Protein 7OVP (pdb70)

Radius of gyration: 47.02 Å; Cα contacts (8 Å, |Δi|>4): 1160; chains: 2; bounding box: 69×104×124 Å

InterPro domains:
  IPR007381 Taxis protein CheF1/F2 [PF04283] (48-227)
  IPR007381 Taxis protein CheF1/F2 [PTHR42201] (9-336)
  IPR036388 Winged helix-like DNA-binding domain superfamily [G3DSA:1.10.10.10] (246-338)
  IPR036390 Winged helix DNA-binding domain superfamily [SSF46785] (252-335)

Structure (mmCIF, N/CA/C/O backbone):
data_7OVP
#
_entry.id   7OVP
#
_cell.length_a   50.620
_cell.length_b   188.600
_cell.length_c   58.290
_cell.angle_alpha   90.000
_cell.angle_beta   112.904
_cell.angle_gamma   90.000
#
_symmetry.space_group_name_H-M   'P 1 21 1'
#
loop_
_atom_site.group_PDB
_atom_site.id
_atom_site.type_symbol
_atom_site.label_atom_id
_atom_site.label_alt_id
_atom_site.label_comp_id
_atom_site.label_asym_id
_atom_site.label_entity_id
_atom_site.label_seq_id
_atom_site.pdbx_PDB_ins_code
_atom_site.Cartn_x
_atom_site.Cartn_y
_atom_site.Cartn_z
_atom_site.occupancy
_atom_site.B_iso_or_equiv
_atom_site.auth_seq_id
_atom_site.auth_comp_id
_atom_site.auth_asym_id
_atom_site.auth_atom_id
_atom_site.pdbx_PDB_model_num
ATOM 1 N N . PRO A 1 1 ? 30.84338 144.49322 36.14686 1.000 133.80980 2 PRO A N 1
ATOM 2 C CA . PRO A 1 1 ? 29.47115 144.38342 36.65442 1.000 116.52977 2 PRO A CA 1
ATOM 3 C C . PRO A 1 1 ? 28.86508 145.72951 37.03853 1.000 110.92934 2 PRO A C 1
ATOM 4 O O . PRO A 1 1 ? 29.58761 146.70819 37.22211 1.000 118.52505 2 PRO A O 1
ATOM 8 N N . ILE A 1 2 ? 27.53639 145.76613 37.14887 1.000 104.74098 3 ILE A N 1
ATOM 9 C CA . ILE A 1 2 ? 26.85050 147.00248 37.50779 1.000 93.63295 3 ILE A CA 1
ATOM 10 C C . ILE A 1 2 ? 27.19597 147.42178 38.93318 1.000 92.72999 3 ILE A C 1
ATOM 11 O O . ILE A 1 2 ? 27.43491 148.60692 39.20186 1.000 90.07831 3 ILE A O 1
ATOM 16 N N . PHE A 1 3 ? 27.23391 146.47097 39.86787 1.000 97.38325 4 PHE A N 1
ATOM 17 C CA . PHE A 1 3 ? 27.43110 146.86194 41.25597 1.000 94.23492 4 PHE A CA 1
ATOM 18 C C . PHE A 1 3 ? 27.83938 145.63710 42.06517 1.000 91.83870 4 PHE A C 1
ATOM 19 O O . PHE A 1 3 ? 27.39843 144.52539 41.77166 1.000 101.39480 4 PHE A O 1
ATOM 27 N N . GLU A 1 4 ? 28.67589 145.84859 43.08052 1.000 97.01550 5 GLU A N 1
ATOM 28 C CA . GLU A 1 4 ? 29.12631 144.78386 43.96457 1.000 94.70406 5 GLU A CA 1
ATOM 29 C C . GLU A 1 4 ? 28.86866 145.16494 45.41678 1.000 95.19047 5 GLU A C 1
ATOM 30 O O . GLU A 1 4 ? 28.65908 146.33723 45.74642 1.000 106.19016 5 GLU A O 1
ATOM 36 N N . ALA A 1 5 ? 28.89571 144.15520 46.28824 1.000 102.23827 6 ALA A N 1
ATOM 37 C CA . ALA A 1 5 ? 28.76236 144.38612 47.72202 1.000 101.20817 6 ALA A CA 1
ATOM 38 C C . ALA A 1 5 ? 29.27623 143.17844 48.49624 1.000 109.13875 6 ALA A C 1
ATOM 39 O O . ALA A 1 5 ? 28.87861 142.04269 48.21937 1.000 104.13045 6 ALA A O 1
ATOM 41 N N . ARG A 1 6 ? 30.15935 143.42970 49.45949 1.000 123.95953 7 ARG A N 1
ATOM 42 C CA . ARG A 1 6 ? 30.57657 142.40635 50.40971 1.000 127.01506 7 ARG A CA 1
ATOM 43 C C . ARG A 1 6 ? 29.50176 142.26619 51.47882 1.000 128.14285 7 ARG A C 1
ATOM 44 O O . ARG A 1 6 ? 29.06132 143.25746 52.06401 1.000 126.93085 7 ARG A O 1
ATOM 52 N N . VAL A 1 7 ? 29.06750 141.02348 51.73363 1.000 115.68777 8 VAL A N 1
ATOM 53 C CA . VAL A 1 7 ? 27.79758 140.79043 52.40779 1.000 112.84286 8 VAL A CA 1
ATOM 54 C C . VAL A 1 7 ? 27.76822 139.35870 52.92336 1.000 122.16993 8 VAL A C 1
ATOM 55 O O . VAL A 1 7 ? 28.56856 138.51865 52.49625 1.000 122.55654 8 VAL A O 1
ATOM 59 N N . LYS A 1 8 ? 26.86986 139.09043 53.87537 1.000 124.84727 9 LYS A N 1
ATOM 60 C CA . LYS A 1 8 ? 26.48361 137.72993 54.23055 1.000 120.25926 9 LYS A CA 1
ATOM 61 C C . LYS A 1 8 ? 25.31497 137.29661 53.35239 1.000 106.78886 9 LYS A C 1
ATOM 62 O O . LYS A 1 8 ? 24.37582 138.06467 53.12552 1.000 104.63524 9 LYS A O 1
ATOM 68 N N . VAL A 1 9 ? 25.36959 136.06065 52.86543 1.000 101.77209 10 VAL A N 1
ATOM 69 C CA . VAL A 1 9 ? 24.30134 135.48511 52.05547 1.000 101.15142 10 VAL A CA 1
ATOM 70 C C . VAL A 1 9 ? 23.80835 134.20273 52.71813 1.000 98.62302 10 VAL A C 1
ATOM 71 O O . VAL A 1 9 ? 24.61007 133.35805 53.13595 1.000 101.90302 10 VAL A O 1
ATOM 75 N N . GLY A 1 10 ? 22.49766 134.07796 52.83801 1.000 102.80722 11 GLY A N 1
ATOM 76 C CA . GLY A 1 10 ? 21.88638 132.84799 53.31746 1.000 107.35257 11 GLY A CA 1
ATOM 77 C C . GLY A 1 10 ? 20.78908 132.40142 52.37870 1.000 89.02909 11 GLY A C 1
ATOM 78 O O . GLY A 1 10 ? 19.96852 133.20659 51.93756 1.000 86.36439 11 GLY A O 1
ATOM 79 N N . ILE A 1 11 ? 20.78477 131.10577 52.07359 1.000 99.67135 12 ILE A N 1
ATOM 80 C CA . ILE A 1 11 ? 19.83858 130.51632 51.13621 1.000 100.06079 12 ILE A CA 1
ATOM 81 C C . ILE A 1 11 ? 19.00281 129.49517 51.89341 1.000 100.35177 12 ILE A C 1
ATOM 82 O O . ILE A 1 11 ? 19.54711 128.62868 52.58700 1.000 114.01451 12 ILE A O 1
ATOM 87 N N . SER A 1 12 ? 17.68429 129.59464 51.75425 1.000 103.90003 13 SER A N 1
ATOM 88 C CA . SER A 1 12 ? 16.75601 128.89264 52.63261 1.000 120.26121 13 SER A CA 1
ATOM 89 C C . SER A 1 12 ? 16.38653 127.50119 52.13140 1.000 126.93994 13 SER A C 1
ATOM 90 O O . SER A 1 12 ? 16.35558 126.55309 52.92076 1.000 144.56028 13 SER A O 1
ATOM 93 N N . SER A 1 13 ? 16.08372 127.37559 50.83723 1.000 124.42250 14 SER A N 1
ATOM 94 C CA . SER A 1 13 ? 15.26387 126.31802 50.25057 1.000 133.74020 14 SER A CA 1
ATOM 95 C C . SER A 1 13 ? 13.81624 126.42877 50.70765 1.000 144.82807 14 SER A C 1
ATOM 96 O O . SER A 1 13 ? 12.99328 125.59350 50.31052 1.000 140.87504 14 SER A O 1
ATOM 99 N N . SER A 1 14 ? 13.49879 127.39666 51.57803 1.000 145.66395 15 SER A N 1
ATOM 100 C CA . SER A 1 14 ? 12.15503 127.88285 51.87616 1.000 145.28735 15 SER A CA 1
ATOM 101 C C . SER A 1 14 ? 11.11230 126.77746 51.90951 1.000 158.21473 15 SER A C 1
ATOM 102 O O . SER A 1 14 ? 10.12436 126.82399 51.16614 1.000 150.31690 15 SER A O 1
ATOM 105 N N . TRP A 1 15 ? 11.31050 125.77794 52.75245 1.000 151.29796 16 TRP A N 1
ATOM 106 C CA . TRP A 1 15 ? 10.33721 124.70988 52.83137 1.000 132.29596 16 TRP A CA 1
ATOM 107 C C . TRP A 1 15 ? 9.95679 124.47436 54.28722 1.000 160.71271 16 TRP A C 1
ATOM 108 O O . TRP A 1 15 ? 10.58449 125.00144 55.20722 1.000 173.20675 16 TRP A O 1
ATOM 119 N N . VAL A 1 16 ? 8.88389 123.70043 54.48257 1.000 172.11123 17 VAL A N 1
ATOM 120 C CA . VAL A 1 16 ? 8.41593 123.38522 55.82364 1.000 179.63161 17 VAL A CA 1
ATOM 121 C C . VAL A 1 16 ? 9.54085 122.70820 56.59961 1.000 187.30833 17 VAL A C 1
ATOM 122 O O . VAL A 1 16 ? 10.44079 122.08129 56.02256 1.000 192.22219 17 VAL A O 1
ATOM 126 N N . THR A 1 17 ? 9.48136 122.82667 57.92385 1.000 188.85963 18 THR A N 1
ATOM 127 C CA . THR A 1 17 ? 10.62651 122.54600 58.78241 1.000 187.91053 18 THR A CA 1
ATOM 128 C C . THR A 1 17 ? 11.85190 123.27972 58.25050 1.000 188.47134 18 THR A C 1
ATOM 129 O O . THR A 1 17 ? 12.92667 122.70058 58.06891 1.000 182.74314 18 THR A O 1
ATOM 133 N N . SER A 1 18 ? 11.66279 124.56868 57.95160 1.000 193.77776 19 SER A N 1
ATOM 134 C CA . SER A 1 18 ? 12.76735 125.37208 57.45192 1.000 181.35097 19 SER A CA 1
ATOM 135 C C . SER A 1 18 ? 13.89846 125.28075 58.45868 1.000 188.34073 19 SER A C 1
ATOM 136 O O . SER A 1 18 ? 13.81742 125.84357 59.55612 1.000 186.88127 19 SER A O 1
ATOM 139 N N . ARG A 1 19 ? 14.95484 124.56971 58.08942 1.000 192.36331 20 ARG A N 1
ATOM 140 C CA . ARG A 1 19 ? 16.10767 124.46855 58.96102 1.000 190.00575 20 ARG A CA 1
ATOM 141 C C . ARG A 1 19 ? 16.83926 125.80114 58.96643 1.000 185.72300 20 ARG A C 1
ATOM 142 O O . ARG A 1 19 ? 16.73578 126.59055 58.02232 1.000 180.78163 20 ARG A O 1
ATOM 150 N N . LYS A 1 20 ? 17.53365 126.07080 60.06971 1.000 183.91986 21 LYS A N 1
ATOM 151 C CA . LYS A 1 20 ? 18.30327 127.29992 60.19330 1.000 176.15019 21 LYS A CA 1
ATOM 152 C C . LYS A 1 20 ? 19.12684 127.53587 58.93385 1.000 168.50733 21 LYS A C 1
ATOM 153 O O . LYS A 1 20 ? 19.81939 126.63896 58.44819 1.000 173.72765 21 LYS A O 1
ATOM 159 N N . VAL A 1 21 ? 18.98590 128.72844 58.35998 1.000 161.86530 22 VAL A N 1
ATOM 160 C CA . VAL A 1 21 ? 19.74058 129.05070 57.15945 1.000 159.23269 22 VAL A CA 1
ATOM 161 C C . VAL A 1 21 ? 21.21981 129.14002 57.50786 1.000 156.51853 22 VAL A C 1
ATOM 162 O O . VAL A 1 21 ? 21.60308 129.55843 58.60888 1.000 148.82869 22 VAL A O 1
ATOM 166 N N . SER A 1 22 ? 22.06063 128.71168 56.57460 1.000 164.70862 23 SER A N 1
ATOM 167 C CA . SER A 1 22 ? 23.50455 128.75112 56.75219 1.000 161.78109 23 SER A CA 1
ATOM 168 C C . SER A 1 22 ? 24.04599 129.97253 56.02322 1.000 152.23941 23 SER A C 1
ATOM 169 O O . SER A 1 22 ? 23.81838 130.13305 54.81855 1.000 151.83605 23 SER A O 1
ATOM 172 N N . TRP A 1 23 ? 24.75430 130.82769 56.75415 1.000 144.37298 24 TRP A N 1
ATOM 173 C CA . TRP A 1 23 ? 25.27297 132.07009 56.20685 1.000 139.41864 24 TRP A CA 1
ATOM 174 C C . TRP A 1 23 ? 26.70295 131.84731 55.73780 1.000 142.06996 24 TRP A C 1
ATOM 175 O O . TRP A 1 23 ? 27.50902 131.25036 56.45768 1.000 147.86487 24 TRP A O 1
ATOM 186 N N . ARG A 1 24 ? 27.01458 132.31089 54.53108 1.000 129.62064 25 ARG A N 1
ATOM 187 C CA . ARG A 1 24 ? 28.37804 132.25007 54.03013 1.000 133.85342 25 ARG A CA 1
ATOM 188 C C . ARG A 1 24 ? 28.89214 133.64739 53.71555 1.000 130.84451 25 ARG A C 1
ATOM 189 O O . ARG A 1 24 ? 28.12269 134.59743 53.55017 1.000 119.40692 25 ARG A O 1
ATOM 197 N N . ASP A 1 25 ? 30.21642 133.76010 53.65922 1.000 139.54443 26 ASP A N 1
ATOM 198 C CA . ASP A 1 25 ? 30.87284 134.98980 53.24418 1.000 135.42220 26 ASP A CA 1
ATOM 199 C C . ASP A 1 25 ? 30.97326 135.01803 51.72835 1.000 118.82656 26 ASP A C 1
ATOM 200 O O . ASP A 1 25 ? 31.46533 134.06855 51.11037 1.000 108.37187 26 ASP A O 1
ATOM 205 N N . ALA A 1 26 ? 30.50439 136.10833 51.13533 1.000 132.13630 27 ALA A N 1
ATOM 206 C CA . ALA A 1 26 ? 30.53245 136.24498 49.69056 1.000 117.76301 27 ALA A CA 1
ATOM 207 C C . ALA A 1 26 ? 30.51078 137.72081 49.33646 1.000 120.76275 27 ALA A C 1
ATOM 208 O O . ALA A 1 26 ? 30.22898 138.57989 50.17683 1.000 118.04160 27 ALA A O 1
ATOM 210 N N . ILE A 1 27 ? 30.83295 138.00126 48.07924 1.000 130.03426 28 ILE A N 1
ATOM 211 C CA . ILE A 1 27 ? 30.58306 139.29928 47.47098 1.000 123.19871 28 ILE A CA 1
ATOM 212 C C . ILE A 1 27 ? 29.54226 139.08957 46.37968 1.000 112.80784 28 ILE A C 1
ATOM 213 O O . ILE A 1 27 ? 29.63028 138.13072 45.60130 1.000 100.13116 28 ILE A O 1
ATOM 218 N N . ALA A 1 28 ? 28.52820 139.94959 46.36314 1.000 117.33840 29 ALA A N 1
ATOM 219 C CA . ALA A 1 28 ? 27.38353 139.81195 45.47379 1.000 93.77015 29 ALA A CA 1
ATOM 220 C C . ALA A 1 28 ? 27.48589 140.83406 44.35251 1.000 85.23285 29 ALA A C 1
ATOM 221 O O . ALA A 1 28 ? 27.73811 142.01469 44.60767 1.000 85.21103 29 ALA A O 1
ATOM 223 N N . GLN A 1 29 ? 27.27712 140.38242 43.11836 1.000 90.26024 30 GLN A N 1
ATOM 224 C CA . GLN A 1 29 ? 27.42157 141.22081 41.93628 1.000 90.69406 30 GLN A CA 1
ATOM 225 C C . GLN A 1 29 ? 26.11032 141.26112 41.16539 1.000 84.94189 30 GLN A C 1
ATOM 226 O O . GLN A 1 29 ? 25.50297 140.21571 40.91061 1.000 93.25709 30 GLN A O 1
ATOM 232 N N . ILE A 1 30 ? 25.68272 142.46387 40.79340 1.000 91.94916 31 ILE A N 1
ATOM 233 C CA . ILE A 1 30 ? 24.54502 142.64866 39.90033 1.000 77.64736 31 ILE A CA 1
ATOM 234 C C . ILE A 1 30 ? 25.05282 142.68077 38.46730 1.000 82.52070 31 ILE A C 1
ATOM 235 O O . ILE A 1 30 ? 25.93954 143.47331 38.12914 1.000 96.33786 31 ILE A O 1
ATOM 240 N N . GLU A 1 31 ? 24.49509 141.82409 37.62650 1.000 80.47597 32 GLU A N 1
ATOM 241 C CA . GLU A 1 31 ? 24.71072 141.87157 36.19014 1.000 89.60782 32 GLU A CA 1
ATOM 242 C C . GLU A 1 31 ? 23.44242 142.36703 35.50689 1.000 94.17654 32 GLU A C 1
ATOM 243 O O . GLU A 1 31 ? 22.45996 142.73834 36.15442 1.000 80.52598 32 GLU A O 1
ATOM 249 N N . SER A 1 32 ? 23.47586 142.37513 34.17461 1.000 90.28376 33 SER A N 1
ATOM 250 C CA . SER A 1 32 ? 22.28950 142.74977 33.41425 1.000 76.87032 33 SER A CA 1
ATOM 251 C C . SER A 1 32 ? 21.15394 141.75889 33.63594 1.000 84.93494 33 SER A C 1
ATOM 252 O O . SER A 1 32 ? 19.99088 142.15605 33.77242 1.000 88.90130 33 SER A O 1
ATOM 255 N N . ASP A 1 33 ? 21.47104 140.46486 33.67960 1.000 81.33855 34 ASP A N 1
ATOM 256 C CA . ASP A 1 33 ? 20.45848 139.41982 33.64951 1.000 78.54143 34 ASP A CA 1
ATOM 257 C C . ASP A 1 33 ? 20.45690 138.49969 34.86143 1.000 76.30588 34 ASP A C 1
ATOM 258 O O . ASP A 1 33 ? 19.68834 137.53084 34.87365 1.000 87.54368 34 ASP A O 1
ATOM 263 N N . ARG A 1 34 ? 21.27051 138.76646 35.87824 1.000 78.10871 35 ARG A N 1
ATOM 264 C CA . ARG A 1 34 ? 21.40578 137.82234 36.98002 1.000 74.07502 35 ARG A CA 1
ATOM 265 C C . ARG A 1 34 ? 22.10619 138.50070 38.14662 1.000 78.28885 35 ARG A C 1
ATOM 266 O O . ARG A 1 34 ? 22.69864 139.57381 38.00833 1.000 81.98240 35 ARG A O 1
ATOM 274 N N . ILE A 1 35 ? 22.02381 137.85173 39.30304 1.000 68.97528 36 ILE A N 1
ATOM 275 C CA . ILE A 1 35 ? 22.86384 138.15225 40.45413 1.000 77.60784 36 ILE A CA 1
ATOM 276 C C . ILE A 1 35 ? 23.80709 136.97508 40.63826 1.000 87.23501 36 ILE A C 1
ATOM 277 O O . ILE A 1 35 ? 23.35678 135.84437 40.86467 1.000 89.10357 36 ILE A O 1
ATOM 282 N N . VAL A 1 36 ? 25.10926 137.22803 40.53676 1.000 79.01485 37 VAL A N 1
ATOM 283 C CA . VAL A 1 36 ? 26.11375 136.20081 40.78032 1.000 97.30057 37 VAL A CA 1
ATOM 284 C C . VAL A 1 36 ? 26.67768 136.41259 42.17733 1.000 95.84254 37 VAL A C 1
ATOM 285 O O . VAL A 1 36 ? 26.94169 137.55054 42.58723 1.000 94.18136 37 VAL A O 1
ATOM 289 N N . VAL A 1 37 ? 26.80929 135.32433 42.92836 1.000 89.26538 38 VAL A N 1
ATOM 290 C CA . VAL A 1 37 ? 27.29477 135.36109 44.30239 1.000 96.17110 38 VAL A CA 1
ATOM 291 C C . VAL A 1 37 ? 28.61346 134.60503 44.35574 1.000 100.50221 38 VAL A C 1
ATOM 292 O O . VAL A 1 37 ? 28.65484 133.39839 44.09309 1.000 104.93298 38 VAL A O 1
ATOM 296 N N . LYS A 1 38 ? 29.68617 135.31009 44.70384 1.000 96.01072 39 LYS A N 1
ATOM 297 C CA . LYS A 1 38 ? 31.03599 134.75619 44.71703 1.000 101.67026 39 LYS A CA 1
ATOM 298 C C . LYS A 1 38 ? 31.45905 134.55188 46.16753 1.000 119.08742 39 LYS A C 1
ATOM 299 O O . LYS A 1 38 ? 31.74843 135.52054 46.87735 1.000 120.76728 39 LYS A O 1
ATOM 305 N N . TYR A 1 39 ? 31.51199 133.29435 46.59568 1.000 115.89543 40 TYR A N 1
ATOM 306 C CA . TYR A 1 39 ? 31.75296 132.96795 47.99243 1.000 118.20164 40 TYR A CA 1
ATOM 307 C C . TYR A 1 39 ? 33.23309 133.08882 48.33111 1.000 131.13773 40 TYR A C 1
ATOM 308 O O . TYR A 1 39 ? 34.10288 132.91260 47.47552 1.000 135.84208 40 TYR A O 1
ATOM 317 N N . LEU A 1 40 ? 33.51502 133.38597 49.59844 1.000 136.16465 41 LEU A N 1
ATOM 318 C CA . LEU A 1 40 ? 34.86498 133.70467 50.04146 1.000 139.63744 41 LEU A CA 1
ATOM 319 C C . LEU A 1 40 ? 35.31288 132.78161 51.16570 1.000 141.30460 41 LEU A C 1
ATOM 320 O O . LEU A 1 40 ? 34.63585 132.66885 52.19237 1.000 121.58359 41 LEU A O 1
ATOM 325 N N . LYS A 1 41 ? 36.45752 132.13347 50.97033 1.000 170.83323 42 LYS A N 1
ATOM 326 C CA . LYS A 1 41 ? 37.26563 131.63205 52.07243 1.000 191.41641 42 LYS A CA 1
ATOM 327 C C . LYS A 1 41 ? 38.46390 132.56435 52.20837 1.000 198.03710 42 LYS A C 1
ATOM 328 O O . LYS A 1 41 ? 39.15343 132.84311 51.22074 1.000 195.69213 42 LYS A O 1
ATOM 342 N N . GLY A 1 43 ? 40.36430 135.54706 51.82041 1.000 171.29796 44 GLY A N 1
ATOM 343 C CA . GLY A 1 43 ? 40.16861 136.48033 50.73312 1.000 159.07153 44 GLY A CA 1
ATOM 344 C C . GLY A 1 43 ? 39.94558 135.83631 49.38599 1.000 168.31599 44 GLY A C 1
ATOM 345 O O . GLY A 1 43 ? 39.75052 136.55223 48.39917 1.000 160.94614 44 GLY A O 1
ATOM 346 N N . GLU A 1 44 ? 39.94288 134.50669 49.31919 1.000 177.84898 45 GLU A N 1
ATOM 347 C CA . GLU A 1 44 ? 39.88008 133.75132 48.07748 1.000 173.39111 45 GLU A CA 1
ATOM 348 C C . GLU A 1 44 ? 38.42505 133.40179 47.75285 1.000 157.07145 45 GLU A C 1
ATOM 349 O O . GLU A 1 44 ? 37.53302 133.53005 48.58931 1.000 149.49492 45 GLU A O 1
ATOM 355 N N . VAL A 1 45 ? 38.18603 132.94452 46.52565 1.000 150.79695 46 VAL A N 1
ATOM 356 C CA . VAL A 1 45 ? 36.85377 132.54360 46.07963 1.000 144.83699 46 VAL A CA 1
ATOM 357 C C . VAL A 1 45 ? 36.81496 131.02459 45.94361 1.000 144.28594 46 VAL A C 1
ATOM 358 O O . VAL A 1 45 ? 37.64500 130.43052 45.24435 1.000 156.10740 46 VAL A O 1
ATOM 362 N N . VAL A 1 46 ? 35.85714 130.39424 46.61976 1.000 149.22433 47 VAL A N 1
ATOM 363 C CA . VAL A 1 46 ? 35.71293 128.94206 46.54543 1.000 158.94716 47 VAL A CA 1
ATOM 364 C C . VAL A 1 46 ? 34.76174 128.53559 45.42507 1.000 141.01290 47 VAL A C 1
ATOM 365 O O . VAL A 1 46 ? 34.98067 127.52385 44.75475 1.000 141.31419 47 VAL A O 1
ATOM 369 N N . GLY A 1 47 ? 33.71086 129.31387 45.19397 1.000 136.22840 48 GLY A N 1
ATOM 370 C CA . GLY A 1 47 ? 32.73731 128.97118 44.17469 1.000 129.24518 48 GLY A CA 1
ATOM 371 C C . GLY A 1 47 ? 31.77813 130.12029 43.96876 1.000 126.01456 48 GLY A C 1
ATOM 372 O O . GLY A 1 47 ? 31.91698 131.19141 44.56595 1.000 111.72247 48 GLY A O 1
ATOM 373 N N . GLU A 1 48 ? 30.78934 129.88329 43.10998 1.000 122.96476 49 GLU A N 1
ATOM 374 C CA . GLU A 1 48 ? 29.81529 130.91914 42.81232 1.000 106.86476 49 GLU A CA 1
ATOM 375 C C . GLU A 1 48 ? 28.47216 130.29692 42.46687 1.000 107.15630 49 GLU A C 1
ATOM 376 O O . GLU A 1 48 ? 28.38612 129.14957 42.02385 1.000 120.76585 49 GLU A O 1
ATOM 382 N N . ASP A 1 49 ? 27.42090 131.08379 42.67383 1.000 115.18285 50 ASP A N 1
ATOM 383 C CA . ASP A 1 49 ? 26.07654 130.75525 42.22776 1.000 113.97092 50 ASP A CA 1
ATOM 384 C C . ASP A 1 49 ? 25.57540 131.86741 41.32042 1.000 116.54699 50 ASP A C 1
ATOM 385 O O . ASP A 1 49 ? 25.80582 133.05130 41.58793 1.000 102.58472 50 ASP A O 1
ATOM 390 N N . SER A 1 50 ? 24.89610 131.48491 40.24668 1.000 118.84606 51 SER A N 1
ATOM 391 C CA . SER A 1 50 ? 24.21417 132.42730 39.37282 1.000 113.44253 51 SER A CA 1
ATOM 392 C C . SER A 1 50 ? 22.71483 132.29079 39.58003 1.000 103.57046 51 SER A C 1
ATOM 393 O O . SER A 1 50 ? 22.18396 131.17564 39.58585 1.000 113.88670 51 SER A O 1
ATOM 396 N N . PHE A 1 51 ? 22.04278 133.41719 39.76562 1.000 91.94629 52 PHE A N 1
ATOM 397 C CA . PHE A 1 51 ? 20.59732 133.43297 39.97542 1.000 84.24088 52 PHE A CA 1
ATOM 398 C C . PHE A 1 51 ? 19.94328 134.27640 38.88868 1.000 72.13679 52 PHE A C 1
ATOM 399 O O . PHE A 1 51 ? 20.03862 135.51768 38.93290 1.000 74.13425 52 PHE A O 1
ATOM 407 N N . PRO A 1 52 ? 19.28859 133.67032 37.89833 1.000 79.43678 53 PRO A N 1
ATOM 408 C CA . PRO A 1 52 ? 18.75999 134.45350 36.77247 1.000 69.43223 53 PRO A CA 1
ATOM 409 C C . PRO A 1 52 ? 17.56353 135.31140 37.16004 1.000 70.20493 53 PRO A C 1
ATOM 410 O O . PRO A 1 52 ? 16.70557 134.90006 37.94506 1.000 73.16327 53 PRO A O 1
ATOM 414 N N . PHE A 1 53 ? 17.51089 136.51689 36.58220 1.000 69.22318 54 PHE A N 1
ATOM 415 C CA . PHE A 1 53 ? 16.29657 137.32366 36.63362 1.000 69.75862 54 PHE A CA 1
ATOM 416 C C . PHE A 1 53 ? 15.13991 136.63778 35.92818 1.000 76.81707 54 PHE A C 1
ATOM 417 O O . PHE A 1 53 ? 13.97637 136.96011 36.20287 1.000 67.49873 54 PHE A O 1
ATOM 425 N N . SER A 1 54 ? 15.44211 135.70929 35.01587 1.000 77.34588 55 SER A N 1
ATOM 426 C CA . SER A 1 54 ? 14.40407 134.89729 34.39660 1.000 74.27401 55 SER A CA 1
ATOM 427 C C . SER A 1 54 ? 13.60639 134.13477 35.44050 1.000 67.90105 55 SER A C 1
ATOM 428 O O . SER A 1 54 ? 12.42383 133.84614 35.23130 1.000 79.47407 55 SER A O 1
ATOM 431 N N . ALA A 1 55 ? 14.23356 133.80872 36.56937 1.000 68.56466 56 ALA A N 1
ATOM 432 C CA . ALA A 1 55 ? 13.62284 132.99765 37.61147 1.000 74.48562 56 ALA A CA 1
ATOM 433 C C . ALA A 1 55 ? 13.25136 133.79522 38.85458 1.000 83.90858 56 ALA A C 1
ATOM 434 O O . ALA A 1 55 ? 12.91213 133.19348 39.87776 1.000 84.57347 56 ALA A O 1
ATOM 436 N N . LEU A 1 56 ? 13.29353 135.12448 38.79634 1.000 77.86202 57 LEU A N 1
ATOM 437 C CA . LEU A 1 56 ? 13.02538 135.93435 39.97844 1.000 72.84390 57 LEU A CA 1
ATOM 438 C C . LEU A 1 56 ? 11.52289 135.95573 40.22380 1.000 69.80408 57 LEU A C 1
ATOM 439 O O . LEU A 1 56 ? 10.75997 136.48751 39.41029 1.000 88.24844 57 LEU A O 1
ATOM 444 N N . ILE A 1 57 ? 11.09924 135.37312 41.34473 1.000 73.64449 58 ILE A N 1
ATOM 445 C CA . ILE A 1 57 ? 9.67948 135.32408 41.67492 1.000 78.65822 58 ILE A CA 1
ATOM 446 C C . ILE A 1 57 ? 9.24698 136.59203 42.39855 1.000 67.80499 58 ILE A C 1
ATOM 447 O O . ILE A 1 57 ? 8.24683 137.22217 42.03773 1.000 72.30246 58 ILE A O 1
ATOM 452 N N . ASP A 1 58 ? 9.99150 136.98463 43.42734 1.000 74.73170 59 ASP A N 1
ATOM 453 C CA . ASP A 1 58 ? 9.60734 138.11164 44.26296 1.000 73.18890 59 ASP A CA 1
ATOM 454 C C . ASP A 1 58 ? 10.85980 138.62693 44.96007 1.000 65.65533 59 ASP A C 1
ATOM 455 O O . ASP A 1 58 ? 11.84226 137.89870 45.11727 1.000 72.38497 59 ASP A O 1
ATOM 460 N N . LEU A 1 59 ? 10.82203 139.89514 45.36667 1.000 71.96594 60 LEU A N 1
ATOM 461 C CA . LEU A 1 59 ? 11.92421 140.49518 46.10690 1.000 64.32163 60 LEU A CA 1
ATOM 462 C C . LEU A 1 59 ? 11.37361 141.45374 47.15049 1.000 64.25896 60 LEU A C 1
ATOM 463 O O . LEU A 1 59 ? 10.27055 141.98364 47.01536 1.000 70.33445 60 LEU A O 1
ATOM 468 N N . GLY A 1 60 ? 12.18193 141.71411 48.17273 1.000 66.36645 61 GLY A N 1
ATOM 469 C CA . GLY A 1 60 ? 11.73422 142.55556 49.25674 1.000 65.80969 61 GLY A CA 1
ATOM 470 C C . GLY A 1 60 ? 10.83666 141.84874 50.22262 1.000 75.04936 61 GLY A C 1
ATOM 471 O O . GLY A 1 60 ? 10.05273 142.49969 50.90784 1.000 78.12340 61 GLY A O 1
ATOM 472 N N . VAL A 1 61 ? 10.90576 140.52497 50.28251 1.000 82.57815 62 VAL A N 1
ATOM 473 C CA . VAL A 1 61 ? 9.93856 139.73304 51.03342 1.000 75.68189 62 VAL A CA 1
ATOM 474 C C . VAL A 1 61 ? 10.18238 139.90868 52.51771 1.000 89.42610 62 VAL A C 1
ATOM 475 O O . VAL A 1 61 ? 11.16783 140.50307 52.96604 1.000 93.51712 62 VAL A O 1
ATOM 479 N N . ARG A 1 62 ? 9.29599 139.33569 53.28404 1.000 98.75842 63 ARG A N 1
ATOM 480 C CA . ARG A 1 62 ? 9.28313 139.53120 54.71896 1.000 96.12988 63 ARG A CA 1
ATOM 481 C C . ARG A 1 62 ? 10.12631 138.41626 55.34352 1.000 98.66092 63 ARG A C 1
ATOM 482 O O . ARG A 1 62 ? 9.88827 137.23312 55.05894 1.000 108.22741 63 ARG A O 1
ATOM 490 N N . ILE A 1 63 ? 11.13865 138.77058 56.13364 1.000 110.64308 64 ILE A N 1
ATOM 491 C CA . ILE A 1 63 ? 12.12546 137.82593 56.66131 1.000 113.72984 64 ILE A CA 1
ATOM 492 C C . ILE A 1 63 ? 11.71502 137.43210 58.07857 1.000 123.34206 64 ILE A C 1
ATOM 493 O O . ILE A 1 63 ? 11.59059 138.31614 58.94219 1.000 130.46304 64 ILE A O 1
ATOM 498 N N . PRO A 1 64 ? 11.49266 136.15882 58.34869 1.000 115.59611 65 PRO A N 1
ATOM 499 C CA . PRO A 1 64 ? 11.18958 135.74123 59.71356 1.000 119.04854 65 PRO A CA 1
ATOM 500 C C . PRO A 1 64 ? 12.36108 136.01190 60.64538 1.000 132.62496 65 PRO A C 1
ATOM 501 O O . PRO A 1 64 ? 13.53088 135.92084 60.26228 1.000 135.85523 65 PRO A O 1
ATOM 505 N N . ASP A 1 65 ? 12.03023 136.33869 61.89467 1.000 134.82933 66 ASP A N 1
ATOM 506 C CA . ASP A 1 65 ? 13.07819 136.53469 62.88710 1.000 140.74780 66 ASP A CA 1
ATOM 507 C C . ASP A 1 65 ? 13.86513 135.25341 63.11797 1.000 139.08327 66 ASP A C 1
ATOM 508 O O . ASP A 1 65 ? 15.05176 135.30837 63.46052 1.000 143.33758 66 ASP A O 1
ATOM 513 N N . GLU A 1 66 ? 13.22685 134.09370 62.93466 1.000 147.30330 67 GLU A N 1
ATOM 514 C CA . GLU A 1 66 ? 13.94134 132.82664 63.03349 1.000 145.38850 67 GLU A CA 1
ATOM 515 C C . GLU A 1 66 ? 15.03419 132.69199 61.97947 1.000 141.25282 67 GLU A C 1
ATOM 516 O O . GLU A 1 66 ? 15.98663 131.93266 62.18713 1.000 134.56769 67 GLU A O 1
ATOM 522 N N . LEU A 1 67 ? 14.91492 133.39266 60.85174 1.000 139.53651 68 LEU A N 1
ATOM 523 C CA . LEU A 1 67 ? 15.91289 133.34353 59.79023 1.000 139.31640 68 LEU A CA 1
ATOM 524 C C . LEU A 1 67 ? 16.86245 134.53262 59.78582 1.000 141.26634 68 LEU A C 1
ATOM 525 O O . LEU A 1 67 ? 17.73195 134.60141 58.91292 1.000 133.08203 68 LEU A O 1
ATOM 530 N N . LYS A 1 68 ? 16.72110 135.47029 60.71747 1.000 143.26035 69 LYS A N 1
ATOM 531 C CA . LYS A 1 68 ? 17.63066 136.60549 60.76842 1.000 133.98786 69 LYS A CA 1
ATOM 532 C C . LYS A 1 68 ? 18.96061 136.21277 61.39548 1.000 144.61047 69 LYS A C 1
ATOM 533 O O . LYS A 1 68 ? 19.00578 135.52800 62.42117 1.000 149.71432 69 LYS A O 1
ATOM 539 N N . LEU A 1 69 ? 20.04529 136.64028 60.75821 1.000 142.74246 70 LEU A N 1
ATOM 540 C CA . LEU A 1 69 ? 21.35189 136.72287 61.39403 1.000 153.85895 70 LEU A CA 1
ATOM 541 C C . LEU A 1 69 ? 21.61379 138.16746 61.78243 1.000 155.88216 70 LEU A C 1
ATOM 542 O O . LEU A 1 69 ? 21.42009 139.07662 60.96765 1.000 163.42804 70 LEU A O 1
ATOM 547 N N . ASN A 1 70 ? 22.06153 138.36889 63.02105 1.000 148.32139 71 ASN A N 1
ATOM 548 C CA . ASN A 1 70 ? 22.39046 139.69419 63.52483 1.000 168.98953 71 ASN A CA 1
ATOM 549 C C . ASN A 1 70 ? 21.16474 140.59123 63.40162 1.000 161.26523 71 ASN A C 1
ATOM 550 O O . ASN A 1 70 ? 21.11821 141.45907 62.51985 1.000 147.59897 71 ASN A O 1
ATOM 555 N N . PRO A 1 71 ? 20.14624 140.39585 64.24544 1.000 162.21125 72 PRO A N 1
ATOM 556 C CA . PRO A 1 71 ? 18.87665 141.12134 64.06040 1.000 154.43613 72 PRO A CA 1
ATOM 557 C C . PRO A 1 71 ? 19.00328 142.63949 64.05344 1.000 146.43503 72 PRO A C 1
ATOM 558 O O . PRO A 1 71 ? 18.02062 143.31140 63.71449 1.000 137.39098 72 PRO A O 1
ATOM 562 N N . GLU A 1 72 ? 20.16066 143.20381 64.41134 1.000 151.03435 73 GLU A N 1
ATOM 563 C CA . GLU A 1 72 ? 20.30987 144.65440 64.33993 1.000 150.75591 73 GLU A CA 1
ATOM 564 C C . GLU A 1 72 ? 20.36780 145.13425 62.89239 1.000 149.16221 73 GLU A C 1
ATOM 565 O O . GLU A 1 72 ? 19.74411 146.14304 62.54302 1.000 150.80600 73 GLU A O 1
ATOM 571 N N . LYS A 1 73 ? 21.09184 144.41883 62.03442 1.000 144.35300 74 LYS A N 1
ATOM 572 C CA . LYS A 1 73 ? 21.30803 144.85605 60.66588 1.000 129.45952 74 LYS A CA 1
ATOM 573 C C . LYS A 1 73 ? 20.07039 144.57267 59.81527 1.000 131.29846 74 LYS A C 1
ATOM 574 O O . LYS A 1 73 ? 19.13251 143.89249 60.23852 1.000 137.01570 74 LYS A O 1
ATOM 580 N N . ASP A 1 74 ? 20.07235 145.10470 58.59663 1.000 131.16684 75 ASP A N 1
ATOM 581 C CA . ASP A 1 74 ? 18.94629 144.95085 57.68618 1.000 125.55007 75 ASP A CA 1
ATOM 582 C C . ASP A 1 74 ? 19.14194 143.75821 56.76298 1.000 115.61962 75 ASP A C 1
ATOM 583 O O . ASP A 1 74 ? 20.26111 143.45365 56.33897 1.000 102.46762 75 ASP A O 1
ATOM 588 N N . HIS A 1 75 ? 18.03161 143.09692 56.45382 1.000 119.96668 76 HIS A N 1
ATOM 589 C CA . HIS A 1 75 ? 17.99966 141.89319 55.64161 1.000 106.07579 76 HIS A CA 1
ATOM 590 C C . HIS A 1 75 ? 17.19598 142.17731 54.38317 1.000 101.68109 76 HIS A C 1
ATOM 591 O O . HIS A 1 75 ? 16.21494 142.92715 54.42054 1.000 101.24411 76 HIS A O 1
ATOM 598 N N . PHE A 1 76 ? 17.61503 141.58626 53.26840 1.000 103.49794 77 PHE A N 1
ATOM 599 C CA . PHE A 1 76 ? 16.89851 141.71946 52.00749 1.000 83.26562 77 PHE A CA 1
ATOM 600 C C . PHE A 1 76 ? 16.81222 140.34859 51.35990 1.000 77.88520 77 PHE A C 1
ATOM 601 O O . PHE A 1 76 ? 17.84168 139.73442 51.06220 1.000 84.79867 77 PHE A O 1
ATOM 609 N N . GLY A 1 77 ? 15.58983 139.87156 51.14668 1.000 83.08622 78 GLY A N 1
ATOM 610 C CA . GLY A 1 77 ? 15.35037 138.54186 50.61713 1.000 83.48096 78 GLY A CA 1
ATOM 611 C C . GLY A 1 77 ? 14.79256 138.60754 49.20497 1.000 76.69692 78 GLY A C 1
ATOM 612 O O . GLY A 1 77 ? 13.84634 139.34921 48.93421 1.000 71.17376 78 GLY A O 1
ATOM 613 N N . ILE A 1 78 ? 15.39480 137.82181 48.31660 1.000 80.80302 79 ILE A N 1
ATOM 614 C CA . ILE A 1 78 ? 14.94720 137.69918 46.93607 1.000 76.99131 79 ILE A CA 1
ATOM 615 C C . ILE A 1 78 ? 14.64703 136.23116 46.67907 1.000 73.52338 79 ILE A C 1
ATOM 616 O O . ILE A 1 78 ? 15.46333 135.35940 46.99867 1.000 89.43007 79 ILE A O 1
ATOM 621 N N . LYS A 1 79 ? 13.47979 135.96332 46.10844 1.000 73.15850 80 LYS A N 1
ATOM 622 C CA . LYS A 1 79 ? 12.95360 134.61540 45.94581 1.000 72.81701 80 L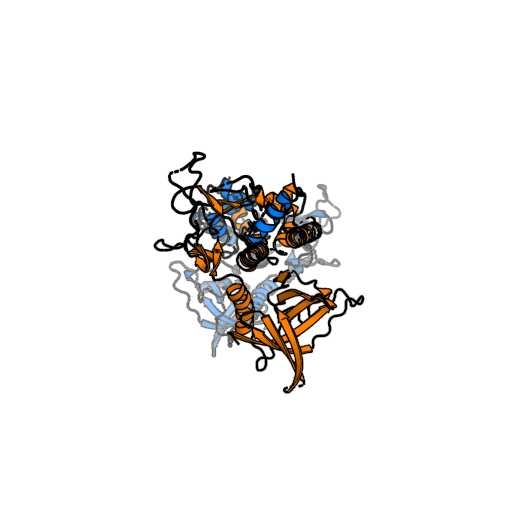YS A CA 1
ATOM 623 C C . LYS A 1 79 ? 13.03780 134.22219 44.47743 1.000 69.25964 80 LYS A C 1
ATOM 624 O O . LYS A 1 79 ? 12.48071 134.91579 43.61963 1.000 73.39680 80 LYS A O 1
ATOM 630 N N . PHE A 1 80 ? 13.73025 133.12109 44.17863 1.000 63.91599 81 PHE A N 1
ATOM 631 C CA . PHE A 1 80 ? 13.75815 132.63968 42.80738 1.000 70.32577 81 PHE A CA 1
ATOM 632 C C . PHE A 1 80 ? 13.17357 131.23692 42.75567 1.000 84.10475 81 PHE A C 1
ATOM 633 O O . PHE A 1 80 ? 13.20207 130.49697 43.74335 1.000 83.93619 81 PHE A O 1
ATOM 641 N N . TYR A 1 81 ? 12.64388 130.87800 41.58985 1.000 72.61499 82 TYR A N 1
ATOM 642 C CA . TYR A 1 81 ? 12.34166 129.48930 41.25845 1.000 85.09383 82 TYR A CA 1
ATOM 643 C C . TYR A 1 81 ? 13.27012 129.05483 40.13112 1.000 90.41607 82 TYR A C 1
ATOM 644 O O . TYR A 1 81 ? 12.99104 129.30994 38.95602 1.000 83.31208 82 TYR A O 1
ATOM 653 N N . ILE A 1 82 ? 14.36577 128.38931 40.47915 1.000 93.26713 83 ILE A N 1
ATOM 654 C CA . ILE A 1 82 ? 15.20314 127.81606 39.43267 1.000 97.45656 83 ILE A CA 1
ATOM 655 C C . ILE A 1 82 ? 14.69112 126.39801 39.20343 1.000 101.65464 83 ILE A C 1
ATOM 656 O O . ILE A 1 82 ? 14.47318 125.64771 40.16747 1.000 98.35604 83 ILE A O 1
ATOM 661 N N . PRO A 1 83 ? 14.43546 126.01544 37.94907 1.000 106.52638 84 PRO A N 1
ATOM 662 C CA . PRO A 1 83 ? 13.64429 124.79726 37.69426 1.000 101.13088 84 PRO A CA 1
ATOM 663 C C . PRO A 1 83 ? 14.24706 123.52480 38.26249 1.000 119.28045 84 PRO A C 1
ATOM 664 O O . PRO A 1 83 ? 13.50323 122.63617 38.69726 1.000 121.11726 84 PRO A O 1
ATOM 668 N N . GLY A 1 84 ? 15.57469 123.40258 38.25688 1.000 122.28062 85 GLY A N 1
ATOM 669 C CA . GLY A 1 84 ? 16.19335 122.17573 38.72977 1.000 125.67973 85 GLY A CA 1
ATOM 670 C C . GLY A 1 84 ? 16.00232 121.94320 40.21678 1.000 134.06107 85 GLY A C 1
ATOM 671 O O . GLY A 1 84 ? 15.68244 120.82855 40.64131 1.000 132.59792 85 GLY A O 1
ATOM 672 N N . ARG A 1 85 ? 16.18654 122.98766 41.02770 1.000 158.74966 86 ARG A N 1
ATOM 673 C CA . ARG A 1 85 ? 16.14930 122.84560 42.48121 1.000 153.08773 86 ARG A CA 1
ATOM 674 C C . ARG A 1 85 ? 14.74091 123.06173 43.02293 1.000 148.77188 86 ARG A C 1
ATOM 675 O O . ARG A 1 85 ? 14.15790 122.16892 43.64732 1.000 144.90552 86 ARG A O 1
ATOM 683 N N . GLY A 1 86 ? 14.18809 124.24594 42.78267 1.000 107.00111 87 GLY A N 1
ATOM 684 C CA . GLY A 1 86 ? 12.91857 124.62140 43.35905 1.000 94.91364 87 GLY A CA 1
ATOM 685 C C . GLY A 1 86 ? 12.87978 126.09136 43.70259 1.000 90.47835 87 GLY A C 1
ATOM 686 O O . GLY A 1 86 ? 13.61672 126.89222 43.11587 1.000 103.91445 87 GLY A O 1
ATOM 687 N N . GLU A 1 87 ? 12.04735 126.45627 44.66833 1.000 85.87629 88 GLU A N 1
ATOM 688 C CA . GLU A 1 87 ? 11.85595 127.84864 45.04983 1.000 88.48304 88 GLU A CA 1
ATOM 689 C C . GLU A 1 87 ? 12.79773 128.19869 46.19624 1.000 88.52646 88 GLU A C 1
ATOM 690 O O . GLU A 1 87 ? 12.70634 127.61976 47.28370 1.000 105.03208 88 GLU A O 1
ATOM 696 N N . LEU A 1 88 ? 13.69865 129.14716 45.94737 1.000 84.38344 89 LEU A N 1
ATOM 697 C CA . LEU A 1 88 ? 14.76749 129.49958 46.86962 1.000 92.55726 89 LEU A CA 1
ATOM 698 C C . LEU A 1 88 ? 14.55961 130.91074 47.39451 1.000 85.64473 89 LEU A C 1
ATOM 699 O O . LEU A 1 88 ? 14.14565 131.80274 46.64935 1.000 80.31391 89 LEU A O 1
ATOM 704 N N . LEU A 1 89 ? 14.85680 131.10966 48.67534 1.000 82.11793 90 LEU A N 1
ATOM 705 C CA . LEU A 1 89 ? 14.90325 132.43605 49.27938 1.000 76.61268 90 LEU A CA 1
ATOM 706 C C . LEU A 1 89 ? 16.36426 132.80009 49.50139 1.000 87.90268 90 LEU A C 1
ATOM 707 O O . LEU A 1 89 ? 17.01877 132.25079 50.39375 1.000 95.93450 90 LEU A O 1
ATOM 712 N N . VAL A 1 90 ? 16.87125 133.72363 48.69570 1.000 64.80701 91 VAL A N 1
ATOM 713 C CA . VAL A 1 90 ? 18.22031 134.24351 48.87087 1.000 73.60529 91 VAL A CA 1
ATOM 714 C C . VAL A 1 90 ? 18.11692 135.51607 49.70158 1.000 74.69663 91 VAL A C 1
ATOM 715 O O . VAL A 1 90 ? 17.43227 136.46616 49.30847 1.000 81.91898 91 VAL A O 1
ATOM 719 N N . ILE A 1 91 ? 18.78526 135.53731 50.85284 1.000 84.05856 92 ILE A N 1
ATOM 720 C CA . ILE A 1 91 ? 18.76512 136.68496 51.75377 1.000 88.58481 92 ILE A CA 1
ATOM 721 C C . ILE A 1 91 ? 20.16775 137.26849 51.83750 1.000 78.85932 92 ILE A C 1
ATOM 722 O O . ILE A 1 91 ? 21.14429 136.53291 52.02181 1.000 84.01119 92 ILE A O 1
ATOM 727 N N . PHE A 1 92 ? 20.26020 138.58771 51.70157 1.000 90.01356 93 PHE A N 1
ATOM 728 C CA . PHE A 1 92 ? 21.50922 139.32379 51.81216 1.000 92.47281 93 PHE A CA 1
ATOM 729 C C . PHE A 1 92 ? 21.46185 140.17818 53.07140 1.000 86.74267 93 PHE A C 1
ATOM 730 O O . PHE A 1 92 ? 20.45300 140.83720 53.34101 1.000 82.55959 93 PHE A O 1
ATOM 738 N N . THR A 1 93 ? 22.54350 140.16293 53.84729 1.000 90.39625 94 THR A N 1
ATOM 739 C CA . THR A 1 93 ? 22.61746 141.03564 55.01101 1.000 104.34919 94 THR A CA 1
ATOM 740 C C . THR A 1 93 ? 24.07834 141.29615 55.34898 1.000 104.59203 94 THR A C 1
ATOM 741 O O . THR A 1 93 ? 24.93974 140.43806 55.14866 1.000 116.59535 94 THR A O 1
ATOM 745 N N . ILE A 1 94 ? 24.34919 142.50125 55.83090 1.000 106.57171 95 ILE A N 1
ATOM 746 C CA . ILE A 1 94 ? 25.69889 142.88800 56.21193 1.000 125.34808 95 ILE A CA 1
ATOM 747 C C . ILE A 1 94 ? 25.93221 142.60913 57.69280 1.000 129.69491 95 ILE A C 1
ATOM 748 O O . ILE A 1 94 ? 25.00120 142.39859 58.47280 1.000 128.65160 95 ILE A O 1
ATOM 753 N N . GLU A 1 95 ? 27.20756 142.57981 58.07372 1.000 143.37204 96 GLU A N 1
ATOM 754 C CA . GLU A 1 95 ? 27.65347 142.28282 59.42856 1.000 146.15336 96 GLU A CA 1
ATOM 755 C C . GLU A 1 95 ? 28.23540 143.55245 60.04345 1.000 153.27615 96 GLU A C 1
ATOM 756 O O . GLU A 1 95 ? 28.36690 144.58102 59.37662 1.000 145.46153 96 GLU A O 1
ATOM 762 N N . GLU A 1 96 ? 28.58928 143.48062 61.33064 1.000 159.95939 97 GLU A N 1
ATOM 763 C CA . GLU A 1 96 ? 28.95333 144.69521 62.05861 1.000 166.08657 97 GLU A CA 1
ATOM 764 C C . GLU A 1 96 ? 30.31817 145.24465 61.65305 1.000 163.87818 97 GLU A C 1
ATOM 765 O O . GLU A 1 96 ? 30.45533 146.45707 61.44723 1.000 165.45165 97 GLU A O 1
ATOM 771 N N . ASN A 1 97 ? 31.33167 144.38228 61.52902 1.000 166.18183 98 ASN A N 1
ATOM 772 C CA . ASN A 1 97 ? 32.71295 144.85566 61.47367 1.000 170.92137 98 ASN A CA 1
ATOM 773 C C . ASN A 1 97 ? 32.90339 145.86849 60.35002 1.000 176.42650 98 ASN A C 1
ATOM 774 O O . ASN A 1 97 ? 32.62648 145.58527 59.18142 1.000 171.68795 98 ASN A O 1
ATOM 779 N N . LEU A 1 98 ? 33.38627 147.05649 60.72092 1.000 165.32676 99 LEU A N 1
ATOM 780 C CA . LEU A 1 98 ? 33.43803 148.20706 59.82666 1.000 164.90184 99 LEU A CA 1
ATOM 781 C C . LEU A 1 98 ? 34.55681 148.12855 58.79764 1.000 153.25487 99 LEU A C 1
ATOM 782 O O . LEU A 1 98 ? 34.60275 148.97066 57.89430 1.000 138.62358 99 LEU A O 1
ATOM 787 N N . LEU A 1 99 ? 35.45977 147.16004 58.90804 1.000 159.51288 100 LEU A N 1
ATOM 788 C CA . LEU A 1 99 ? 36.53996 147.04402 57.94109 1.000 164.30286 100 LEU A CA 1
ATOM 789 C C . LEU A 1 99 ? 36.15976 146.14424 56.77058 1.000 153.53280 100 LEU A C 1
ATOM 790 O O . LEU A 1 99 ? 36.87999 146.10943 55.76676 1.000 148.64509 100 LEU A O 1
ATOM 795 N N . ILE A 1 100 ? 35.02598 145.45200 56.85899 1.000 145.09699 101 ILE A N 1
ATOM 796 C CA . ILE A 1 100 ? 34.54354 144.59494 55.78906 1.000 131.10559 101 ILE A CA 1
ATOM 797 C C . ILE A 1 100 ? 33.23512 145.11428 55.20282 1.000 143.02215 101 ILE A C 1
ATOM 798 O O . ILE A 1 100 ? 33.04125 145.08214 53.98534 1.000 138.01225 101 ILE A O 1
ATOM 803 N N . TYR A 1 101 ? 32.33355 145.61285 56.04898 1.000 145.80666 102 TYR A N 1
ATOM 804 C CA . TYR A 1 101 ? 30.95098 145.86104 55.66605 1.000 130.82120 102 TYR A CA 1
ATOM 805 C C . TYR A 1 101 ? 30.62209 147.34695 55.73886 1.000 117.81208 102 TYR A C 1
ATOM 806 O O . TYR A 1 101 ? 31.11489 148.07108 56.60971 1.000 143.17126 102 TYR A O 1
ATOM 815 N N . ASP A 1 102 ? 29.77301 147.78572 54.81006 1.000 128.28850 103 ASP A N 1
ATOM 816 C CA . ASP A 1 102 ? 29.33009 149.17315 54.70971 1.000 132.95932 103 ASP A CA 1
ATOM 817 C C . ASP A 1 102 ? 27.82548 149.16624 54.48608 1.000 122.76295 103 ASP A C 1
ATOM 818 O O . ASP A 1 102 ? 27.34906 148.55222 53.52717 1.000 110.53702 103 ASP A O 1
ATOM 823 N N . GLU A 1 103 ? 27.07668 149.84724 55.35946 1.000 116.26602 104 GLU A N 1
ATOM 824 C CA . GLU A 1 103 ? 25.62010 149.77261 55.27615 1.000 118.26030 104 GLU A CA 1
ATOM 825 C C . GLU A 1 103 ? 25.07398 150.56640 54.09590 1.000 122.36436 104 GLU A C 1
ATOM 826 O O . GLU A 1 103 ? 24.16810 150.09727 53.39850 1.000 114.26185 104 GLU A O 1
ATOM 832 N N . LYS A 1 104 ? 25.60041 151.76952 53.86413 1.000 123.11488 105 LYS A N 1
ATOM 833 C CA . LYS A 1 104 ? 25.13339 152.57799 52.74158 1.000 113.80770 105 LYS A CA 1
ATOM 834 C C . LYS A 1 104 ? 25.43391 151.90905 51.40366 1.000 96.41904 105 LYS A C 1
ATOM 835 O O . LYS A 1 104 ? 24.60306 151.93862 50.48837 1.000 102.17842 105 LYS A O 1
ATOM 841 N N . LYS A 1 105 ? 26.61402 151.29954 51.26850 1.000 96.30693 106 LYS A N 1
ATOM 842 C CA . LYS A 1 105 ? 26.94947 150.60796 50.02665 1.000 104.92140 106 LYS A CA 1
ATOM 843 C C . LYS A 1 105 ? 26.02024 149.41912 49.80049 1.000 100.31059 106 LYS A C 1
ATOM 844 O O . LYS A 1 105 ? 25.56224 149.18149 48.67595 1.000 87.85882 106 LYS A O 1
ATOM 850 N N . PHE A 1 106 ? 25.73297 148.66442 50.86513 1.000 98.66039 107 PHE A N 1
ATOM 851 C CA . PHE A 1 106 ? 24.73431 147.60103 50.79463 1.000 99.90459 107 PHE A CA 1
ATOM 852 C C . PHE A 1 106 ? 23.35438 148.15743 50.46568 1.000 94.69764 107 PHE A C 1
ATOM 853 O O . PHE A 1 106 ? 22.60375 147.55883 49.68598 1.000 92.45239 107 PHE A O 1
ATOM 861 N N . SER A 1 107 ? 23.00131 149.30167 51.05445 1.000 103.40214 108 SER A N 1
ATOM 862 C CA . SER A 1 107 ? 21.70132 149.90937 50.78463 1.000 87.25359 108 SER A CA 1
ATOM 863 C C . SER A 1 107 ? 21.55886 150.31132 49.31809 1.000 91.53143 108 SER A C 1
ATOM 864 O O . SER A 1 107 ? 20.46305 150.22710 48.75074 1.000 90.53168 108 SER A O 1
ATOM 867 N N . GLU A 1 108 ? 22.64953 150.75913 48.68662 1.000 89.25018 109 GLU A N 1
ATOM 868 C CA . GLU A 1 108 ? 22.58687 151.05661 47.25923 1.000 98.56324 109 GLU A CA 1
ATOM 869 C C . GLU A 1 108 ? 22.45319 149.77879 46.44273 1.000 81.94312 109 GLU A C 1
ATOM 870 O O . GLU A 1 108 ? 21.71808 149.74398 45.44852 1.000 81.74461 109 GLU A O 1
ATOM 876 N N . PHE A 1 109 ? 23.17753 148.72921 46.83872 1.000 79.54089 110 PHE A N 1
ATOM 877 C CA . PHE A 1 109 ? 23.12460 147.45133 46.13428 1.000 83.88453 110 PHE A CA 1
ATOM 878 C C . PHE A 1 109 ? 21.69530 146.94962 45.96701 1.000 83.09494 110 PHE A C 1
ATOM 879 O O . PHE A 1 109 ? 21.29534 146.53508 44.87000 1.000 82.09217 110 PHE A O 1
ATOM 887 N N . VAL A 1 110 ? 20.90990 146.97433 47.04777 1.000 63.47381 111 VAL A N 1
ATOM 888 C CA . VAL A 1 110 ? 19.53763 146.48514 46.95721 1.000 70.37928 111 VAL A CA 1
ATOM 889 C C . VAL A 1 110 ? 18.70676 147.39618 46.06216 1.000 69.89647 111 VAL A C 1
ATOM 890 O O . VAL A 1 110 ? 17.84573 146.93082 45.30482 1.000 78.97274 111 VAL A O 1
ATOM 894 N N . HIS A 1 111 ? 18.96429 148.70404 46.11673 1.000 67.55413 112 HIS A N 1
ATOM 895 C CA . HIS A 1 111 ? 18.23042 149.63225 45.26604 1.000 67.07961 112 HIS A CA 1
ATOM 896 C C . HIS A 1 111 ? 18.53135 149.39688 43.78897 1.000 69.32650 112 HIS A C 1
ATOM 897 O O . HIS A 1 111 ? 17.62317 149.44552 42.95167 1.000 56.71500 112 HIS A O 1
ATOM 904 N N . LYS A 1 112 ? 19.79910 149.14663 43.44873 1.000 72.21514 113 LYS A N 1
ATOM 905 C CA . LYS A 1 112 ? 20.15322 148.86995 42.05960 1.000 65.57211 113 LYS A CA 1
ATOM 906 C C . LYS A 1 112 ? 19.43324 147.63587 41.53026 1.000 68.66858 113 LYS A C 1
ATOM 907 O O . LYS A 1 112 ? 19.17772 147.54022 40.32336 1.000 57.33978 113 LYS A O 1
ATOM 913 N N . VAL A 1 113 ? 19.10103 146.68257 42.40628 1.000 65.64902 114 VAL A N 1
ATOM 914 C CA . VAL A 1 113 ? 18.37412 145.49411 41.96113 1.000 64.70495 114 VAL A CA 1
ATOM 915 C C . VAL A 1 113 ? 17.01313 145.88464 41.39728 1.000 63.71488 114 VAL A C 1
ATOM 916 O O . VAL A 1 113 ? 16.62011 145.44389 40.30852 1.000 65.92449 114 VAL A O 1
ATOM 920 N N . PHE A 1 114 ? 16.28052 146.73357 42.12437 1.000 58.11399 115 PHE A N 1
ATOM 921 C CA . PHE A 1 114 ? 15.02268 147.25954 41.60262 1.000 50.55970 115 PHE A CA 1
ATOM 922 C C . PHE A 1 114 ? 15.24394 148.02004 40.30196 1.000 56.17252 115 PHE A C 1
ATOM 923 O O . PHE A 1 114 ? 14.49931 147.84267 39.32992 1.000 59.76558 115 PHE A O 1
ATOM 931 N N . GLU A 1 115 ? 16.27345 148.86939 40.26496 1.000 58.04687 116 GLU A N 1
ATOM 932 C CA . GLU A 1 115 ? 16.50406 149.70641 39.09133 1.000 59.69496 116 GLU A CA 1
ATOM 933 C C . GLU A 1 115 ? 16.68459 148.85132 37.84531 1.000 60.45087 116 GLU A C 1
ATOM 934 O O . GLU A 1 115 ? 16.10566 149.13238 36.79033 1.000 61.69834 116 GLU A O 1
ATOM 940 N N . VAL A 1 116 ? 17.47923 147.78741 37.95841 1.000 66.25284 117 VAL A N 1
ATOM 941 C CA . VAL A 1 116 ? 17.71194 146.90177 36.82303 1.000 62.50240 117 VAL A CA 1
ATOM 942 C C . VAL A 1 116 ? 16.43083 146.16863 36.44507 1.000 63.06477 117 VAL A C 1
ATOM 943 O O . VAL A 1 116 ? 16.13631 145.97355 35.26287 1.000 62.92491 117 VAL A O 1
ATOM 947 N N . LEU A 1 117 ? 15.64701 145.75277 37.43828 1.000 59.39774 118 LEU A N 1
ATOM 948 C CA . LEU A 1 117 ? 14.41896 145.01673 37.14969 1.000 55.58548 118 LEU A CA 1
ATOM 949 C C . LEU A 1 117 ? 13.36930 145.88799 36.47335 1.000 60.82059 118 LEU A C 1
ATOM 950 O O . LEU A 1 117 ? 12.61709 145.39153 35.62960 1.000 77.35874 118 LEU A O 1
ATOM 955 N N . ILE A 1 118 ? 13.29831 147.17105 36.81782 1.000 63.56406 119 ILE A N 1
ATOM 956 C CA . ILE A 1 118 ? 12.17050 148.01151 36.43185 1.000 56.79726 119 ILE A CA 1
ATOM 957 C C . ILE A 1 118 ? 12.49190 148.91607 35.24571 1.000 65.49225 119 ILE A C 1
ATOM 958 O O . ILE A 1 118 ? 11.65151 149.08132 34.35920 1.000 62.01777 119 ILE A O 1
ATOM 963 N N . ASN A 1 119 ? 13.68415 149.51745 35.20620 1.000 63.99958 120 ASN A N 1
ATOM 964 C CA . ASN A 1 119 ? 13.96464 150.52665 34.18738 1.000 46.45695 120 ASN A CA 1
ATOM 965 C C . ASN A 1 119 ? 13.76907 149.96816 32.78805 1.000 50.68188 120 ASN A C 1
ATOM 966 O O . ASN A 1 119 ? 14.31475 148.91610 32.44334 1.000 66.74921 120 ASN A O 1
ATOM 971 N N . GLY A 1 120 ? 12.99523 150.68856 31.97885 1.000 53.26299 121 GLY A N 1
ATOM 972 C CA . GLY A 1 120 ? 12.79275 150.33493 30.59322 1.000 46.05383 121 GLY A CA 1
ATOM 973 C C . GLY A 1 120 ? 11.69158 149.33919 30.33265 1.000 55.41194 121 GLY A C 1
ATOM 974 O O . GLY A 1 120 ? 11.43322 149.02427 29.16594 1.000 64.90986 121 GLY A O 1
ATOM 975 N N . LYS A 1 121 ? 11.03632 148.82971 31.36944 1.000 62.92752 122 LYS A N 1
ATOM 976 C CA . LYS A 1 121 ? 9.91625 147.92329 31.16360 1.000 62.19970 122 LYS A CA 1
ATOM 977 C C . LYS A 1 121 ? 8.73051 148.67132 30.56545 1.000 69.53615 122 LYS A C 1
ATOM 978 O O . LYS A 1 121 ? 8.44920 149.81658 30.93122 1.000 64.40568 122 LYS A O 1
ATOM 984 N N . THR A 1 122 ? 8.03751 148.00923 29.63955 1.000 73.86615 123 THR A N 1
ATOM 985 C CA . THR A 1 122 ? 7.02055 148.64749 28.81648 1.000 66.08267 123 THR A CA 1
ATOM 986 C C . THR A 1 122 ? 5.73097 148.87631 29.60043 1.000 75.23970 123 THR A C 1
ATOM 987 O O . THR A 1 122 ? 5.37271 148.10217 30.49296 1.000 70.01784 123 THR A O 1
ATOM 991 N N . VAL A 1 123 ? 5.03489 149.95812 29.25483 1.000 74.73910 124 VAL A N 1
ATOM 992 C CA . VAL A 1 123 ? 3.80434 150.34893 29.93390 1.000 72.51142 124 VAL A CA 1
ATOM 993 C C . VAL A 1 123 ? 2.98264 151.21006 28.98099 1.000 82.97958 124 VAL A C 1
ATOM 994 O O . VAL A 1 123 ? 3.53222 152.00751 28.21637 1.000 80.15416 124 VAL A O 1
ATOM 1006 N N . LEU A 1 125 ? -0.09132 154.08777 28.82448 1.000 74.33100 126 LEU A N 1
ATOM 1007 C CA . LEU A 1 125 ? -0.54963 155.13108 29.73441 1.000 87.61396 126 LEU A CA 1
ATOM 1008 C C . LEU A 1 125 ? -1.54287 156.04824 29.03562 1.000 86.22675 126 LEU A C 1
ATOM 1009 O O . LEU A 1 125 ? -1.29490 156.49594 27.91331 1.000 93.48615 126 LEU A O 1
ATOM 1014 N N . GLN A 1 126 ? -2.66206 156.32765 29.70397 1.000 86.05644 127 GLN A N 1
ATOM 1015 C CA . GLN A 1 126 ? -3.65121 157.29847 29.24147 1.000 107.56216 127 GLN A CA 1
ATOM 1016 C C . GLN A 1 126 ? -3.74852 158.38342 30.30569 1.000 101.47394 127 GLN A C 1
ATOM 1017 O O . GLN A 1 126 ? -4.31587 158.15627 31.37921 1.000 103.64547 127 GLN A O 1
ATOM 1023 N N . LEU A 1 127 ? -3.20087 159.55804 30.00944 1.000 93.64477 128 LEU A N 1
ATOM 1024 C CA . LEU A 1 127 ? -3.00500 160.59417 31.01420 1.000 92.25136 128 LEU A CA 1
ATOM 1025 C C . LEU A 1 127 ? -4.20988 161.52146 31.09689 1.000 97.89914 128 LEU A C 1
ATOM 1026 O O . LEU A 1 127 ? -4.66065 162.05958 30.07988 1.000 111.58512 128 LEU A O 1
ATOM 1031 N N . ALA A 1 128 ? -4.71315 161.71315 32.31835 1.000 101.15486 129 ALA A N 1
ATOM 1032 C CA . ALA A 1 128 ? -5.75755 162.69069 32.62637 1.000 110.92198 129 ALA A CA 1
ATOM 1033 C C . ALA A 1 128 ? -7.03520 162.41219 31.82631 1.000 116.88364 129 ALA A C 1
ATOM 1034 O O . ALA A 1 128 ? -7.45715 163.19023 30.97146 1.000 119.58993 129 ALA A O 1
ATOM 1036 N N . ARG A 1 129 ? -7.64498 161.26517 32.13243 1.000 113.08011 130 ARG A N 1
ATOM 1037 C CA . ARG A 1 129 ? -8.84086 160.84418 31.41448 1.000 122.30864 130 ARG A CA 1
ATOM 1038 C C . ARG A 1 129 ? -10.13353 161.40022 32.00835 1.000 130.73933 130 ARG A C 1
ATOM 1039 O O . ARG A 1 129 ? -11.15162 161.41594 31.31224 1.000 123.51221 130 ARG A O 1
ATOM 1047 N N . ILE A 1 130 ? -10.13436 161.86539 33.25888 1.000 124.38819 131 ILE A N 1
ATOM 1048 C CA . ILE A 1 130 ? -11.22278 162.71556 33.72784 1.000 127.85165 131 ILE A CA 1
ATOM 1049 C C . ILE A 1 130 ? -10.59097 164.00065 34.23202 1.000 129.65636 131 ILE A C 1
ATOM 1050 O O . ILE A 1 130 ? -9.45403 164.00518 34.70960 1.000 120.31718 131 ILE A O 1
ATOM 1055 N N . ILE A 1 131 ? -11.32373 165.10104 34.10096 1.000 140.41738 132 ILE A N 1
ATOM 1056 C CA . ILE A 1 131 ? -10.94735 166.36605 34.72007 1.000 142.48143 132 ILE A CA 1
ATOM 1057 C C . ILE A 1 131 ? -12.21157 166.98653 35.29362 1.000 154.99668 132 ILE A C 1
ATOM 1058 O O . ILE A 1 131 ? -13.12755 167.33815 34.54347 1.000 151.65128 132 ILE A O 1
ATOM 1063 N N . GLY A 1 132 ? -12.26648 167.12086 36.61410 1.000 159.60738 133 GLY A N 1
ATOM 1064 C CA . GLY A 1 132 ? -13.46650 167.62748 37.25531 1.000 146.68345 133 GLY A CA 1
ATOM 1065 C C . GLY A 1 132 ? -14.68658 166.76380 37.03293 1.000 150.23850 133 GLY A C 1
ATOM 1066 O O . GLY A 1 132 ? -15.81325 167.27407 37.04877 1.000 137.69872 133 GLY A O 1
ATOM 1067 N N . GLY A 1 133 ? -14.49359 165.46092 36.83092 1.000 172.91346 134 GLY A N 1
ATOM 1068 C CA . GLY A 1 133 ? -15.60807 164.55959 36.61368 1.000 166.97782 134 GLY A CA 1
ATOM 1069 C C . GLY A 1 133 ? -16.14679 164.51638 35.20271 1.000 171.95568 134 GLY A C 1
ATOM 1070 O O . GLY A 1 133 ? -17.28886 164.09060 35.00321 1.000 162.55638 134 GLY A O 1
ATOM 1071 N N . ALA A 1 134 ? -15.36660 164.95170 34.21503 1.000 159.13511 135 ALA A N 1
ATOM 1072 C CA . ALA A 1 134 ? -15.75641 164.88773 32.81230 1.000 156.16127 135 ALA A CA 1
ATOM 1073 C C . ALA A 1 134 ? -14.59962 164.30649 32.01438 1.000 143.43854 135 ALA A C 1
ATOM 1074 O O . ALA A 1 134 ? -13.45171 164.72888 32.18586 1.000 141.36432 135 ALA A O 1
ATOM 1076 N N . VAL A 1 135 ? -14.90506 163.35758 31.13283 1.000 130.14569 136 VAL A N 1
ATOM 1077 C CA . VAL A 1 135 ? -13.87602 162.53464 30.50450 1.000 128.97026 136 VAL A CA 1
ATOM 1078 C C . VAL A 1 135 ? -13.20232 163.31530 29.38190 1.000 129.91172 136 VAL A C 1
ATOM 1079 O O . VAL A 1 135 ? -13.87145 163.85803 28.49445 1.000 126.10332 136 VAL A O 1
ATOM 1083 N N . ASN A 1 136 ? -11.86903 163.35417 29.41118 1.000 144.39356 137 ASN A N 1
ATOM 1084 C CA . ASN A 1 136 ? -11.08311 164.12978 28.45659 1.000 130.89343 137 ASN A CA 1
ATOM 1085 C C . ASN A 1 136 ? -11.03973 163.41985 27.10738 1.000 141.10349 137 ASN A C 1
ATOM 1086 O O . ASN A 1 136 ? -10.60453 162.26650 27.01856 1.000 138.98263 137 ASN A O 1
ATOM 1099 N N . GLU A 1 138 ? -9.26707 164.54355 24.61435 1.000 129.96705 139 GLU A N 1
ATOM 1100 C CA . GLU A 1 138 ? -7.90365 164.72665 24.13380 1.000 115.24735 139 GLU A CA 1
ATOM 1101 C C . GLU A 1 138 ? -6.93132 163.73141 24.75056 1.000 119.61376 139 GLU A C 1
ATOM 1102 O O . GLU A 1 138 ? -5.73140 163.79699 24.46454 1.000 125.33829 139 GLU A O 1
ATOM 1108 N N . SER A 1 139 ? -7.42253 162.81863 25.58429 1.000 117.62593 140 SER A N 1
ATOM 1109 C CA . SER A 1 139 ? -6.58333 161.86968 26.30442 1.000 97.39403 140 SER A CA 1
ATOM 1110 C C . SER A 1 139 ? -6.47570 160.58211 25.49255 1.000 97.91957 140 SER A C 1
ATOM 1111 O O . SER A 1 139 ? -7.43923 159.81522 25.39879 1.000 128.19638 140 SER A O 1
ATOM 1114 N N . LYS A 1 140 ? -5.30464 160.34340 24.91026 1.000 101.54745 141 LYS A N 1
ATOM 1115 C CA . LYS A 1 140 ? -5.02937 159.14479 24.13199 1.000 105.75301 141 LYS A CA 1
ATOM 1116 C C . LYS A 1 140 ? -4.10960 158.20754 24.90410 1.000 102.17503 141 LYS A C 1
ATOM 1117 O O . LYS A 1 140 ? -3.36255 158.62358 25.79657 1.000 108.23321 141 LYS A O 1
ATOM 1123 N N . TRP A 1 141 ? -4.16938 156.92678 24.54464 1.000 106.57121 142 TRP A N 1
ATOM 1124 C CA . TRP A 1 141 ? -3.22342 155.96542 25.09192 1.000 104.98281 142 TRP A CA 1
ATOM 1125 C C . TRP A 1 141 ? -1.84024 156.19597 24.50708 1.000 103.35061 142 TRP A C 1
ATOM 1126 O O . TRP A 1 141 ? -1.68185 156.37695 23.29592 1.000 100.99020 142 TRP A O 1
ATOM 1137 N N 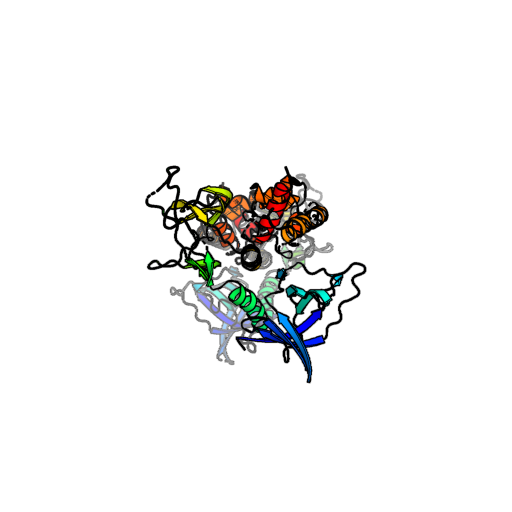. GLU A 1 142 ? -0.84089 156.18023 25.37717 1.000 97.37216 143 GLU A N 1
ATOM 1138 C CA . GLU A 1 142 ? 0.54055 156.43539 25.01448 1.000 80.81532 143 GLU A CA 1
ATOM 1139 C C . GLU A 1 142 ? 1.36117 155.22780 25.43639 1.000 83.16781 143 GLU A C 1
ATOM 1140 O O . GLU A 1 142 ? 1.15675 154.68767 26.52802 1.000 80.22875 143 GLU A O 1
ATOM 1146 N N . GLU A 1 143 ? 2.28431 154.79314 24.58959 1.000 81.76907 144 GLU A N 1
ATOM 1147 C CA . GLU A 1 143 ? 3.20313 153.75889 25.03205 1.000 81.29356 144 GLU A CA 1
ATOM 1148 C C . GLU A 1 143 ? 4.45486 154.40847 25.61120 1.000 73.09183 144 GLU A C 1
ATOM 1149 O O . GLU A 1 143 ? 4.87118 155.49236 25.19613 1.000 67.92413 144 GLU A O 1
ATOM 1155 N N . GLY A 1 144 ? 5.03880 153.74282 26.59444 1.000 80.48463 145 GLY A N 1
ATOM 1156 C CA . GLY A 1 144 ? 6.22225 154.26822 27.23624 1.000 71.36316 145 GLY A CA 1
ATOM 1157 C C . GLY A 1 144 ? 6.87858 153.20289 28.08154 1.000 70.85866 145 GLY A C 1
ATOM 1158 O O . GLY A 1 144 ? 6.51446 152.02649 28.02727 1.000 75.62480 145 GLY A O 1
ATOM 1159 N N . TRP A 1 145 ? 7.86420 153.62679 28.86559 1.000 62.16372 146 TRP A N 1
ATOM 1160 C CA . TRP A 1 145 ? 8.58279 152.69590 29.71762 1.000 68.45730 146 TRP A CA 1
ATOM 1161 C C . TRP A 1 145 ? 8.77389 153.29735 31.09938 1.000 64.45748 146 TRP A C 1
ATOM 1162 O O . TRP A 1 145 ? 8.77923 154.51621 31.28079 1.000 64.45039 146 TRP A O 1
ATOM 1173 N N . LEU A 1 146 ? 8.91838 152.40938 32.07540 1.000 62.63604 147 LEU A N 1
ATOM 1174 C CA . LEU A 1 146 ? 9.10897 152.80292 33.45965 1.000 62.90159 147 LEU A CA 1
ATOM 1175 C C . LEU A 1 146 ? 10.53308 153.29106 33.69044 1.000 64.71087 147 LEU A C 1
ATOM 1176 O O . LEU A 1 146 ? 11.48255 152.85718 33.03269 1.000 56.32654 147 LEU A O 1
ATOM 1181 N N . ARG A 1 147 ? 10.67178 154.20676 34.64006 1.000 54.95385 148 ARG A N 1
ATOM 1182 C CA . ARG A 1 147 ? 11.97781 154.70637 35.04425 1.000 59.44317 148 ARG A CA 1
ATOM 1183 C C . ARG A 1 147 ? 11.90834 154.96364 36.53675 1.000 56.72031 148 ARG A C 1
ATOM 1184 O O . ARG A 1 147 ? 11.05460 155.73362 36.98630 1.000 65.95949 148 ARG A O 1
ATOM 1192 N N . VAL A 1 148 ? 12.77318 154.31054 37.30314 1.000 45.55816 149 VAL A N 1
ATOM 1193 C CA . VAL A 1 148 ? 12.88088 154.61910 38.72326 1.000 54.18224 149 VAL A CA 1
ATOM 1194 C C . VAL A 1 148 ? 13.75877 155.84816 38.91269 1.000 50.18519 149 VAL A C 1
ATOM 1195 O O . VAL A 1 148 ? 14.91601 155.88177 38.48104 1.000 56.47344 149 VAL A O 1
ATOM 1199 N N . ILE A 1 149 ? 13.20431 156.86128 39.56769 1.000 58.93846 150 ILE A N 1
ATOM 1200 C CA . ILE A 1 149 ? 13.83749 158.16194 39.71626 1.000 54.57565 150 ILE A CA 1
ATOM 1201 C C . ILE A 1 149 ? 13.34880 158.74842 41.03416 1.000 66.00927 150 ILE A C 1
ATOM 1202 O O . ILE A 1 149 ? 12.41069 158.23308 41.65148 1.000 59.87492 150 ILE A O 1
ATOM 1207 N N . LYS A 1 150 ? 14.00258 159.81650 41.48999 1.000 72.63385 151 LYS A N 1
ATOM 1208 C CA . LYS A 1 150 ? 13.46871 160.60751 42.58725 1.000 70.19595 151 LYS A CA 1
ATOM 1209 C C . LYS A 1 150 ? 12.55188 161.67321 42.01332 1.000 73.22001 151 LYS A C 1
ATOM 1210 O O . LYS A 1 150 ? 12.99679 162.52227 41.23454 1.000 80.26424 151 LYS A O 1
ATOM 1216 N N . VAL A 1 151 ? 11.27905 161.62480 42.38624 1.000 84.67317 152 VAL A N 1
ATOM 1217 C CA . VAL A 1 151 ? 10.33886 162.65590 41.98200 1.000 93.49467 152 VAL A CA 1
ATOM 1218 C C . VAL A 1 151 ? 10.30029 163.68765 43.10095 1.000 90.80278 152 VAL A C 1
ATOM 1219 O O . VAL A 1 151 ? 10.01063 163.37103 44.25924 1.000 81.87727 152 VAL A O 1
ATOM 1223 N N . LYS A 1 152 ? 10.67111 164.91384 42.76824 1.000 130.79528 153 LYS A N 1
ATOM 1224 C CA . LYS A 1 152 ? 11.01009 165.88590 43.79462 1.000 158.02284 153 LYS A CA 1
ATOM 1225 C C . LYS A 1 152 ? 9.81502 166.70483 44.23176 1.000 155.49664 153 LYS A C 1
ATOM 1226 O O . LYS A 1 152 ? 9.77699 167.16978 45.37625 1.000 168.15459 153 LYS A O 1
ATOM 1232 N N . SER A 1 153 ? 8.83912 166.88390 43.35709 1.000 120.28996 154 SER A N 1
ATOM 1233 C CA . SER A 1 153 ? 7.59486 167.47652 43.78864 1.000 135.41160 154 SER A CA 1
ATOM 1234 C C . SER A 1 153 ? 6.64774 166.40951 44.30782 1.000 118.25456 154 SER A C 1
ATOM 1235 O O . SER A 1 153 ? 6.65114 165.25785 43.86496 1.000 124.85995 154 SER A O 1
ATOM 1238 N N . ALA A 1 154 ? 5.87552 166.80328 45.29358 1.000 120.06394 155 ALA A N 1
ATOM 1239 C CA . ALA A 1 154 ? 4.52202 166.33941 45.50703 1.000 117.34890 155 ALA A CA 1
ATOM 1240 C C . ALA A 1 154 ? 3.66955 167.59296 45.40138 1.000 129.27643 155 ALA A C 1
ATOM 1241 O O . ALA A 1 154 ? 4.14979 168.65123 44.99162 1.000 124.73742 155 ALA A O 1
ATOM 1243 N N . ARG A 1 155 ? 2.39762 167.47919 45.75217 1.000 133.02112 156 ARG A N 1
ATOM 1244 C CA . ARG A 1 155 ? 1.70213 168.69345 46.14470 1.000 119.03917 156 ARG A CA 1
ATOM 1245 C C . ARG A 1 155 ? 2.28252 169.26970 47.43254 1.000 124.93502 156 ARG A C 1
ATOM 1246 O O . ARG A 1 155 ? 2.11158 170.46457 47.69865 1.000 134.29277 156 ARG A O 1
ATOM 1254 N N . THR A 1 156 ? 2.99560 168.45035 48.21151 1.000 137.51207 157 THR A N 1
ATOM 1255 C CA . THR A 1 156 ? 3.69099 168.90740 49.40909 1.000 133.43376 157 THR A CA 1
ATOM 1256 C C . THR A 1 156 ? 5.05160 169.52815 49.11166 1.000 130.67489 157 THR A C 1
ATOM 1257 O O . THR A 1 156 ? 5.61342 170.19148 49.99028 1.000 142.11788 157 THR A O 1
ATOM 1261 N N . GLN A 1 157 ? 5.59145 169.32336 47.90534 1.000 123.80374 158 GLN A N 1
ATOM 1262 C CA . GLN A 1 157 ? 6.97010 169.70007 47.57171 1.000 129.49571 158 GLN A CA 1
ATOM 1263 C C . GLN A 1 157 ? 7.98950 168.97527 48.44700 1.000 124.81541 158 GLN A C 1
ATOM 1264 O O . GLN A 1 157 ? 9.01766 169.53625 48.82773 1.000 130.48796 158 GLN A O 1
ATOM 1270 N N . LYS A 1 158 ? 7.72029 167.71031 48.75003 1.000 127.58296 159 LYS A N 1
ATOM 1271 C CA . LYS A 1 158 ? 8.66400 166.86915 49.47134 1.000 132.78252 159 LYS A CA 1
ATOM 1272 C C . LYS A 1 158 ? 9.19025 165.80053 48.52084 1.000 120.90349 159 LYS A C 1
ATOM 1273 O O . LYS A 1 158 ? 8.40714 165.06651 47.90901 1.000 109.69434 159 LYS A O 1
ATOM 1279 N N . THR A 1 159 ? 10.51272 165.72103 48.39518 1.000 125.10731 160 THR A N 1
ATOM 1280 C CA . THR A 1 159 ? 11.13918 164.80900 47.44588 1.000 113.62951 160 THR A CA 1
ATOM 1281 C C . THR A 1 159 ? 11.03423 163.37366 47.94410 1.000 107.06627 160 THR A C 1
ATOM 1282 O O . THR A 1 159 ? 11.35436 163.08327 49.10072 1.000 99.66207 160 THR A O 1
ATOM 1286 N N . GLU A 1 160 ? 10.59740 162.47681 47.06179 1.000 101.35615 161 GLU A N 1
ATOM 1287 C CA . GLU A 1 160 ? 10.29362 161.10165 47.42345 1.000 92.26700 161 GLU A CA 1
ATOM 1288 C C . GLU A 1 160 ? 10.69739 160.18023 46.28187 1.000 82.70777 161 GLU A C 1
ATOM 1289 O O . GLU A 1 160 ? 10.50539 160.51410 45.11025 1.000 90.45957 161 GLU A O 1
ATOM 1295 N N . ARG A 1 161 ? 11.28501 159.03667 46.62344 1.000 85.62567 162 ARG A N 1
ATOM 1296 C CA . ARG A 1 161 ? 11.62539 158.04650 45.60984 1.000 82.12960 162 ARG A CA 1
ATOM 1297 C C . ARG A 1 161 ? 10.35016 157.44245 45.03610 1.000 77.45329 162 ARG A C 1
ATOM 1298 O O . ARG A 1 161 ? 9.46237 157.02019 45.78364 1.000 94.72396 162 ARG A O 1
ATOM 1306 N N . SER A 1 162 ? 10.25755 157.39701 43.71067 1.000 57.25019 163 SER A N 1
ATOM 1307 C CA . SER A 1 162 ? 9.05091 156.91790 43.05339 1.000 60.79154 163 SER A CA 1
ATOM 1308 C C . SER A 1 162 ? 9.43107 156.36116 41.68856 1.000 65.77291 163 SER A C 1
ATOM 1309 O O . SER A 1 162 ? 10.61273 156.22896 41.35719 1.000 61.85576 163 SER A O 1
ATOM 1312 N 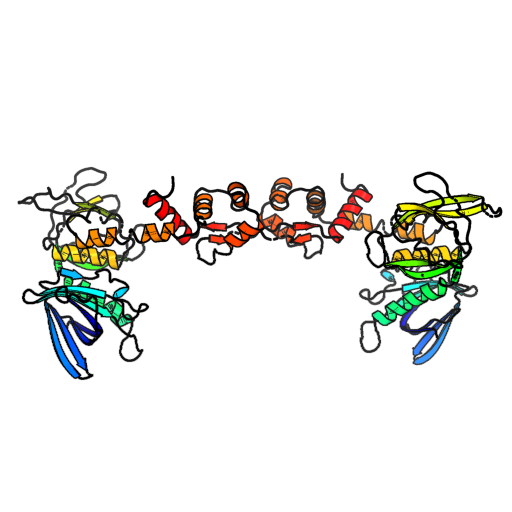N . ILE A 1 163 ? 8.41751 156.02416 40.89793 1.000 62.45839 164 ILE A N 1
ATOM 1313 C CA . ILE A 1 163 ? 8.59361 155.51022 39.54669 1.000 51.54461 164 ILE A CA 1
ATOM 1314 C C . ILE A 1 163 ? 7.78520 156.39202 38.60845 1.000 60.96470 164 ILE A C 1
ATOM 1315 O O . ILE A 1 163 ? 6.61627 156.68784 38.88242 1.000 76.25245 164 ILE A O 1
ATOM 1320 N N . VAL A 1 164 ? 8.40674 156.82300 37.51401 1.000 57.48253 165 VAL A N 1
ATOM 1321 C CA . VAL A 1 164 ? 7.75811 157.71869 36.56895 1.000 59.16260 165 VAL A CA 1
ATOM 1322 C C . VAL A 1 164 ? 7.57663 156.99632 35.24217 1.000 52.25607 165 VAL A C 1
ATOM 1323 O O . VAL A 1 164 ? 8.20948 155.97380 34.96837 1.000 51.90370 165 VAL A O 1
ATOM 1327 N N . VAL A 1 165 ? 6.69320 157.54557 34.41317 1.000 52.68622 166 VAL A N 1
ATOM 1328 C CA . VAL A 1 165 ? 6.40295 157.00159 33.09270 1.000 53.97840 166 VAL A CA 1
ATOM 1329 C C . VAL A 1 165 ? 7.06694 157.89655 32.05851 1.000 59.48339 166 VAL A C 1
ATOM 1330 O O . VAL A 1 165 ? 6.69166 159.06691 31.90735 1.000 58.79389 166 VAL A O 1
ATOM 1334 N N . ILE A 1 166 ? 8.05037 157.34854 31.35084 1.000 63.25020 167 ILE A N 1
ATOM 1335 C CA . ILE A 1 166 ? 8.69132 158.06456 30.25603 1.000 59.54576 167 ILE A CA 1
ATOM 1336 C C . ILE A 1 166 ? 7.82939 157.92122 29.01208 1.000 79.28362 167 ILE A C 1
ATOM 1337 O O . ILE A 1 166 ? 7.41817 156.81266 28.65318 1.000 84.10052 167 ILE A O 1
ATOM 1342 N N . ILE A 1 167 ? 7.55525 159.03899 28.34927 1.000 85.06992 168 ILE A N 1
ATOM 1343 C CA . ILE A 1 167 ? 6.70801 159.05577 27.16555 1.000 75.61773 168 ILE A CA 1
ATOM 1344 C C . ILE A 1 167 ? 7.38839 159.85497 26.06395 1.000 86.62597 168 ILE A C 1
ATOM 1345 O O . ILE A 1 167 ? 8.14228 160.79802 26.32543 1.000 88.01837 168 ILE A O 1
ATOM 1350 N N . LYS A 1 168 ? 7.12227 159.45837 24.82077 1.000 91.36107 169 LYS A N 1
ATOM 1351 C CA . LYS A 1 168 ? 7.76881 160.08142 23.67556 1.000 84.98943 169 LYS A CA 1
ATOM 1352 C C . LYS A 1 168 ? 7.41953 161.56136 23.61120 1.000 95.89057 169 LYS A C 1
ATOM 1353 O O . LYS A 1 168 ? 6.24770 161.93927 23.68861 1.000 99.07106 169 LYS A O 1
ATOM 1359 N N . ASP A 1 169 ? 8.44820 162.39831 23.49088 1.000 106.66689 170 ASP A N 1
ATOM 1360 C CA . ASP A 1 169 ? 8.35766 163.83410 23.24378 1.000 104.60261 170 ASP A CA 1
ATOM 1361 C C . ASP A 1 169 ? 7.80081 164.62555 24.42375 1.000 107.14035 170 ASP A C 1
ATOM 1362 O O . ASP A 1 169 ? 7.61360 165.83891 24.29166 1.000 117.61244 170 ASP A O 1
ATOM 1367 N N . LYS A 1 170 ? 7.53444 163.99654 25.56845 1.000 96.99738 171 LYS A N 1
ATOM 1368 C CA . LYS A 1 170 ? 7.07799 164.72166 26.74705 1.000 100.97167 171 LYS A CA 1
ATOM 1369 C C . LYS A 1 170 ? 7.82534 164.23202 27.97961 1.000 95.73780 171 LYS A C 1
ATOM 1370 O O . LYS A 1 170 ? 8.19190 163.05828 28.08026 1.000 98.56836 171 LYS A O 1
ATOM 1376 N N . ARG A 1 171 ? 8.04505 165.15203 28.91765 1.000 86.58235 172 ARG A N 1
ATOM 1377 C CA . ARG A 1 171 ? 8.79959 164.85373 30.12442 1.000 86.34359 172 ARG A CA 1
ATOM 1378 C C . ARG A 1 171 ? 7.98699 163.95035 31.05876 1.000 75.28501 172 ARG A C 1
ATOM 1379 O O . ARG A 1 171 ? 6.75592 163.93602 31.00370 1.000 84.40907 172 ARG A O 1
ATOM 1387 N N . PRO A 1 172 ? 8.65914 163.17693 31.92059 1.000 72.03793 173 PRO A N 1
ATOM 1388 C CA . PRO A 1 172 ? 7.99812 162.02474 32.54960 1.000 76.40531 173 PRO A CA 1
ATOM 1389 C C . PRO A 1 172 ? 6.81211 162.40648 33.42372 1.000 65.43569 173 PRO A C 1
ATOM 1390 O O . PRO A 1 172 ? 6.77982 163.46997 34.04737 1.000 81.27751 173 PRO A O 1
ATOM 1394 N N . VAL A 1 173 ? 5.83595 161.50077 33.46923 1.000 60.73828 174 VAL A N 1
ATOM 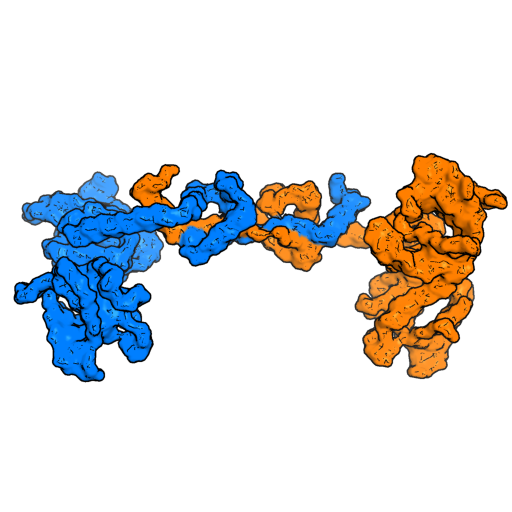1395 C CA . VAL A 1 173 ? 4.63984 161.66341 34.28547 1.000 74.46774 174 VAL A CA 1
ATOM 1396 C C . VAL A 1 173 ? 4.86499 160.98059 35.62719 1.000 59.28251 174 VAL A C 1
ATOM 1397 O O . VAL A 1 173 ? 5.26307 159.81078 35.68339 1.000 70.96140 174 VAL A O 1
ATOM 1401 N N . SER A 1 174 ? 4.60129 161.71253 36.70822 1.000 77.41672 175 SER A N 1
ATOM 1402 C CA . SER A 1 174 ? 4.88234 161.25646 38.07141 1.000 79.33138 175 SER A CA 1
ATOM 1403 C C . SER A 1 174 ? 3.68688 160.48527 38.63549 1.000 81.79365 175 SER A C 1
ATOM 1404 O O . SER A 1 174 ? 3.06796 160.86285 39.63028 1.000 95.00160 175 SER A O 1
ATOM 1407 N N . ILE A 1 175 ? 3.39129 159.35983 37.98467 1.000 80.89683 176 ILE A N 1
ATOM 1408 C CA . ILE A 1 175 ? 2.10695 158.69087 38.12776 1.000 77.45064 176 ILE A CA 1
ATOM 1409 C C . ILE A 1 175 ? 1.85681 158.12868 39.52595 1.000 68.41503 176 ILE A C 1
ATOM 1410 O O . ILE A 1 175 ? 0.73090 157.72246 39.82107 1.000 89.61986 176 ILE A O 1
ATOM 1415 N N . PHE A 1 176 ? 2.86135 158.10380 40.40678 1.000 77.26805 177 PHE A N 1
ATOM 1416 C CA . PHE A 1 176 ? 2.68025 157.52936 41.73775 1.000 80.83010 177 PHE A CA 1
ATOM 1417 C C . PHE A 1 176 ? 2.93257 158.52729 42.86430 1.000 90.86954 177 PHE A C 1
ATOM 1418 O O . PHE A 1 176 ? 3.30838 158.11761 43.96686 1.000 91.77921 177 PHE A O 1
ATOM 1426 N N . SER A 1 177 ? 2.74477 159.82383 42.63194 1.000 99.75449 178 SER A N 1
ATOM 1427 C CA . SER A 1 177 ? 3.13352 160.78592 43.65926 1.000 118.28537 178 SER A CA 1
ATOM 1428 C C . SER A 1 177 ? 2.02245 161.01371 44.68436 1.000 121.45401 178 SER A C 1
ATOM 1429 O O . SER A 1 177 ? 2.21084 160.77398 45.88166 1.000 123.72418 178 SER A O 1
ATOM 1432 N N . ASP A 1 178 ? 0.84713 161.45344 44.23258 1.000 91.46971 179 ASP A N 1
ATOM 1433 C CA . ASP A 1 178 ? -0.16961 162.03891 45.11155 1.000 94.80486 179 ASP A CA 1
ATOM 1434 C C . ASP A 1 178 ? -1.51872 161.39013 44.80012 1.000 114.19650 179 ASP A C 1
ATOM 1435 O O . ASP A 1 178 ? -2.26983 161.90994 43.97511 1.000 115.35572 179 ASP A O 1
ATOM 1440 N N . LEU A 1 179 ? -1.86092 160.31164 45.51166 1.000 110.13007 180 LEU A N 1
ATOM 1441 C CA . LEU A 1 179 ? -2.68331 159.24236 44.95432 1.000 118.16016 180 LEU A CA 1
ATOM 1442 C C . LEU A 1 179 ? -4.08379 159.11911 45.54707 1.000 128.86964 180 LEU A C 1
ATOM 1443 O O . LEU A 1 179 ? -4.39128 159.62537 46.63069 1.000 125.52568 180 LEU A O 1
ATOM 1448 N N . GLU A 1 180 ? -4.92934 158.45416 44.75278 1.000 129.19655 181 GLU A N 1
ATOM 1449 C CA . GLU A 1 180 ? -5.83674 157.39169 45.17363 1.000 125.88408 181 GLU A CA 1
ATOM 1450 C C . GLU A 1 180 ? -5.78833 156.32966 44.07901 1.000 127.08310 181 GLU A C 1
ATOM 1451 O O . GLU A 1 180 ? -5.48422 156.63980 42.92452 1.000 118.54100 181 GLU A O 1
ATOM 1457 N N . ASP A 1 181 ? -6.07674 155.07457 44.42710 1.000 124.85060 182 ASP A N 1
ATOM 1458 C CA . ASP A 1 181 ? -5.90246 153.99010 43.46403 1.000 127.10426 182 ASP A CA 1
ATOM 1459 C C . ASP A 1 181 ? -7.00257 152.94489 43.60340 1.000 148.08615 182 ASP A C 1
ATOM 1460 O O . ASP A 1 181 ? -7.18274 152.36681 44.67988 1.000 151.06175 182 ASP A O 1
ATOM 1465 N N . ILE A 1 182 ? -7.72498 152.70573 42.50549 1.000 161.24191 183 ILE A N 1
ATOM 1466 C CA . ILE A 1 182 ? -8.62400 151.56839 42.34131 1.000 161.57946 183 ILE A CA 1
ATOM 1467 C C . ILE A 1 182 ? -8.16366 150.80732 41.08699 1.000 143.99814 183 ILE A C 1
ATOM 1468 O O . ILE A 1 182 ? -7.34116 151.29280 40.31280 1.000 134.02418 183 ILE A O 1
ATOM 1473 N N . GLU A 1 183 ? -8.68126 149.59235 40.90421 1.000 135.46969 184 GLU A N 1
ATOM 1474 C CA . GLU A 1 183 ? -8.32617 148.75106 39.76774 1.000 129.95184 184 GLU A CA 1
ATOM 1475 C C . GLU A 1 183 ? -9.58363 148.39736 38.97731 1.000 137.72746 184 GLU A C 1
ATOM 1476 O O . GLU A 1 183 ? -10.61691 148.05544 39.56078 1.000 145.00380 184 GLU A O 1
ATOM 1482 N N . ILE A 1 184 ? -9.49701 148.48956 37.64478 1.000 124.68784 185 ILE A N 1
ATOM 1483 C CA . ILE A 1 184 ? -10.66084 148.39678 36.76912 1.000 121.38626 185 ILE A CA 1
ATOM 1484 C C . ILE A 1 184 ? -10.28445 147.60549 35.51946 1.000 120.67217 185 ILE A C 1
ATOM 1485 O O . ILE A 1 184 ? -9.10762 147.38597 35.22608 1.000 133.77494 185 ILE A O 1
ATOM 1490 N N . GLU A 1 185 ? -11.30229 147.16696 34.78056 1.000 150.78010 186 GLU A N 1
ATOM 1491 C CA . GLU A 1 185 ? -11.11224 146.70170 33.41305 1.000 144.98202 186 GLU A CA 1
ATOM 1492 C C . GLU A 1 185 ? -11.50143 147.79659 32.42755 1.000 143.81466 186 GLU A C 1
ATOM 1493 O O . GLU A 1 185 ? -12.28743 148.69568 32.73362 1.000 152.79494 186 GLU A O 1
ATOM 1499 N N . GLU A 1 186 ? -10.94042 147.69906 31.22519 1.000 131.67760 187 GLU A N 1
ATOM 1500 C CA . GLU A 1 186 ? -10.92241 148.81217 30.28894 1.000 142.03651 187 GLU A CA 1
ATOM 1501 C C . GLU A 1 186 ? -10.96515 148.28959 28.86223 1.000 137.79396 187 GLU A C 1
ATOM 1502 O O . GLU A 1 186 ? -10.29563 147.30522 28.53900 1.000 128.42646 187 GLU A O 1
ATOM 1508 N N . VAL A 1 187 ? -11.75148 148.95226 28.01710 1.000 158.84990 188 VAL A N 1
ATOM 1509 C CA . VAL A 1 187 ? -11.67415 148.75883 26.57352 1.000 174.42259 188 VAL A CA 1
ATOM 1510 C C . VAL A 1 187 ? -10.56153 149.66531 26.06268 1.000 172.87964 188 VAL A C 1
ATOM 1511 O O . VAL A 1 187 ? -10.69997 150.89134 26.05032 1.000 171.50912 188 VAL A O 1
ATOM 1515 N N . ASP A 1 188 ? -9.44684 149.05868 25.66779 1.000 166.54753 189 ASP A N 1
ATOM 1516 C CA . ASP A 1 188 ? -8.37672 149.79474 25.01203 1.000 158.76628 189 ASP A CA 1
ATOM 1517 C C . ASP A 1 188 ? -8.87246 150.49350 23.75237 1.000 191.14382 189 ASP A C 1
ATOM 1518 O O . ASP A 1 188 ? -9.66052 149.94157 22.98074 1.000 199.30805 189 ASP A O 1
ATOM 1531 N N . ASN A 1 190 ? -7.33800 151.12516 21.18849 1.000 218.76845 191 ASN A N 1
ATOM 1532 C CA . ASN A 1 190 ? -6.97812 150.27504 20.05913 1.000 217.93421 191 ASN A CA 1
ATOM 1533 C C . ASN A 1 190 ? -7.84883 149.01910 19.99896 1.000 211.15923 191 ASN A C 1
ATOM 1534 O O . ASN A 1 190 ? -8.15825 148.54298 18.90180 1.000 223.87822 191 ASN A O 1
ATOM 1539 N N . GLY A 1 191 ? -8.26778 148.47378 21.14506 1.000 194.91011 192 GLY A N 1
ATOM 1540 C CA . GLY A 1 191 ? -9.26800 147.41740 21.11698 1.000 178.52473 192 GLY A CA 1
ATOM 1541 C C . GLY A 1 191 ? -9.22202 146.30279 22.14931 1.000 161.69074 192 GLY A C 1
ATOM 1542 O O . GLY A 1 191 ? -10.22775 145.61320 22.34058 1.000 158.42072 192 GLY A O 1
ATOM 1543 N N . LYS A 1 192 ? -8.09350 146.09992 22.82220 1.000 161.21497 193 LYS A N 1
ATOM 1544 C CA . LYS A 1 192 ? -7.96885 144.98137 23.75155 1.000 156.17303 193 LYS A CA 1
ATOM 1545 C C . LYS A 1 192 ? -8.68385 145.27677 25.06752 1.000 143.95848 193 LYS A C 1
ATOM 1546 O O . LYS A 1 192 ? -8.68189 146.40951 25.54973 1.000 151.46596 193 LYS A O 1
ATOM 1552 N N . ARG A 1 193 ? -9.28981 144.25088 25.65898 1.000 126.43602 194 ARG A N 1
ATOM 1553 C CA . ARG A 1 193 ? -9.75062 144.35717 27.04024 1.000 133.50318 194 ARG A CA 1
ATOM 1554 C C . ARG A 1 193 ? -8.55839 144.13778 27.96230 1.000 120.97500 194 ARG A C 1
ATOM 1555 O O . ARG A 1 193 ? -7.93706 143.06977 27.93716 1.000 133.94919 194 ARG A O 1
ATOM 1563 N N . VAL A 1 194 ? -8.23798 145.14209 28.77242 1.000 125.37787 195 VAL A N 1
ATOM 1564 C CA . VAL A 1 194 ? -7.00698 145.14455 29.55042 1.000 122.63726 195 VAL A CA 1
ATOM 1565 C C . VAL A 1 194 ? -7.34337 145.155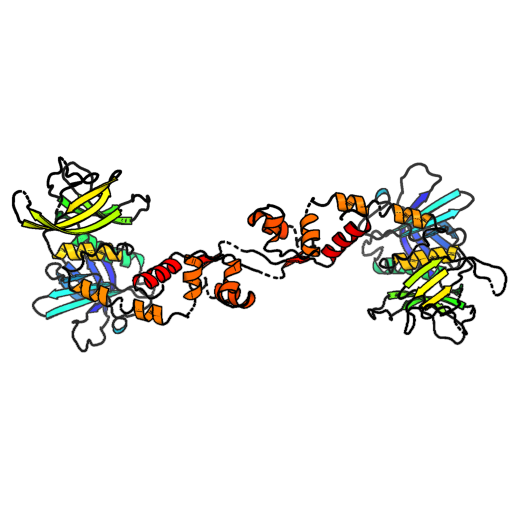82 31.03420 1.000 115.64460 195 VAL A C 1
ATOM 1566 O O . VAL A 1 194 ? -8.34257 145.73957 31.46499 1.000 115.23849 195 VAL A O 1
ATOM 1570 N N . ARG A 1 195 ? -6.49746 144.49190 31.81819 1.000 108.38011 196 ARG A N 1
ATOM 1571 C CA . ARG A 1 195 ? -6.61992 144.46567 33.27458 1.000 120.71270 196 ARG A CA 1
ATOM 1572 C C . ARG A 1 195 ? -5.70897 145.56591 33.81351 1.000 118.23841 196 ARG A C 1
ATOM 1573 O O . ARG A 1 195 ? -4.56146 145.32446 34.19005 1.000 103.66054 196 ARG A O 1
ATOM 1581 N N . ALA A 1 196 ? -6.23444 146.78567 33.85476 1.000 112.57556 197 ALA A N 1
ATOM 1582 C CA . ALA A 1 196 ? -5.43821 147.99006 34.03795 1.000 93.48308 197 ALA A CA 1
ATOM 1583 C C . ALA A 1 196 ? -5.67459 148.60082 35.41593 1.000 95.51576 197 ALA A C 1
ATOM 1584 O O . ALA A 1 196 ? -6.49655 148.13172 36.20643 1.000 94.49778 197 ALA A O 1
ATOM 1586 N N . TRP A 1 197 ? -4.92868 149.66674 35.69462 1.000 104.47626 198 TRP A N 1
ATOM 1587 C CA . TRP A 1 197 ? -5.00791 150.39605 36.95221 1.000 97.77592 198 TRP A CA 1
ATOM 1588 C C . TRP A 1 197 ? -5.61513 151.76961 36.70944 1.000 95.83360 198 TRP A C 1
ATOM 1589 O O . TRP A 1 197 ? -5.19813 152.48567 35.79213 1.000 90.93102 198 TRP A O 1
ATOM 1600 N N . LYS A 1 198 ? -6.59654 152.12977 37.52864 1.000 95.67152 199 LYS A N 1
ATOM 1601 C CA . LYS A 1 198 ? -7.16872 153.46944 37.53501 1.000 104.19466 199 LYS A CA 1
ATOM 1602 C C . LYS A 1 198 ? -6.57096 154.24287 38.70115 1.000 103.29812 199 LYS A C 1
ATOM 1603 O O . LYS A 1 198 ? -6.68849 153.82057 39.85640 1.000 120.12060 199 LYS A O 1
ATOM 1609 N N . ILE A 1 199 ? -5.92978 155.36690 38.40508 1.000 93.80664 200 ILE A N 1
ATOM 1610 C CA . ILE A 1 199 ? -5.21722 156.12867 39.41898 1.000 95.86801 200 ILE A CA 1
ATOM 1611 C C . ILE A 1 199 ? -5.82610 157.51623 39.49950 1.000 100.50990 200 ILE A C 1
ATOM 1612 O O . ILE A 1 199 ? -5.85875 158.24880 38.50261 1.000 104.18191 200 ILE A O 1
ATOM 1617 N N . ARG A 1 200 ? -6.31668 157.86806 40.68264 1.000 102.91603 201 ARG A N 1
ATOM 1618 C CA . ARG A 1 200 ? -6.72177 159.23487 40.99143 1.000 108.83084 201 ARG A CA 1
ATOM 1619 C C . ARG A 1 200 ? -5.51401 159.88746 41.65391 1.000 108.09285 201 ARG A C 1
ATOM 1620 O O . ARG A 1 200 ? -5.30274 159.74777 42.85797 1.000 106.33429 201 ARG A O 1
ATOM 1628 N N . HIS A 1 201 ? -4.70889 160.59550 40.87458 1.000 103.94214 202 HIS A N 1
ATOM 1629 C CA . HIS A 1 201 ? -3.48763 161.20376 41.37978 1.000 106.07422 202 HIS A CA 1
ATOM 1630 C C . HIS A 1 201 ? -3.53930 162.71285 41.19211 1.000 110.96084 202 HIS A C 1
ATOM 1631 O O . HIS A 1 201 ? -4.09599 163.20662 40.20828 1.000 112.33351 202 HIS A O 1
ATOM 1638 N N . PHE A 1 202 ? -2.94329 163.45297 42.13002 1.000 97.98728 203 PHE A N 1
ATOM 1639 C CA . PHE A 1 202 ? -2.92690 164.90633 42.00019 1.000 108.15996 203 PHE A CA 1
ATOM 1640 C C . PHE A 1 202 ? -1.88985 165.27815 40.95075 1.000 92.37260 203 PHE A C 1
ATOM 1641 O O . PHE A 1 202 ? -0.68102 165.19849 41.19535 1.000 106.19330 203 PHE A O 1
ATOM 1649 N N . HIS A 1 203 ? -2.37142 165.67978 39.78636 1.000 88.58461 204 HIS A N 1
ATOM 1650 C CA . HIS A 1 203 ? -1.54413 165.98354 38.63040 1.000 104.60561 204 HIS A CA 1
ATOM 1651 C C . HIS A 1 203 ? -1.19330 167.47500 38.64983 1.000 117.28516 204 HIS A C 1
ATOM 1652 O O . HIS A 1 203 ? -1.30675 168.13168 39.68884 1.000 121.86045 204 HIS A O 1
ATOM 1659 N N . ILE A 1 204 ? -0.74085 168.00391 37.51102 1.000 116.07932 205 ILE A N 1
ATOM 1660 C CA . ILE A 1 204 ? -0.01677 169.26561 37.37086 1.000 117.78615 205 ILE A CA 1
ATOM 1661 C C . ILE A 1 204 ? -0.55070 170.38035 38.27106 1.000 132.44918 205 ILE A C 1
ATOM 1662 O O . ILE A 1 204 ? 0.22545 171.01498 38.99411 1.000 123.29114 205 ILE A O 1
ATOM 1667 N N . ASP A 1 205 ? -1.86611 170.62223 38.25733 1.000 141.78115 206 ASP A N 1
ATOM 1668 C CA . ASP A 1 205 ? -2.47368 171.60828 39.14415 1.000 131.07954 206 ASP A CA 1
ATOM 1669 C C . ASP A 1 205 ? -3.75684 171.13567 39.81002 1.000 127.41385 206 ASP A C 1
ATOM 1670 O O . ASP A 1 205 ? -4.27022 171.84260 40.68361 1.000 128.76120 206 ASP A O 1
ATOM 1675 N N . GLN A 1 206 ? -4.28071 169.96987 39.44469 1.000 132.26819 207 GLN A N 1
ATOM 1676 C CA . GLN A 1 206 ? -5.58998 169.54029 39.90709 1.000 125.88071 207 GLN A CA 1
ATOM 1677 C C . GLN A 1 206 ? -5.62665 168.02624 40.03519 1.000 130.23950 207 GLN A C 1
ATOM 1678 O O . GLN A 1 206 ? -4.92334 167.30693 39.31993 1.000 137.70866 207 GLN A O 1
ATOM 1684 N N . SER A 1 207 ? -6.45786 167.55753 40.96177 1.000 116.18015 208 SER A N 1
ATOM 1685 C CA . SER A 1 207 ? -6.70725 166.13212 41.11033 1.000 120.33123 208 SER A CA 1
ATOM 1686 C C . SER A 1 207 ? -7.31523 165.57112 39.82903 1.000 125.33937 208 SER A C 1
ATOM 1687 O O . SER A 1 207 ? -8.26210 166.14131 39.27825 1.000 117.24961 208 SER A O 1
ATOM 1690 N N . VAL A 1 208 ? -6.77174 164.44669 39.35307 1.000 119.88859 209 VAL A N 1
ATOM 1691 C CA . VAL A 1 208 ? -7.09439 163.91953 38.03180 1.000 107.43787 209 VAL A CA 1
ATOM 1692 C C . VAL A 1 208 ? -7.19126 162.39945 38.12281 1.000 109.13968 209 VAL A C 1
ATOM 1693 O O . VAL A 1 208 ? -6.76891 161.78551 39.10321 1.000 106.05678 209 VAL A O 1
ATOM 1697 N N . THR A 1 209 ? -7.75628 161.79081 37.07963 1.000 112.66177 210 THR A N 1
ATOM 1698 C CA . THR A 1 209 ? -7.86718 160.33852 36.96976 1.000 113.29180 210 THR A CA 1
ATOM 1699 C C . THR A 1 209 ? -7.24712 159.87815 35.65745 1.000 111.62066 210 THR A C 1
ATOM 1700 O O . THR A 1 209 ? -7.72271 160.24778 34.57774 1.000 107.76740 210 THR A O 1
ATOM 1704 N N . SER A 1 210 ? -6.19810 159.06315 35.75411 1.000 112.68096 211 SER A N 1
ATOM 1705 C CA . SER A 1 210 ? -5.52141 158.49608 34.59776 1.000 99.72260 211 SER A CA 1
ATOM 1706 C C . SER A 1 210 ? -5.52844 156.97623 34.69009 1.000 89.19440 211 SER A C 1
ATOM 1707 O O . SER A 1 210 ? -5.60493 156.40352 35.78209 1.000 84.28389 211 SER A O 1
ATOM 1710 N N . TYR A 1 211 ? -5.44778 156.32918 33.53052 1.000 80.84415 212 TYR A N 1
ATOM 1711 C CA . TYR A 1 211 ? -5.43332 154.87574 33.42872 1.000 96.46070 212 TYR A CA 1
ATOM 1712 C C . TYR A 1 211 ? -4.05030 154.38822 33.01635 1.000 98.72980 212 TYR A C 1
ATOM 1713 O O . TYR A 1 211 ? -3.45254 154.91861 32.07369 1.000 85.25807 212 TYR A O 1
ATOM 1722 N N . LEU A 1 212 ? -3.55742 153.36967 33.72249 1.000 104.02854 213 LEU A N 1
ATOM 1723 C CA . LEU A 1 212 ? -2.20501 152.84863 33.56173 1.000 95.87333 213 LEU A CA 1
ATOM 1724 C C . LEU A 1 212 ? -2.25917 151.32850 33.50760 1.000 93.48558 213 LEU A C 1
ATOM 1725 O O . LEU A 1 212 ? -2.88227 150.70319 34.37050 1.000 85.33803 213 LEU A O 1
ATOM 1730 N N . TYR A 1 213 ? -1.60889 150.73530 32.50576 1.000 84.15163 214 TYR A N 1
ATOM 1731 C CA . TYR A 1 213 ? -1.54759 149.28357 32.36323 1.000 84.33624 214 TYR A CA 1
ATOM 1732 C C . TYR A 1 213 ? -0.10597 148.85303 32.15690 1.000 79.60652 214 TYR A C 1
ATOM 1733 O O . TYR A 1 213 ? 0.54297 149.28583 31.19840 1.000 71.94983 214 TYR A O 1
ATOM 1742 N N . ILE A 1 214 ? 0.38357 147.99529 33.04641 1.000 75.16255 215 ILE A N 1
ATOM 1743 C CA . ILE A 1 214 ? 1.71436 147.40166 32.92597 1.000 72.15550 215 ILE A CA 1
ATOM 1744 C C . ILE A 1 214 ? 1.53987 145.96885 32.44845 1.000 69.72075 215 ILE A C 1
ATOM 1745 O O . ILE A 1 214 ? 1.02024 145.13127 33.20687 1.000 79.11906 215 ILE A O 1
ATOM 1750 N N . PRO A 1 215 ? 1.93496 145.62941 31.21306 1.000 81.14505 216 PRO A N 1
ATOM 1751 C CA . PRO A 1 215 ? 1.65006 144.27834 30.69404 1.000 73.04570 216 PRO A CA 1
ATOM 1752 C C . PRO A 1 215 ? 2.28139 143.15326 31.49834 1.000 70.99359 216 PRO A C 1
ATOM 1753 O O . PRO A 1 215 ? 1.60256 142.16538 31.80110 1.000 84.44533 216 PRO A O 1
ATOM 1757 N N . ASP A 1 216 ? 3.55975 143.26564 31.84921 1.000 75.36624 217 ASP A N 1
ATOM 1758 C CA . ASP A 1 216 ? 4.25101 142.17710 32.52831 1.000 74.91991 217 ASP A CA 1
ATOM 1759 C C . ASP A 1 216 ? 3.74215 142.06908 33.96207 1.000 73.33822 217 ASP A C 1
ATOM 1760 O O . ASP A 1 216 ? 3.88391 143.01612 34.73977 1.000 74.95682 217 ASP A O 1
ATOM 1765 N N . LYS A 1 217 ? 3.12935 140.93128 34.31487 1.000 84.80044 218 LYS A N 1
ATOM 1766 C CA . LYS A 1 217 ? 2.59551 140.79009 35.67021 1.000 90.10095 218 LYS A CA 1
ATOM 1767 C C . LYS A 1 217 ? 3.71587 140.86596 36.71502 1.000 88.47553 218 LYS A C 1
ATOM 1768 O O . LYS A 1 217 ? 3.50439 141.34776 37.83523 1.000 82.54119 218 LYS A O 1
ATOM 1774 N N . GLN A 1 218 ? 4.90746 140.36172 36.37878 1.000 75.64323 219 GLN A N 1
ATOM 1775 C CA . GLN A 1 218 ? 6.01164 140.37327 37.33405 1.000 76.96666 219 GLN A CA 1
ATOM 1776 C C . GLN A 1 218 ? 6.44461 141.79027 37.66298 1.000 66.08637 219 GLN A C 1
ATOM 1777 O O . GLN A 1 218 ? 6.56416 142.15122 38.83747 1.000 69.76726 219 GLN A O 1
ATOM 1783 N N . THR A 1 219 ? 6.67941 142.61409 36.64039 1.000 57.27843 220 THR A N 1
ATOM 1784 C CA . THR A 1 219 ? 7.12316 143.97534 36.91102 1.000 71.79091 220 THR A CA 1
ATOM 1785 C C . THR A 1 219 ? 6.08442 144.74910 37.71691 1.000 76.99264 220 THR A C 1
ATOM 1786 O O . THR A 1 219 ? 6.44360 145.67382 38.45318 1.000 81.15988 220 THR A O 1
ATOM 1790 N N . GLN A 1 220 ? 4.80067 144.38317 37.61040 1.000 71.21549 221 GLN A N 1
ATOM 1791 C CA . GLN A 1 220 ? 3.79835 144.96928 38.49907 1.000 73.77182 221 GLN A CA 1
ATOM 1792 C C . GLN A 1 220 ? 4.12179 144.66880 39.95616 1.000 75.09586 221 GLN A C 1
ATOM 1793 O O . GLN A 1 220 ? 4.06502 145.55701 40.81325 1.000 83.83875 221 GLN A O 1
ATOM 1799 N N . LEU A 1 221 ? 4.46476 143.41500 40.25533 1.000 71.39404 222 LEU A N 1
ATOM 1800 C CA . LEU A 1 221 ? 4.88202 143.06947 41.60888 1.000 67.39261 222 LEU A CA 1
ATOM 1801 C C . LEU A 1 221 ? 6.15073 143.81568 41.99411 1.000 70.65321 222 LEU A C 1
ATOM 1802 O O . LEU A 1 221 ? 6.29000 144.27151 43.13469 1.000 72.26029 222 LEU A O 1
ATOM 1807 N N . TYR A 1 222 ? 7.08831 143.94885 41.05355 1.000 67.24675 223 TYR A N 1
ATOM 1808 C CA . TYR A 1 222 ? 8.32299 144.67471 41.33240 1.000 64.67779 223 TYR A CA 1
ATOM 1809 C C . TYR A 1 222 ? 8.02222 146.12502 41.68058 1.000 60.80069 223 TYR A C 1
ATOM 1810 O O . TYR A 1 222 ? 8.56233 146.67113 42.64939 1.000 67.18275 223 TYR A O 1
ATOM 1819 N N . VAL A 1 223 ? 7.14618 146.76032 40.89800 1.000 66.12877 224 VAL A N 1
ATOM 1820 C CA . VAL A 1 223 ? 6.79270 148.15615 41.14017 1.000 61.98424 224 VAL A CA 1
ATOM 1821 C C . VAL A 1 223 ? 6.15659 148.31311 42.51237 1.000 67.55424 224 VAL A C 1
ATOM 1822 O O . VAL A 1 223 ? 6.48754 149.23516 43.26720 1.000 67.86986 224 VAL A O 1
ATOM 1826 N N . LEU A 1 224 ? 5.22947 147.41814 42.85620 1.000 72.18072 225 LEU A N 1
ATOM 1827 C CA . LEU A 1 224 ? 4.57472 147.51865 44.15466 1.000 73.93721 225 LEU A CA 1
ATOM 1828 C C . LEU A 1 224 ? 5.57649 147.34219 45.28732 1.000 75.63752 225 LEU A C 1
ATOM 1829 O O . LEU A 1 224 ? 5.59611 148.13291 46.23560 1.000 74.32677 225 LEU A O 1
ATOM 1834 N N . ARG A 1 225 ? 6.44256 146.32983 45.18966 1.000 76.82208 226 ARG A N 1
ATOM 1835 C CA . ARG A 1 225 ? 7.43483 146.10752 46.23817 1.000 71.16953 226 ARG A CA 1
ATOM 1836 C C . ARG A 1 225 ? 8.26262 147.35896 46.49434 1.000 74.18871 226 ARG A C 1
ATOM 1837 O O . ARG A 1 225 ? 8.43662 147.77695 47.64440 1.000 75.54897 226 ARG A O 1
ATOM 1845 N N . TYR A 1 226 ? 8.76944 147.98326 45.43129 1.000 59.75319 227 TYR A N 1
ATOM 1846 C CA . TYR A 1 226 ? 9.60897 149.15725 45.63072 1.000 66.65401 227 TYR A CA 1
ATOM 1847 C C . TYR A 1 226 ? 8.81040 150.33375 46.17626 1.000 78.58033 227 TYR A C 1
ATOM 1848 O O . TYR A 1 226 ? 9.26548 151.00596 47.10923 1.000 91.38667 227 TYR A O 1
ATOM 1857 N N . LEU A 1 227 ? 7.60437 150.57068 45.67464 1.000 73.53797 228 LEU A N 1
ATOM 1858 C CA . LEU A 1 227 ? 6.83973 151.67776 46.23251 1.000 70.71207 228 LEU A CA 1
ATOM 1859 C C . LEU A 1 227 ? 6.58146 151.47207 47.72478 1.000 85.14344 228 LEU A C 1
ATOM 1860 O O . LEU A 1 227 ? 6.63269 152.43244 48.50199 1.000 98.97580 228 LEU A O 1
ATOM 1865 N N . LEU A 1 228 ? 6.33529 150.22625 48.15269 1.000 84.00859 229 LEU A N 1
ATOM 1866 C CA . LEU A 1 228 ? 6.20419 149.95298 49.58501 1.000 81.34131 229 LEU A CA 1
ATOM 1867 C C . LEU A 1 228 ? 7.49333 150.26574 50.33166 1.000 86.07135 229 LEU A C 1
ATOM 1868 O O . LEU A 1 228 ? 7.48805 151.00211 51.32517 1.000 98.91873 229 LEU A O 1
ATOM 1873 N N . LYS A 1 229 ? 8.60980 149.70281 49.86518 1.000 76.52072 230 LYS A N 1
ATOM 1874 C CA . LYS A 1 229 ? 9.85023 149.73641 50.63338 1.000 79.94283 230 LYS A CA 1
ATOM 1875 C C . LYS A 1 229 ? 10.33141 151.16521 50.84990 1.000 88.86987 230 LYS A C 1
ATOM 1876 O O . LYS A 1 229 ? 10.63726 151.56738 51.97851 1.000 95.99007 230 LYS A O 1
ATOM 1882 N N . TYR A 1 230 ? 10.38908 151.95452 49.78309 1.000 83.47069 231 TYR A N 1
ATOM 1883 C CA . TYR A 1 230 ? 10.97452 153.28257 49.84977 1.000 74.41820 231 TYR A CA 1
ATOM 1884 C C . TYR A 1 230 ? 9.92597 154.37910 49.98197 1.000 83.38582 231 TYR A C 1
ATOM 1885 O O . TYR A 1 230 ? 10.23963 155.55485 49.77033 1.000 102.79185 231 TYR A O 1
ATOM 1894 N N . ASN A 1 231 ? 8.69269 154.02129 50.31814 1.000 81.36995 232 ASN A N 1
ATOM 1895 C CA . ASN A 1 231 ? 7.65504 155.00795 50.57731 1.000 95.55276 232 ASN A CA 1
ATOM 1896 C C . ASN A 1 231 ? 6.52203 154.33571 51.34723 1.000 104.19626 232 ASN A C 1
ATOM 1897 O O . ASN A 1 231 ? 5.42567 154.14977 50.80471 1.000 93.45666 232 ASN A O 1
ATOM 1902 N N . PRO A 1 232 ? 6.74761 153.96211 52.61250 1.000 111.06690 233 PRO A N 1
ATOM 1903 C CA . PRO A 1 232 ? 5.74456 153.16712 53.34417 1.000 109.33518 233 PRO A CA 1
ATOM 1904 C C . PRO A 1 232 ? 4.42033 153.87999 53.56664 1.000 114.77808 233 PRO A C 1
ATOM 1905 O O . PRO A 1 232 ? 3.46242 153.23100 54.00574 1.000 124.20064 233 PRO A O 1
ATOM 1909 N N . ALA A 1 233 ? 4.33463 155.18256 53.28879 1.000 121.45457 234 ALA A N 1
ATOM 1910 C CA . ALA A 1 233 ? 3.06344 155.88540 53.42486 1.000 119.05198 234 ALA A CA 1
ATOM 1911 C C . ALA A 1 233 ? 2.00770 155.32410 52.47959 1.000 110.85664 234 ALA A C 1
ATOM 1912 O O . ALA A 1 233 ? 0.80939 155.36680 52.78853 1.000 122.21837 234 ALA A O 1
ATOM 1914 N N . ILE A 1 234 ? 2.43366 154.77647 51.33515 1.000 113.69665 235 ILE A N 1
ATOM 1915 C CA . ILE A 1 234 ? 1.50266 154.33875 50.29614 1.000 114.95965 235 ILE A CA 1
ATOM 1916 C C . ILE A 1 234 ? 0.79606 153.03992 50.64807 1.000 108.90773 235 ILE A C 1
ATOM 1917 O O . ILE A 1 234 ? -0.18416 152.67988 49.98576 1.000 103.77314 235 ILE A O 1
ATOM 1930 N N . GLU A 1 236 ? -1.46169 152.13142 52.23503 1.000 127.96252 237 GLU A N 1
ATOM 1931 C CA . GLU A 1 236 ? -2.91854 152.21314 52.17487 1.000 126.32760 237 GLU A CA 1
ATOM 1932 C C . GLU A 1 236 ? -3.44496 152.03030 50.75071 1.000 129.57807 237 GLU A C 1
ATOM 1933 O O . GLU A 1 236 ? -4.18404 151.07882 50.47154 1.000 146.96286 237 GLU A O 1
ATOM 1939 N N . PHE A 1 237 ? -3.06915 152.93018 49.83059 1.000 127.39865 238 PHE A N 1
ATOM 1940 C CA . PHE A 1 237 ? -3.72537 152.98795 48.52349 1.000 144.92413 238 PHE A CA 1
ATOM 1941 C C . PHE A 1 237 ? -3.55712 151.68089 47.76757 1.000 135.09497 238 PHE A C 1
ATOM 1942 O O . PHE A 1 237 ? -4.51320 151.13923 47.20168 1.000 125.24697 238 PHE A O 1
ATOM 1950 N N . ILE A 1 238 ? -2.33008 151.16464 47.74337 1.000 117.28984 239 ILE A N 1
ATOM 1951 C CA . ILE A 1 238 ? -2.02126 150.00035 46.93423 1.000 125.80435 239 ILE A CA 1
ATOM 1952 C C . ILE A 1 238 ? -2.57502 148.72263 47.54413 1.000 122.98235 239 ILE A C 1
ATOM 1953 O O . ILE A 1 238 ? -2.69553 147.71183 46.84355 1.000 120.65718 239 ILE A O 1
ATOM 1966 N N . LYS A 1 240 ? -5.44950 148.40414 48.38065 1.000 115.86814 241 LYS A N 1
ATOM 1967 C CA . LYS A 1 240 ? -6.71941 148.27184 47.68025 1.000 131.09033 241 LYS A CA 1
ATOM 1968 C C . LYS A 1 240 ? -6.53759 147.53889 46.35607 1.000 111.54041 241 LYS A C 1
ATOM 1969 O O . LYS A 1 240 ? -7.37757 146.71366 45.97755 1.000 115.42083 241 LYS A O 1
ATOM 1975 N N . VAL A 1 241 ? -5.44360 147.81358 45.64793 1.000 120.81615 242 VAL A N 1
ATOM 1976 C CA . VAL A 1 241 ? -5.15387 147.16284 44.37215 1.000 119.71792 242 VAL A CA 1
ATOM 1977 C C . VAL A 1 241 ? -4.19970 145.97906 44.55261 1.000 122.04354 242 VAL A C 1
ATOM 1978 O O . VAL A 1 241 ? -3.59244 145.51696 43.58566 1.000 91.21295 242 VAL A O 1
ATOM 1982 N N . SER A 1 242 ? -4.06419 145.47436 45.77863 1.000 148.13273 243 SER A N 1
ATOM 1983 C CA . SER A 1 242 ? -3.07742 144.45026 46.10093 1.000 131.60206 243 SER A CA 1
ATOM 1984 C C . SER A 1 242 ? -3.60470 143.03117 45.95539 1.000 128.97960 243 SER A C 1
ATOM 1985 O O . SER A 1 242 ? -2.84781 142.08495 46.19103 1.000 143.05197 243 SER A O 1
ATOM 1988 N N . ASP A 1 243 ? -4.87453 142.85249 45.58068 1.000 117.78169 244 ASP A N 1
ATOM 1989 C CA . ASP A 1 243 ? -5.45582 141.51330 45.60837 1.000 126.57665 244 ASP A CA 1
ATOM 1990 C C . ASP A 1 243 ? -4.86286 140.59860 44.53930 1.000 117.24215 244 ASP A C 1
ATOM 1991 O O . ASP A 1 243 ? -4.75199 139.38726 44.76130 1.000 129.21485 244 ASP A O 1
ATOM 1996 N N . ASP A 1 244 ? -4.47751 141.14361 43.38136 1.000 117.66737 245 ASP A N 1
ATOM 1997 C CA . ASP A 1 244 ? -3.92532 140.31381 42.31224 1.000 122.04699 245 ASP A CA 1
ATOM 1998 C C . ASP A 1 244 ? -2.64977 139.59067 42.71092 1.000 109.71722 245 ASP A C 1
ATOM 1999 O O . ASP A 1 244 ? -2.17207 138.74953 41.94263 1.000 104.80868 245 ASP A O 1
ATOM 2004 N N . PHE A 1 245 ? -2.08478 139.89188 43.87381 1.000 105.47291 246 PHE A N 1
ATOM 2005 C CA . PHE A 1 245 ? -0.75042 139.41929 44.23358 1.000 103.90894 246 PHE A CA 1
ATOM 2006 C C . PHE A 1 245 ? -0.82678 138.60001 45.51004 1.000 98.34584 246 PHE A C 1
ATOM 2007 O O . PHE A 1 245 ? -0.88508 139.16774 46.61544 1.000 105.49710 246 PHE A O 1
ATOM 2015 N N . PRO A 1 246 ? -0.85627 137.26919 45.40758 1.000 94.53905 247 PRO A N 1
ATOM 2016 C CA . PRO A 1 246 ? -0.99024 136.44299 46.61896 1.000 102.42741 247 PRO A CA 1
ATOM 2017 C C . PRO A 1 246 ? 0.09671 136.69601 47.64705 1.000 106.44030 247 PRO A C 1
ATOM 2018 O O . PRO A 1 246 ? -0.19524 136.74522 48.84775 1.000 121.79327 247 PRO A O 1
ATOM 2022 N N . THR A 1 247 ? 1.34311 136.88916 47.20712 1.000 95.71132 248 THR A N 1
ATOM 2023 C CA . THR A 1 247 ? 2.42956 137.12884 48.15169 1.000 90.63062 248 THR A CA 1
ATOM 2024 C C . THR A 1 247 ? 2.19510 138.38464 48.98342 1.000 92.72163 248 THR A C 1
ATOM 2025 O O . THR A 1 247 ? 2.70024 138.48306 50.10631 1.000 83.22892 248 THR A O 1
ATOM 2029 N N . LEU A 1 248 ? 1.41749 139.33927 48.46996 1.000 100.07287 249 LEU A N 1
ATOM 2030 C CA . LEU A 1 248 ? 1.14879 140.56425 49.21466 1.000 91.57635 249 LEU A CA 1
ATOM 2031 C C . LEU A 1 248 ? -0.07491 140.44056 50.11686 1.000 97.76735 249 LEU A C 1
ATOM 2032 O O . LEU A 1 248 ? -0.02441 140.86942 51.27511 1.000 104.29728 249 LEU A O 1
ATOM 2037 N N . LYS A 1 249 ? -1.17523 139.86581 49.61345 1.000 91.57247 250 LYS A N 1
ATOM 2038 C CA . LYS A 1 249 ? -2.32785 139.59625 50.47189 1.000 96.88383 250 LYS A CA 1
ATOM 2039 C C . LYS A 1 249 ? -1.90824 138.83046 51.71996 1.000 95.92175 250 LYS A C 1
ATOM 2040 O O . LYS A 1 249 ? -2.39839 139.10199 52.82205 1.000 99.97851 250 LYS A O 1
ATOM 2046 N N . SER A 1 250 ? -0.99500 137.87070 51.56503 1.000 100.66846 251 SER A N 1
ATOM 2047 C CA . SER A 1 250 ? -0.45933 137.15332 52.71666 1.000 98.50072 251 SER A CA 1
ATOM 2048 C C . SER A 1 250 ? 0.28604 138.09338 53.65695 1.000 100.67916 251 SER A C 1
ATOM 2049 O O . SER A 1 250 ? -0.05046 138.20073 54.84100 1.000 94.68037 251 SER A O 1
ATOM 2052 N N . GLU A 1 251 ? 1.30680 138.78944 53.14437 1.000 92.18553 252 GLU A N 1
ATOM 2053 C CA . GLU A 1 251 ? 2.13708 139.60996 54.02170 1.000 93.82713 252 GLU A CA 1
ATOM 2054 C C . GLU A 1 251 ? 1.32255 140.71134 54.68352 1.000 98.11234 252 GLU A C 1
ATOM 2055 O O . GLU A 1 251 ? 1.49077 140.97786 55.87884 1.000 102.25447 252 GLU A O 1
ATOM 2061 N N . PHE A 1 252 ? 0.43311 141.36271 53.92709 1.000 96.41491 253 PHE A N 1
ATOM 2062 C CA . PHE A 1 252 ? -0.42472 142.37961 54.52911 1.000 88.60323 253 PHE A CA 1
ATOM 2063 C C . PHE A 1 252 ? -1.29672 141.78590 55.62604 1.000 96.07820 253 PHE A C 1
ATOM 2064 O O . PHE A 1 252 ? -1.49899 142.41093 56.67341 1.000 106.12802 253 PHE A O 1
ATOM 2072 N N . GLN A 1 253 ? -1.83167 140.58497 55.40060 1.000 95.96276 254 GLN A N 1
ATOM 2073 C CA . GLN A 1 253 ? -2.61070 139.91789 56.43749 1.000 97.01171 254 GLN A CA 1
ATOM 2074 C C . GLN A 1 253 ? -1.74822 139.64278 57.66427 1.000 93.32098 254 GLN A C 1
ATOM 2075 O O . GLN A 1 253 ? -2.16759 139.88176 58.80244 1.000 90.36360 254 GLN A O 1
ATOM 2081 N N . GLU A 1 254 ? -0.52556 139.15196 57.44284 1.000 90.71504 255 GLU A N 1
ATOM 2082 C CA . GLU A 1 254 ? 0.37000 138.81737 58.54693 1.000 86.45107 255 GLU A CA 1
ATOM 2083 C C . GLU A 1 254 ? 0.75346 140.04604 59.36615 1.000 96.85407 255 GLU A C 1
ATOM 2084 O O . GLU A 1 254 ? 0.75982 139.99469 60.60221 1.000 90.19295 255 GLU A O 1
ATOM 2090 N N . ILE A 1 255 ? 1.08335 141.15875 58.70224 1.000 89.68145 256 ILE A N 1
ATOM 2091 C CA . ILE A 1 255 ? 1.48657 142.34721 59.44947 1.000 88.07169 256 ILE A CA 1
ATOM 2092 C C . ILE A 1 255 ? 0.30143 142.92686 60.20923 1.000 99.34573 256 ILE A C 1
ATOM 2093 O O . ILE A 1 255 ? 0.46826 143.47494 61.30606 1.000 109.91389 256 ILE A O 1
ATOM 2106 N N . GLU A 1 257 ? -2.12349 141.30304 61.61120 1.000 98.38853 258 GLU A N 1
ATOM 2107 C CA . GLU A 1 257 ? -2.31667 140.51388 62.82090 1.000 89.61781 258 GLU A CA 1
ATOM 2108 C C . GLU A 1 257 ? -1.25598 140.83493 63.86553 1.000 95.68518 258 GLU A C 1
ATOM 2109 O O . GLU A 1 257 ? -1.56737 140.93384 65.05819 1.000 104.86471 258 GLU A O 1
ATOM 2115 N N . LYS A 1 258 ? 0.00297 140.99830 63.44456 1.000 99.30197 259 LYS A N 1
ATOM 2116 C CA . LYS A 1 258 ? 1.03425 141.39240 64.40028 1.000 88.17062 259 LYS A CA 1
ATOM 2117 C C . LYS A 1 258 ? 0.75154 142.77697 64.96587 1.000 84.64735 259 LYS A C 1
ATOM 2118 O O . LYS A 1 258 ? 0.91330 143.00670 66.17041 1.000 92.87763 259 LYS A O 1
ATOM 2124 N N . GLU A 1 259 ? 0.32396 143.71418 64.11256 1.000 83.70885 260 GLU A N 1
ATOM 2125 C CA . GLU A 1 259 ? -0.00302 145.04877 64.60338 1.000 92.56890 260 GLU A CA 1
ATOM 2126 C C . GLU A 1 259 ? -1.13275 144.99923 65.62520 1.000 88.61772 260 GLU A C 1
ATOM 2127 O O . GLU A 1 259 ? -1.10423 145.72899 66.62291 1.000 89.03529 260 GLU A O 1
ATOM 2133 N N . ILE A 1 260 ? -2.13896 144.15127 65.39309 1.000 92.21191 261 ILE A N 1
ATOM 2134 C CA . ILE A 1 260 ? -3.21608 143.99243 66.36923 1.000 98.79153 261 ILE A CA 1
ATOM 2135 C C . ILE A 1 260 ? -2.65386 143.55093 67.71499 1.000 97.88697 261 ILE A C 1
ATOM 2136 O O . ILE A 1 260 ? -2.93938 144.15492 68.75550 1.000 96.33436 261 ILE A O 1
ATOM 2141 N N . LYS A 1 261 ? -1.83211 142.49781 67.71126 1.000 100.98336 262 LYS A N 1
ATOM 2142 C CA . LYS A 1 261 ? -1.28248 141.98387 68.96257 1.000 101.58047 262 LYS A CA 1
ATOM 2143 C C . LYS A 1 261 ? -0.39652 143.01721 69.64853 1.000 90.93555 262 LYS A C 1
ATOM 2144 O O . LYS A 1 261 ? -0.43435 143.15703 70.87677 1.000 93.89007 262 LYS A O 1
ATOM 2150 N N . GLU A 1 262 ? 0.41504 143.74448 68.87405 1.000 85.28156 263 GLU A N 1
ATOM 2151 C CA . GLU A 1 262 ? 1.25201 144.79017 69.45689 1.000 87.93459 263 GLU A CA 1
ATOM 2152 C C . GLU A 1 262 ? 0.40459 145.86194 70.13098 1.000 88.42556 263 GLU A C 1
ATOM 2153 O O . GLU A 1 262 ? 0.72785 146.31864 71.23413 1.000 89.58780 263 GLU A O 1
ATOM 2159 N N . LEU A 1 263 ? -0.68482 146.27545 69.47961 1.000 90.09915 264 LEU A N 1
ATOM 2160 C CA . LEU A 1 263 ? -1.55387 147.29917 70.04943 1.000 81.53733 264 LEU A CA 1
ATOM 2161 C C . LEU A 1 263 ? -2.28345 146.78514 71.28599 1.000 85.93068 264 LEU A C 1
ATOM 2162 O O . LEU A 1 263 ? -2.50424 147.54150 72.23953 1.000 83.97003 264 LEU A O 1
ATOM 2167 N N . GLU A 1 264 ? -2.68583 145.51038 71.28063 1.000 91.85501 265 GLU A N 1
ATOM 2168 C CA . GLU A 1 264 ? -3.23995 144.89555 72.48521 1.000 83.24552 265 GLU A CA 1
ATOM 2169 C C . GLU A 1 264 ? -2.27452 145.02990 73.65397 1.000 88.75598 265 GLU A C 1
ATOM 2170 O O . GLU A 1 264 ? -2.65223 145.45824 74.74966 1.000 89.77467 265 GLU A O 1
ATOM 2176 N N . ALA A 1 265 ? -1.00795 144.68080 73.41983 1.000 87.25327 266 ALA A N 1
ATOM 2177 C CA . ALA A 1 265 ? -0.01423 144.60043 74.48229 1.000 85.59864 266 ALA A CA 1
ATOM 2178 C C . ALA A 1 265 ? 0.35585 145.95809 75.05904 1.000 87.69648 266 ALA A C 1
ATOM 2179 O O . ALA A 1 265 ? 0.95710 146.00951 76.13698 1.000 77.61563 266 ALA A O 1
ATOM 2181 N N . LEU A 1 266 ? 0.01684 147.04824 74.37744 1.000 96.07989 267 LEU A N 1
ATOM 2182 C CA . LEU A 1 266 ? 0.39899 148.36619 74.86018 1.000 80.91385 267 LEU A CA 1
ATOM 2183 C C . LEU A 1 266 ? -0.28715 148.69008 76.17858 1.000 80.50181 267 LEU A C 1
ATOM 2184 O O . LEU A 1 266 ? -1.37848 148.20061 76.48127 1.000 86.29082 267 LEU A O 1
ATOM 2189 N N . ASP A 1 267 ? 0.38489 149.52235 76.96598 1.000 79.87379 268 ASP A N 1
ATOM 2190 C CA . ASP A 1 267 ? -0.13413 149.94798 78.25416 1.000 79.65812 268 ASP A CA 1
ATOM 2191 C C . ASP A 1 267 ? -1.44225 150.70835 78.06609 1.000 87.13127 268 ASP A C 1
ATOM 2192 O O . ASP A 1 267 ? -1.51452 151.65473 77.27708 1.000 77.66818 268 ASP A O 1
ATOM 2197 N N . GLU A 1 268 ? -2.48039 150.28683 78.79630 1.000 89.61047 269 GLU A N 1
ATOM 2198 C CA . GLU A 1 268 ? -3.79801 150.89927 78.64132 1.000 78.90472 269 GLU A CA 1
ATOM 2199 C C . GLU A 1 268 ? -3.76683 152.38486 78.97511 1.000 86.36321 269 GLU A C 1
ATOM 2200 O O . GLU A 1 268 ? -4.43828 153.18800 78.31839 1.000 88.62934 269 GLU A O 1
ATOM 2214 N N . GLU A 1 270 ? -1.21353 154.44197 78.57272 1.000 84.40871 271 GLU A N 1
ATOM 2215 C CA . GLU A 1 270 ? -0.53945 155.17978 77.50969 1.000 78.16663 271 GLU A CA 1
ATOM 2216 C C . GLU A 1 270 ? -1.39710 155.25619 76.25210 1.000 72.05432 271 GLU A C 1
ATOM 2217 O O . GLU A 1 270 ? -1.39315 156.27981 75.55959 1.000 77.92635 271 GLU A O 1
ATOM 2223 N N . LYS A 1 271 ? -2.14460 154.19305 75.93971 1.000 76.61265 272 LYS A N 1
ATOM 2224 C CA . LYS A 1 271 ? -3.10607 154.28138 74.84421 1.000 62.57907 272 LYS A CA 1
ATOM 2225 C C . LYS A 1 271 ? -4.15519 155.34901 75.12914 1.000 70.21029 272 LYS A C 1
ATOM 2226 O O . LYS A 1 271 ? -4.57753 156.07295 74.22162 1.000 73.67256 272 LYS A O 1
ATOM 2232 N N . GLN A 1 272 ? -4.57958 155.46801 76.38945 1.000 74.40183 273 GLN A N 1
ATOM 2233 C CA . GLN A 1 272 ? -5.53820 156.50538 76.76064 1.000 65.84551 273 GLN A CA 1
ATOM 2234 C C . GLN A 1 272 ? -4.97233 157.90001 76.54171 1.000 62.59059 273 GLN A C 1
ATOM 2235 O O . GLN A 1 272 ? -5.69512 158.80770 76.11278 1.000 77.70050 273 GLN A O 1
ATOM 2241 N N . ILE A 1 273 ? -3.69125 158.09949 76.85309 1.000 61.11765 274 ILE A N 1
ATOM 2242 C CA . ILE A 1 273 ? -3.08490 159.41299 76.65873 1.000 66.83071 274 ILE A CA 1
ATOM 2243 C C . ILE A 1 273 ? -3.12147 159.79720 75.18542 1.000 73.60405 274 ILE A C 1
ATOM 2244 O O . ILE A 1 273 ? -3.48021 160.92554 74.82510 1.000 67.15898 274 ILE A O 1
ATOM 2249 N N . LEU A 1 274 ? -2.74796 158.85823 74.31232 1.000 63.70224 275 LEU A N 1
ATOM 2250 C CA . LEU A 1 274 ? -2.64388 159.16110 72.88935 1.000 70.44490 275 LEU A CA 1
ATOM 2251 C C . LEU A 1 274 ? -3.98960 159.58423 72.31701 1.000 80.77659 275 LEU A C 1
ATOM 2252 O O . LEU A 1 274 ? -4.07842 160.57027 71.57824 1.000 89.94261 275 LEU A O 1
ATOM 2257 N N . VAL A 1 275 ? -5.05414 158.85357 72.65474 1.000 71.18152 276 VAL A N 1
ATOM 2258 C CA . VAL A 1 275 ? -6.35851 159.15770 72.07702 1.000 77.86658 276 VAL A CA 1
ATOM 2259 C C . VAL A 1 275 ? -6.87722 160.49176 72.59969 1.000 81.74931 276 VAL A C 1
ATOM 2260 O O . VAL A 1 275 ? -7.47787 161.27330 71.85275 1.000 87.15076 276 VAL A O 1
ATOM 2264 N N . ALA A 1 276 ? -6.64831 160.78175 73.88227 1.000 71.64222 277 ALA A N 1
ATOM 2265 C CA . ALA A 1 276 ? -7.15074 162.02841 74.44533 1.000 59.39838 277 ALA A CA 1
ATOM 2266 C C . ALA A 1 276 ? -6.38269 163.22774 73.90397 1.000 73.48946 277 ALA A C 1
ATOM 2267 O O . ALA A 1 276 ? -6.98077 164.25955 73.58083 1.000 82.97649 277 ALA A O 1
ATOM 2269 N N . LEU A 1 277 ? -5.05733 163.11558 73.80003 1.000 81.40508 278 LEU A N 1
ATOM 2270 C CA . LEU A 1 277 ? -4.27800 164.19221 73.19847 1.000 80.74241 278 LEU A CA 1
ATOM 2271 C C . LEU A 1 277 ? -4.60921 164.34783 71.71976 1.000 82.59785 278 LEU A C 1
ATOM 2272 O O . LEU A 1 277 ? -4.63784 165.46863 71.19890 1.000 96.66960 278 LEU A O 1
ATOM 2277 N N . TYR A 1 278 ? -4.85459 163.23305 71.02682 1.000 87.83513 279 TYR A N 1
ATOM 2278 C CA . TYR A 1 278 ? -5.24332 163.29377 69.62037 1.000 93.14499 279 TYR A CA 1
ATOM 2279 C C . TYR A 1 278 ? -6.60067 163.96180 69.45038 1.000 89.48497 279 TYR A C 1
ATOM 2280 O O . TYR A 1 278 ? -6.80227 164.73733 68.51097 1.000 96.80592 279 TYR A O 1
ATOM 2289 N N . SER A 1 279 ? -7.54384 163.67516 70.35055 1.000 87.19710 280 SER A N 1
ATOM 2290 C CA . SER A 1 279 ? -8.87184 164.26462 70.23488 1.000 76.91029 280 SER A CA 1
ATOM 2291 C C . SER A 1 279 ? -8.85459 165.75511 70.54292 1.000 86.09474 280 SER A C 1
ATOM 2292 O O . SER A 1 279 ? -9.66721 166.50354 69.98965 1.000 108.77016 280 SER A O 1
ATOM 2295 N N . GLY A 1 280 ? -7.95747 166.20428 71.41900 1.000 78.53367 281 GLY A N 1
ATOM 2296 C CA . GLY A 1 280 ? -7.79156 167.62863 71.63019 1.000 67.42961 281 GLY A CA 1
ATOM 2297 C C . GLY A 1 280 ? -7.81862 168.12441 73.06413 1.000 79.27423 281 GLY A C 1
ATOM 2298 O O . GLY A 1 280 ? -7.88940 169.33696 73.28916 1.000 88.07797 281 GLY A O 1
ATOM 2299 N N . ILE A 1 281 ? -7.76057 167.21911 74.04372 1.000 71.45324 282 ILE A N 1
ATOM 2300 C CA . ILE A 1 281 ? -7.74236 167.63762 75.44151 1.000 65.71810 282 ILE A CA 1
ATOM 2301 C C . ILE A 1 281 ? -6.44619 168.37433 75.75479 1.000 75.00947 282 ILE A C 1
ATOM 2302 O O . ILE A 1 281 ? -5.35733 167.98082 75.31316 1.000 79.46133 282 ILE A O 1
ATOM 2307 N N . ASN A 1 282 ? -6.56588 169.45754 76.51401 1.000 72.93023 283 ASN A N 1
ATOM 2308 C CA . ASN A 1 282 ? -5.41893 170.22469 76.97703 1.000 73.05448 283 ASN A CA 1
ATOM 2309 C C . ASN A 1 282 ? -4.47740 169.32984 77.77829 1.000 70.48743 283 ASN A C 1
ATOM 2310 O O . ASN A 1 282 ? -4.91552 168.70034 78.75326 1.000 75.21291 283 ASN A O 1
ATOM 2315 N N . PRO A 1 283 ? -3.19769 169.23232 77.40372 1.000 63.52099 284 PRO A N 1
ATOM 2316 C CA . PRO A 1 283 ? -2.26907 168.38646 78.17375 1.000 69.73468 284 PRO A CA 1
ATOM 2317 C C . PRO A 1 283 ? -2.13003 168.80575 79.62167 1.000 74.55580 284 PRO A C 1
ATOM 2318 O O . PRO A 1 283 ? -1.96327 167.94541 80.49583 1.000 70.94257 284 PRO A O 1
ATOM 2322 N N . LEU A 1 284 ? -2.19761 170.10929 79.90040 1.000 74.05517 285 LEU A N 1
ATOM 2323 C CA . LEU A 1 284 ? -2.12191 170.59826 81.27051 1.000 72.90335 285 LEU A CA 1
ATOM 2324 C C . LEU A 1 284 ? -3.32326 170.17358 82.10371 1.000 70.38141 285 LEU A C 1
ATOM 2325 O O . LEU A 1 284 ? -3.23266 170.15709 83.33629 1.000 70.01220 285 LEU A O 1
ATOM 2330 N N . GLU A 1 285 ? -4.43651 169.82896 81.46105 1.000 64.78774 286 GLU A N 1
ATOM 2331 C CA . GLU A 1 285 ? -5.64471 169.38895 82.14175 1.000 69.49590 286 GLU A CA 1
ATOM 2332 C C . GLU A 1 285 ? -5.90717 167.89679 81.98876 1.000 73.53545 286 GLU A C 1
ATOM 2333 O O . GLU A 1 285 ? -6.85927 167.38914 82.58892 1.000 79.16409 286 GLU A O 1
ATOM 2339 N N . LEU A 1 286 ? -5.09073 167.18366 81.20617 1.000 69.36081 287 LEU A N 1
ATOM 2340 C CA . LEU A 1 286 ? -5.39955 165.79332 80.87649 1.000 67.79845 287 LEU A CA 1
ATOM 2341 C C . LEU A 1 286 ? -5.42862 164.90586 82.11435 1.000 72.81570 287 LEU A C 1
ATOM 2342 O O . LEU A 1 286 ? -6.27405 164.00869 82.21953 1.000 68.91880 287 LEU A O 1
ATOM 2347 N N . HIS A 1 287 ? -4.50863 165.12877 83.05697 1.000 75.06428 288 HIS A N 1
ATOM 2348 C CA . HIS A 1 287 ? -4.50276 164.32235 84.27273 1.000 65.24261 288 HIS A CA 1
ATOM 2349 C C . HIS A 1 287 ? -5.83784 164.39904 84.99404 1.000 72.05569 288 HIS A C 1
ATOM 2350 O O . HIS A 1 287 ? -6.25535 163.43133 85.63891 1.000 80.41388 288 HIS A O 1
ATOM 2357 N N . GLN A 1 288 ? -6.51756 165.53974 84.89709 1.000 82.22672 289 GLN A N 1
ATOM 2358 C CA . GLN A 1 288 ? -7.80820 165.68854 85.55341 1.000 78.88769 289 GLN A CA 1
ATOM 2359 C C . GLN A 1 288 ? -8.85515 164.76160 84.94819 1.000 85.11587 289 GLN A C 1
ATOM 2360 O O . GLN A 1 288 ? -9.68081 164.20180 85.67821 1.000 101.18579 289 GLN A O 1
ATOM 2366 N N . PHE A 1 289 ? -8.84232 164.57026 83.62415 1.000 72.33647 290 PHE A N 1
ATOM 2367 C CA . PHE A 1 289 ? -9.88450 163.73153 83.03719 1.000 63.85328 290 PHE A CA 1
ATOM 2368 C C . PHE A 1 289 ? -9.61693 162.25330 83.29831 1.000 78.09201 290 PHE A C 1
ATOM 2369 O O . PHE A 1 289 ? -10.55434 161.47777 83.51929 1.000 81.65264 290 PHE A O 1
ATOM 2377 N N . LEU A 1 290 ? -8.35171 161.83850 83.26759 1.000 76.24738 291 LEU A N 1
ATOM 2378 C CA . LEU A 1 290 ? -8.03001 160.42485 83.41723 1.000 73.67100 291 LEU A CA 1
ATOM 2379 C C . LEU A 1 290 ? -7.90047 159.98663 84.86929 1.000 72.63853 291 LEU A C 1
ATOM 2380 O O . LEU A 1 290 ? -7.59244 158.81559 85.11841 1.000 72.54308 291 LEU A O 1
ATOM 2385 N N . GLY A 1 291 ? -8.12541 160.88328 85.82502 1.000 70.51183 292 GLY A N 1
ATOM 2386 C CA . GLY A 1 291 ? -8.12598 160.49993 87.22175 1.000 64.09148 292 GLY A CA 1
ATOM 2387 C C . GLY A 1 291 ? -6.75465 160.11993 87.72959 1.000 67.24660 292 GLY A C 1
ATOM 2388 O O . GLY A 1 291 ? -6.52783 158.97374 88.12154 1.000 76.55681 292 GLY A O 1
ATOM 2389 N N . VAL A 1 292 ? -5.83282 161.08200 87.72839 1.000 73.05873 293 VAL A N 1
ATOM 2390 C CA . VAL A 1 292 ? -4.44015 160.83126 88.07865 1.000 61.08417 293 VAL A CA 1
ATOM 2391 C C . VAL A 1 292 ? -3.82297 162.15873 88.49920 1.000 63.15177 293 VAL A C 1
ATOM 2392 O O . VAL A 1 292 ? -4.28272 163.22875 88.10170 1.000 84.65657 293 VAL A O 1
ATOM 2396 N N . SER A 1 293 ? -2.78314 162.09110 89.32151 1.000 63.57200 294 SER A N 1
ATOM 2397 C CA . SER A 1 293 ? -2.18280 163.29174 89.88174 1.000 73.26271 294 SER A CA 1
ATOM 2398 C C . SER A 1 293 ? -1.33625 164.02743 88.84415 1.000 68.15679 294 SER A C 1
ATOM 2399 O O . SER A 1 293 ? -0.97149 163.48811 87.79667 1.000 76.74982 294 SER A O 1
ATOM 2402 N N . GLU A 1 294 ? -1.02616 165.28797 89.15693 1.000 72.70911 295 GLU A N 1
ATOM 2403 C CA . GLU A 1 294 ? -0.04412 166.03642 88.37586 1.000 78.37196 295 GLU A CA 1
ATOM 2404 C C . GLU A 1 294 ? 1.30973 165.34187 88.37914 1.000 76.20900 295 GLU A C 1
ATOM 2405 O O . GLU A 1 294 ? 1.96100 165.21757 87.33621 1.000 82.28490 295 GLU A O 1
ATOM 2411 N N . LYS A 1 295 ? 1.76229 164.90570 89.55438 1.000 84.52105 296 LYS A N 1
ATOM 2412 C CA . LYS A 1 295 ? 3.05303 164.23358 89.64961 1.000 85.64300 296 LYS A CA 1
ATOM 2413 C C . LYS A 1 295 ? 3.09373 162.98795 88.77654 1.000 92.23512 296 LYS A C 1
ATOM 2414 O O . LYS A 1 295 ? 4.05110 162.77364 88.02544 1.000 95.63417 296 LYS A O 1
ATOM 2420 N N . GLU A 1 296 ? 2.05141 162.16061 88.84974 1.000 74.46266 297 GLU A N 1
ATOM 2421 C CA . GLU A 1 296 ? 2.08029 160.88975 88.13693 1.000 83.09667 297 GLU A CA 1
ATOM 2422 C C . GLU A 1 296 ? 1.96024 161.09325 86.63018 1.000 82.14326 297 GLU A C 1
ATOM 2423 O O . GLU A 1 296 ? 2.61926 160.39223 85.85332 1.000 78.34940 297 GLU A O 1
ATOM 2429 N N . ILE A 1 297 ? 1.13573 162.05176 86.19507 1.000 75.45842 298 ILE A N 1
ATOM 2430 C CA . ILE A 1 297 ? 0.96569 162.27941 84.76031 1.000 76.39579 298 ILE A CA 1
ATOM 2431 C C . ILE A 1 297 ? 2.27174 162.76071 84.13594 1.000 77.27902 298 ILE A C 1
ATOM 2432 O O . ILE A 1 297 ? 2.66501 162.30238 83.05356 1.000 65.39945 298 ILE A O 1
ATOM 2437 N N . GLU A 1 298 ? 2.97715 163.67230 84.81505 1.000 71.33401 299 GLU A N 1
ATOM 2438 C CA . GLU A 1 298 ? 4.22959 164.17538 84.26909 1.000 64.98033 299 GLU A CA 1
ATOM 2439 C C . GLU A 1 298 ? 5.28237 163.07946 84.21547 1.000 72.37912 299 GLU A C 1
ATOM 2440 O O . GLU A 1 298 ? 6.13233 163.07672 83.31751 1.000 74.39857 299 GLU A O 1
ATOM 2446 N N . GLU A 1 299 ? 5.23784 162.14386 85.16484 1.000 76.94484 300 GLU A N 1
ATOM 2447 C CA . GLU A 1 299 ? 6.12281 160.98708 85.11384 1.000 71.29448 300 GLU A CA 1
ATOM 2448 C C . GLU A 1 299 ? 5.78936 160.09229 83.92677 1.000 86.24590 300 GLU A C 1
ATOM 2449 O O . GLU A 1 299 ? 6.69203 159.55421 83.27664 1.000 71.13255 300 GLU A O 1
ATOM 2455 N N . ILE A 1 300 ? 4.49884 159.91358 83.63199 1.000 84.15497 301 ILE A N 1
ATOM 2456 C CA . ILE A 1 300 ? 4.11374 159.12158 82.46714 1.000 72.75410 301 ILE A CA 1
ATOM 2457 C C . ILE A 1 300 ? 4.47786 159.85530 81.18265 1.000 72.26393 301 ILE A C 1
ATOM 2458 O O . ILE A 1 300 ? 4.90845 159.23954 80.20015 1.000 69.66555 301 ILE A O 1
ATOM 2463 N N . TYR A 1 301 ? 4.30989 161.18006 81.16583 1.000 67.42302 302 TYR A N 1
ATOM 2464 C CA . TYR A 1 301 ? 4.80481 161.96757 80.04153 1.000 70.39829 302 TYR A CA 1
ATOM 2465 C C . TYR A 1 301 ? 6.30660 161.76818 79.84210 1.000 84.40953 302 TYR A C 1
ATOM 2466 O O . TYR A 1 301 ? 6.79578 161.81407 78.70889 1.000 80.65081 302 TYR A O 1
ATOM 2475 N N . ASP A 1 302 ? 7.05890 161.56728 80.93301 1.000 77.35293 303 ASP A N 1
ATOM 2476 C CA . ASP A 1 302 ? 8.49180 161.29007 80.81125 1.000 80.88523 303 ASP A CA 1
ATOM 2477 C C . ASP A 1 302 ? 8.75854 159.90494 80.23031 1.000 79.41337 303 ASP A C 1
ATOM 2478 O O . ASP A 1 302 ? 9.72746 159.72012 79.48441 1.000 81.70622 303 ASP A O 1
ATOM 2483 N N . ARG A 1 303 ? 7.94648 158.90816 80.59622 1.000 74.84538 304 ARG A N 1
ATOM 2484 C CA . ARG A 1 303 ? 8.13321 157.56620 80.04637 1.000 69.92447 304 ARG A CA 1
ATOM 2485 C C . ARG A 1 303 ? 7.79061 157.52052 78.56209 1.000 79.48862 304 ARG A C 1
ATOM 2486 O O . ARG A 1 303 ? 8.50750 156.89487 77.77216 1.000 89.89989 304 ARG A O 1
ATOM 2502 N N . ILE A 1 305 ? 7.78984 159.97881 75.23333 1.000 76.99298 306 ILE A N 1
ATOM 2503 C CA . ILE A 1 305 ? 8.90674 160.85376 74.84751 1.000 97.88628 306 ILE A CA 1
ATOM 2504 C C . ILE A 1 305 ? 10.19566 160.03677 74.76359 1.000 91.16128 306 ILE A C 1
ATOM 2505 O O . ILE A 1 305 ? 10.85789 160.02996 73.71977 1.000 93.33937 306 ILE A O 1
ATOM 2510 N N . ASP A 1 306 ? 10.57950 159.35737 75.85317 1.000 73.79063 307 ASP A N 1
ATOM 2511 C CA . ASP A 1 306 ? 11.60982 158.32347 75.73632 1.000 87.21456 307 ASP A CA 1
ATOM 2512 C C . ASP A 1 306 ? 11.22453 157.29042 74.69078 1.000 90.57853 307 ASP A C 1
ATOM 2513 O O . ASP A 1 306 ? 12.04315 156.90544 73.84790 1.000 109.15773 307 ASP A O 1
ATOM 2518 N N . LYS A 1 307 ? 9.97418 156.83426 74.72666 1.000 76.97837 308 LYS A N 1
ATOM 2519 C CA . LYS A 1 307 ? 9.49719 155.90074 73.72043 1.000 77.20014 308 LYS A CA 1
ATOM 2520 C C . LYS A 1 307 ? 9.31936 156.55345 72.35648 1.000 85.64199 308 LYS A C 1
ATOM 2521 O O . LYS A 1 307 ? 9.07566 155.84105 71.37661 1.000 90.45476 308 LYS A O 1
ATOM 2527 N N . GLY A 1 308 ? 9.44218 157.87651 72.26758 1.000 83.07482 309 GLY A N 1
ATOM 2528 C CA . GLY A 1 308 ? 9.25976 158.56266 71.00572 1.000 82.18194 309 GLY A CA 1
ATOM 2529 C C . GLY A 1 308 ? 7.81994 158.82999 70.64860 1.000 82.11543 309 GLY A C 1
ATOM 2530 O O . GLY A 1 308 ? 7.52325 159.13741 69.49054 1.000 86.66643 309 GLY A O 1
ATOM 2531 N N . LEU A 1 309 ? 6.91088 158.72104 71.61208 1.000 82.16838 310 LEU A N 1
ATOM 2532 C CA . LEU A 1 309 ? 5.49116 158.87498 71.33801 1.000 81.36759 310 LEU A CA 1
ATOM 2533 C C . LEU A 1 309 ? 5.01115 160.30196 71.53849 1.000 82.18118 310 LEU A C 1
ATOM 2534 O O . LEU A 1 309 ? 4.02450 160.71081 70.91518 1.000 73.91257 310 LEU A O 1
ATOM 2539 N N . LEU A 1 310 ? 5.68825 161.06617 72.38931 1.000 81.21477 311 LEU A N 1
ATOM 2540 C CA . LEU A 1 310 ? 5.32314 162.44468 72.65979 1.000 83.94011 311 LEU A CA 1
ATOM 2541 C C . LEU A 1 310 ? 6.53075 163.34755 72.45987 1.000 90.47310 311 LEU A C 1
ATOM 2542 O O . LEU A 1 310 ? 7.67805 162.89616 72.42421 1.000 94.48083 311 LEU A O 1
ATOM 2547 N N . LYS A 1 311 ? 6.24625 164.63605 72.31159 1.000 90.89060 312 LYS A N 1
ATOM 2548 C CA . LYS A 1 311 ? 7.26213 165.66218 72.15783 1.000 79.29120 312 LYS A CA 1
ATOM 2549 C C . LYS A 1 311 ? 6.83403 166.87207 72.97101 1.000 83.46620 312 LYS A C 1
ATOM 2550 O O . LYS A 1 311 ? 5.64118 167.12818 73.13973 1.000 90.52209 312 LYS A O 1
ATOM 2556 N N . ILE A 1 312 ? 7.80727 167.61107 73.48636 1.000 84.28515 313 ILE A N 1
ATOM 2557 C CA . ILE A 1 312 ? 7.51698 168.78199 74.30545 1.000 70.44820 313 ILE A CA 1
ATOM 2558 C C . ILE A 1 312 ? 7.39978 169.99432 73.39535 1.000 74.99966 313 ILE A C 1
ATOM 2559 O O . ILE A 1 312 ? 8.33442 170.32570 72.65850 1.000 92.20451 313 ILE A O 1
ATOM 2564 N N . VAL A 1 313 ? 6.24470 170.64735 73.43700 1.000 79.81248 314 VAL A N 1
ATOM 2565 C CA . VAL A 1 313 ? 6.08854 171.92414 72.76002 1.000 79.71257 314 VAL A CA 1
ATOM 2566 C C . VAL A 1 313 ? 6.49127 173.08262 73.66840 1.000 85.77069 314 VAL A C 1
ATOM 2567 O O . VAL A 1 313 ? 7.03215 174.08453 73.18731 1.000 110.69848 314 VAL A O 1
ATOM 2579 N N . ILE A 1 315 ? 7.41678 174.08907 78.19286 1.000 82.10739 316 ILE A N 1
ATOM 2580 C CA . ILE A 1 315 ? 7.43513 173.82385 79.62514 1.000 80.91357 316 ILE A CA 1
ATOM 2581 C C . ILE A 1 315 ? 6.77880 174.99252 80.34511 1.000 85.53148 316 ILE A C 1
ATOM 2582 O O . ILE A 1 315 ? 7.26355 176.12886 80.27941 1.000 92.22032 316 ILE A O 1
ATOM 2587 N N . ARG A 1 316 ? 5.66866 174.71490 81.01839 1.000 77.58573 317 ARG A N 1
ATOM 2588 C CA . ARG A 1 316 ? 5.09033 175.63828 81.97900 1.000 84.06827 317 ARG A CA 1
ATOM 2589 C C . ARG A 1 316 ? 5.62453 175.29681 83.36261 1.000 89.04272 317 ARG A C 1
ATOM 2590 O O . ARG A 1 316 ? 6.00710 174.15791 83.63327 1.000 85.92358 317 ARG A O 1
ATOM 2598 N N . LYS A 1 317 ? 5.67340 176.28760 84.24258 1.000 75.04900 318 LYS A N 1
ATOM 2599 C CA . LYS A 1 317 ? 6.22850 176.03670 85.56284 1.000 71.37694 318 LYS A CA 1
ATOM 2600 C C . LYS A 1 317 ? 5.30798 176.59973 86.63371 1.000 73.39492 318 LYS A C 1
ATOM 2601 O O . LYS A 1 317 ? 4.91315 177.76824 86.57731 1.000 70.56377 318 LYS A O 1
ATOM 2607 N N . ILE A 1 318 ? 4.94332 175.74735 87.58542 1.000 80.88516 319 ILE A N 1
ATOM 2608 C CA . ILE A 1 318 ? 4.17299 176.16395 88.75011 1.000 70.73587 319 ILE A CA 1
ATOM 2609 C C . ILE A 1 318 ? 5.13163 176.83813 89.71989 1.000 67.56380 319 ILE A C 1
ATOM 2610 O O . ILE A 1 318 ? 6.09753 176.22063 90.18077 1.000 72.21574 319 ILE A O 1
ATOM 2615 N N . VAL A 1 319 ? 4.87409 178.10583 90.02797 1.000 61.62328 320 VAL A N 1
ATOM 2616 C CA . VAL A 1 319 ? 5.77451 178.89788 90.84980 1.000 59.64253 320 VAL A CA 1
ATOM 2617 C C . VAL A 1 319 ? 5.00432 179.44926 92.04340 1.000 59.92213 320 VAL A C 1
ATOM 2618 O O . VAL A 1 319 ? 3.77497 179.43656 92.08514 1.000 58.24854 320 VAL A O 1
ATOM 2622 N N . ASP A 1 320 ? 5.75758 179.92869 93.02788 1.000 69.75346 321 ASP A N 1
ATOM 2623 C CA . ASP A 1 320 ? 5.18164 180.44916 94.25595 1.000 68.94401 321 ASP A CA 1
ATOM 2624 C C . ASP A 1 320 ? 6.13411 181.50128 94.80080 1.000 74.49305 321 ASP A C 1
ATOM 2625 O O . ASP A 1 320 ? 7.31211 181.54029 94.44029 1.000 81.83057 321 ASP A O 1
ATOM 2630 N N . LEU A 1 321 ? 5.61747 182.35725 95.67483 1.000 67.82668 322 LEU A N 1
ATOM 2631 C CA . LEU A 1 321 ? 6.42239 183.45788 96.18303 1.000 76.29380 322 LEU A CA 1
ATOM 2632 C C . LEU A 1 321 ? 7.47897 182.95480 97.15661 1.000 85.47443 322 LEU A C 1
ATOM 2633 O O . LEU A 1 321 ? 7.21849 182.07725 97.98525 1.000 87.72213 322 LEU A O 1
ATOM 2638 N N . THR A 1 322 ? 8.67983 183.51781 97.05114 1.000 82.06481 323 THR A N 1
ATOM 2639 C CA . THR A 1 322 ? 9.67474 183.32846 98.09059 1.000 67.79469 323 THR A CA 1
ATOM 2640 C C . THR A 1 322 ? 9.37824 184.27265 99.25064 1.000 81.57224 323 THR A C 1
ATOM 2641 O O . THR A 1 322 ? 8.47237 185.10862 99.18835 1.000 93.41625 323 THR A O 1
ATOM 2645 N N . ASN A 1 323 ? 10.15283 184.13361 100.32738 1.000 100.70404 324 ASN A N 1
ATOM 2646 C CA . ASN A 1 323 ? 9.99163 185.05552 101.44426 1.000 89.98092 324 ASN A CA 1
ATOM 2647 C C . ASN A 1 323 ? 10.30696 186.48448 101.02817 1.000 91.78298 324 ASN A C 1
ATOM 2648 O O . ASN A 1 323 ? 9.70263 187.42897 101.54572 1.000 97.47999 324 ASN A O 1
ATOM 2653 N N . GLU A 1 324 ? 11.23314 186.66382 100.08513 1.000 78.84131 325 GLU A N 1
ATOM 2654 C CA . GLU A 1 324 ? 11.48428 187.99735 99.55645 1.000 73.20597 325 GLU A CA 1
ATOM 2655 C C . GLU A 1 324 ? 10.32834 188.46551 98.68502 1.000 81.00654 325 GLU A C 1
ATOM 2656 O O . GLU A 1 324 ? 10.01876 189.66263 98.65659 1.000 92.54188 325 GLU A O 1
ATOM 2662 N N . GLY A 1 325 ? 9.68604 187.54294 97.96521 1.000 79.91377 326 GLY A N 1
ATOM 2663 C CA . GLY A 1 325 ? 8.49086 187.90559 97.22218 1.000 64.79691 326 GLY A CA 1
ATOM 2664 C C . GLY A 1 325 ? 7.37042 188.38029 98.12761 1.000 68.54412 326 GLY A C 1
ATOM 2665 O O . GLY A 1 325 ? 6.66374 189.34004 97.80996 1.000 72.31773 326 GLY A O 1
ATOM 2666 N N . ARG A 1 326 ? 7.18881 187.71113 99.26744 1.000 76.13049 327 ARG A N 1
ATOM 2667 C CA . ARG A 1 326 ? 6.16908 188.14154 100.21797 1.000 65.73656 327 ARG A CA 1
ATOM 2668 C C . ARG A 1 326 ? 6.53205 189.47883 100.84904 1.000 78.45281 327 ARG A C 1
ATOM 2669 O O . ARG A 1 326 ? 5.65533 190.32626 101.05685 1.000 82.62088 327 ARG A O 1
ATOM 2677 N N . LYS A 1 327 ? 7.81633 189.67910 101.17435 1.000 74.23107 328 LYS A N 1
ATOM 2678 C CA . LYS A 1 327 ? 8.24702 190.95158 101.74546 1.000 80.62288 328 LYS A CA 1
ATOM 2679 C C . LYS A 1 327 ? 7.78107 192.11924 100.88973 1.000 83.22905 328 LYS A C 1
ATOM 2680 O O . LYS A 1 327 ? 7.29607 193.12849 101.41306 1.000 72.88517 328 LYS A O 1
ATOM 2686 N N . ILE A 1 328 ? 7.90343 191.98942 99.56722 1.000 76.98742 329 ILE A N 1
ATOM 2687 C CA . ILE A 1 328 ? 7.47071 193.05485 98.66750 1.000 75.35182 329 ILE A CA 1
ATOM 2688 C C . ILE A 1 328 ? 5.97129 193.28577 98.80147 1.000 74.09363 329 ILE A C 1
ATOM 2689 O O . ILE A 1 328 ? 5.51104 194.42046 98.97646 1.000 76.33337 329 ILE A O 1
ATOM 2694 N N . VAL A 1 329 ? 5.18888 192.20620 98.73006 1.000 66.85557 330 VAL A N 1
ATOM 2695 C CA . VAL A 1 329 ? 3.73381 192.33151 98.71044 1.000 60.77265 330 VAL A CA 1
ATOM 2696 C C . VAL A 1 329 ? 3.22766 192.92441 100.01744 1.000 67.78731 330 VAL A C 1
ATOM 2697 O O . VAL A 1 329 ? 2.33149 193.77807 100.02370 1.000 81.40390 330 VAL A O 1
ATOM 2701 N N . ASN A 1 330 ? 3.78938 192.48348 101.14450 1.000 62.03964 331 ASN A N 1
ATOM 2702 C CA . ASN A 1 330 ? 3.38158 193.03870 102.43019 1.000 65.89087 331 ASN A CA 1
ATOM 2703 C C . ASN A 1 330 ? 3.80681 194.49714 102.57834 1.000 73.33638 331 ASN A C 1
ATOM 2704 O O . ASN A 1 330 ? 3.12158 195.26968 103.25659 1.000 72.31366 331 ASN A O 1
ATOM 2709 N N . LYS A 1 331 ? 4.92880 194.89414 101.96693 1.000 68.38204 332 LYS A N 1
ATOM 2710 C CA . LYS A 1 331 ? 5.28380 196.31177 101.94029 1.000 60.51021 332 LYS A CA 1
ATOM 2711 C C . LYS A 1 331 ? 4.27774 197.11905 101.13250 1.000 67.31198 332 LYS A C 1
ATOM 2712 O O . LYS A 1 331 ? 3.88122 198.21612 101.54152 1.000 78.80153 332 LYS A O 1
ATOM 2718 N N . LEU A 1 332 ? 3.85235 196.59360 99.98192 1.000 74.08798 333 LEU A N 1
ATOM 2719 C CA . LEU A 1 332 ? 2.90148 197.32124 99.14732 1.000 63.81733 333 LEU A CA 1
ATOM 2720 C C . LEU A 1 332 ? 1.59913 197.57820 99.89618 1.000 75.71986 333 LEU A C 1
ATOM 2721 O O . LEU A 1 332 ? 1.03940 198.67955 99.82886 1.000 75.04784 333 LEU A O 1
ATOM 2726 N N . LEU A 1 333 ? 1.11012 196.57559 100.62767 1.000 73.96359 334 LEU A N 1
ATOM 2727 C CA . LEU A 1 333 ? -0.09847 196.75097 101.42771 1.000 80.66958 334 LEU A CA 1
ATOM 2728 C C . LEU A 1 333 ? 0.11164 197.77957 102.53458 1.000 85.84838 334 LEU A C 1
ATOM 2729 O O . LEU A 1 333 ? -0.74096 198.64481 102.76563 1.000 101.27369 334 LEU A O 1
ATOM 2734 N N . LYS A 1 334 ? 1.25311 197.70343 103.22431 1.000 79.08977 335 LYS A N 1
ATOM 2735 C CA . LYS A 1 334 ? 1.49406 198.55909 104.38231 1.000 75.42834 335 LYS A CA 1
ATOM 2736 C C . LYS A 1 334 ? 1.47996 200.03933 104.01875 1.000 80.95335 335 LYS A C 1
ATOM 2737 O O . LYS A 1 334 ? 1.10101 200.87648 104.84830 1.000 85.56450 335 LYS A O 1
ATOM 2743 N N . TYR A 1 335 ? 1.88071 200.38772 102.79682 1.000 76.85900 336 TYR A N 1
ATOM 2744 C CA . TYR A 1 335 ? 1.91814 201.78185 102.37920 1.000 80.42470 336 TYR A CA 1
ATOM 2745 C C . TYR A 1 335 ? 0.68490 202.19353 101.58831 1.000 91.82612 336 TYR A C 1
ATOM 2746 O O . TYR A 1 335 ? 0.67620 203.27755 100.99833 1.000 96.01678 336 TYR A O 1
ATOM 2755 N N . GLY A 1 336 ? -0.35175 201.35998 101.56014 1.000 80.24592 337 GLY A N 1
ATOM 2756 C CA . GLY A 1 336 ? -1.55904 201.70305 100.83035 1.000 76.66354 337 GLY A CA 1
ATOM 2757 C C . GLY A 1 336 ? -1.40600 201.69228 99.32619 1.000 80.42890 337 GLY A C 1
ATOM 2758 O O . GLY A 1 336 ? -2.12880 202.41461 98.63179 1.000 87.07670 337 GLY A O 1
ATOM 2759 N N . LEU A 1 337 ? -0.48148 200.88763 98.80232 1.000 77.46355 338 LEU A N 1
ATOM 2760 C CA . LEU A 1 337 ? -0.21413 200.81391 97.37119 1.000 74.61588 338 LEU A CA 1
ATOM 2761 C C . LEU A 1 337 ? -1.10864 199.82428 96.63233 1.000 84.11738 338 LEU A C 1
ATOM 2762 O O . LEU A 1 337 ? -1.16578 199.87285 95.39953 1.000 94.66738 338 LEU A O 1
ATOM 2767 N N . VAL A 1 338 ? -1.79251 198.92329 97.34091 1.000 89.39598 339 VAL A N 1
ATOM 2768 C CA . VAL A 1 338 ? -2.67159 197.93308 96.72732 1.000 95.73078 339 VAL A CA 1
ATOM 2769 C C . VAL A 1 338 ? -3.93543 197.84311 97.57490 1.000 127.32679 339 VAL A C 1
ATOM 2770 O O . VAL A 1 338 ? -3.91041 198.10686 98.78090 1.000 111.62513 339 VAL A O 1
ATOM 2774 N N . SER A 1 339 ? -5.05005 197.46854 96.93626 1.000 160.62569 340 SER A N 1
ATOM 2775 C CA . SER A 1 339 ? -6.36313 197.58831 97.57503 1.000 156.99350 340 SER A CA 1
ATOM 2776 C C . SER A 1 339 ? -6.62635 196.48361 98.59838 1.000 150.48989 340 SER A C 1
ATOM 2777 O O . SER A 1 339 ? -6.69734 196.75172 99.80184 1.000 154.94469 340 SER A O 1
ATOM 2788 N N . PRO B 1 1 ? 43.13013 202.34321 127.30489 1.000 118.90125 2 PRO B N 1
ATOM 2789 C CA . PRO B 1 1 ? 41.86198 202.29247 126.56858 1.000 94.49743 2 PRO B CA 1
ATOM 2790 C C . PRO B 1 1 ? 41.09922 200.98936 126.79682 1.000 106.00725 2 PRO B C 1
ATOM 2791 O O . PRO B 1 1 ? 41.71662 199.95566 127.06300 1.000 116.30465 2 PRO B O 1
ATOM 2795 N N . ILE B 1 2 ? 39.76789 201.04540 126.70687 1.000 112.59304 3 ILE B N 1
ATOM 2796 C CA . ILE B 1 2 ? 38.97704 199.81794 126.71310 1.000 112.58141 3 ILE B CA 1
ATOM 2797 C C . ILE B 1 2 ? 39.18371 199.05072 125.41326 1.000 100.75202 3 ILE B C 1
ATOM 2798 O O . ILE B 1 2 ? 39.33807 197.82385 125.41730 1.000 111.28706 3 ILE B O 1
ATOM 2803 N N . PHE B 1 3 ? 39.20763 199.75501 124.28603 1.000 93.09576 4 PHE B N 1
ATOM 2804 C CA . PHE B 1 3 ? 39.45706 199.10519 123.00852 1.000 110.30094 4 PHE B CA 1
ATOM 2805 C C . PHE B 1 3 ? 39.83960 200.17627 121.99604 1.000 109.26278 4 PHE B C 1
ATOM 2806 O O . PHE B 1 3 ? 39.35816 201.31226 122.06645 1.000 99.65277 4 PHE B O 1
ATOM 2814 N N . GLU B 1 4 ? 40.70967 199.80346 121.05996 1.000 101.39093 5 GLU B N 1
ATOM 2815 C CA . GLU B 1 4 ? 41.17768 200.70033 120.01546 1.000 94.00460 5 GLU B CA 1
ATOM 2816 C C . GLU B 1 4 ? 40.85854 200.11361 118.64983 1.000 98.39396 5 GLU B C 1
ATOM 2817 O O . GLU B 1 4 ? 40.66548 198.90554 118.49823 1.000 106.28536 5 GLU B O 1
ATOM 2823 N N . ALA B 1 5 ? 40.83073 200.98375 117.64587 1.000 71.50181 6 ALA B N 1
ATOM 2824 C CA . ALA B 1 5 ? 40.74437 200.53342 116.26465 1.000 80.37670 6 ALA B CA 1
ATOM 2825 C C . ALA B 1 5 ? 41.51361 201.49260 115.37157 1.000 81.64748 6 ALA B C 1
ATOM 2826 O O . ALA B 1 5 ? 41.28710 202.70550 115.42382 1.000 73.07025 6 ALA B O 1
ATOM 2828 N N . ARG B 1 6 ? 42.42340 200.95387 114.56236 1.000 86.63474 7 ARG B N 1
ATOM 2829 C CA . ARG B 1 6 ? 42.97424 201.73406 113.46591 1.000 88.48416 7 ARG B CA 1
ATOM 2830 C C . ARG B 1 6 ? 41.98280 201.65491 112.31585 1.000 82.62185 7 ARG B C 1
ATOM 2831 O O . ARG B 1 6 ? 41.65253 200.56198 111.84337 1.000 80.86245 7 ARG B O 1
ATOM 2839 N N . VAL B 1 7 ? 41.48704 202.80325 111.88568 1.000 98.49019 8 VAL B N 1
ATOM 2840 C CA . VAL B 1 7 ? 40.41672 202.88805 110.91043 1.000 108.26908 8 VAL B CA 1
ATOM 2841 C C . VAL B 1 7 ? 40.72364 204.02624 109.94721 1.000 113.19728 8 VAL B C 1
ATOM 2842 O O . VAL B 1 7 ? 41.70633 204.75608 110.10396 1.000 108.81716 8 VAL B O 1
ATOM 2846 N N . LYS B 1 8 ? 39.87825 204.15565 108.92980 1.000 109.58845 9 LYS B N 1
ATOM 2847 C CA . LYS B 1 8 ? 39.83142 205.34212 108.09233 1.000 103.28259 9 LYS B CA 1
ATOM 2848 C C . LYS B 1 8 ? 38.63116 206.15395 108.56360 1.000 93.02416 9 LYS B C 1
ATOM 2849 O O . LYS B 1 8 ? 37.48600 205.70839 108.42824 1.000 96.10706 9 LYS B O 1
ATOM 2855 N N . VAL B 1 9 ? 38.88978 207.32769 109.13082 1.000 81.68713 10 VAL B N 1
ATOM 2856 C CA . VAL B 1 9 ? 37.87006 208.11179 109.81690 1.000 78.32676 10 VAL B CA 1
ATOM 2857 C C . VAL B 1 9 ? 37.58664 209.38199 109.02216 1.000 82.04900 10 VAL B C 1
ATOM 2858 O O . VAL B 1 9 ? 38.51436 210.07227 108.57961 1.000 76.88316 10 VAL B O 1
ATOM 2862 N N . GLY B 1 10 ? 36.30192 209.67550 108.82398 1.000 84.12700 11 GLY B N 1
ATOM 2863 C CA . GLY B 1 10 ? 35.88559 210.90503 108.17686 1.000 71.72979 11 GLY B CA 1
ATOM 2864 C C . GLY B 1 10 ? 34.97446 211.72452 109.06451 1.000 64.14056 11 GLY B C 1
ATOM 2865 O O . GLY B 1 10 ? 34.04513 211.18373 109.67016 1.000 66.56408 11 GLY B O 1
ATOM 2866 N N . ILE B 1 11 ? 35.22658 213.02677 109.15480 1.000 61.85476 12 ILE B N 1
ATOM 2867 C CA . ILE B 1 11 ? 34.48489 213.91522 110.03988 1.000 63.44386 12 ILE B CA 1
ATOM 2868 C C . ILE B 1 11 ? 33.74984 214.93866 109.19056 1.000 58.97552 12 ILE B C 1
ATOM 2869 O O . ILE B 1 11 ? 34.32327 215.50319 108.25222 1.000 71.05315 12 ILE B O 1
ATOM 2874 N N . SER B 1 12 ? 32.48034 215.16010 109.51141 1.000 63.83326 13 SER B N 1
ATOM 2875 C CA . SER B 1 12 ? 31.66496 216.18981 108.88924 1.000 72.43064 13 SER B CA 1
ATOM 2876 C C . SER B 1 12 ? 31.20995 217.16218 109.96481 1.000 79.21978 13 SER B C 1
ATOM 2877 O O . SER B 1 12 ? 30.91072 216.75548 111.09177 1.000 81.92141 13 SER B O 1
ATOM 2880 N N . SER B 1 13 ? 31.16512 218.44474 109.62095 1.000 100.81441 14 SER B N 1
ATOM 2881 C CA . SER B 1 13 ? 30.79129 219.48623 110.56356 1.000 101.72996 14 SER B CA 1
ATOM 2882 C C . SER B 1 13 ? 29.58874 220.26243 110.04224 1.000 118.14874 14 SER B C 1
ATOM 2883 O O . SER B 1 13 ? 29.50445 220.57289 108.85004 1.000 110.87876 14 SER B O 1
ATOM 2886 N N . SER B 1 14 ? 28.64894 220.56446 110.94247 1.000 132.27525 15 SER B N 1
ATOM 2887 C CA . SER B 1 14 ? 27.56369 221.47697 110.60646 1.000 139.07752 15 SER B CA 1
ATOM 2888 C C . SER B 1 14 ? 28.08026 222.88768 110.35594 1.000 163.62619 15 SER B C 1
ATOM 2889 O O . SER B 1 14 ? 27.38640 223.69655 109.72551 1.000 163.55763 15 SER B O 1
ATOM 2892 N N . TRP B 1 15 ? 29.28779 223.19258 110.83458 1.000 181.47025 16 TRP B N 1
ATOM 2893 C CA . TRP B 1 15 ? 29.90417 224.49873 110.63215 1.000 184.67870 16 TRP B CA 1
ATOM 2894 C C . TRP B 1 15 ? 30.46414 224.64366 109.22302 1.000 185.19866 16 TRP B C 1
ATOM 2895 O O . TRP B 1 15 ? 30.38593 225.72447 108.63516 1.000 201.30710 16 TRP B O 1
ATOM 2906 N N . VAL B 1 16 ? 31.02116 223.57282 108.66130 1.000 154.03940 17 VAL B N 1
ATOM 2907 C CA . VAL B 1 16 ? 31.50645 223.61019 107.28561 1.000 139.00355 17 VAL B CA 1
ATOM 2908 C C . VAL B 1 16 ? 30.30877 223.45204 106.35420 1.000 151.62984 17 VAL B C 1
ATOM 2909 O O . VAL B 1 16 ? 29.56116 222.47123 106.43477 1.000 150.49061 17 VAL B O 1
ATOM 2913 N N . THR B 1 17 ? 30.09989 224.44670 105.49104 1.000 179.23791 18 THR B N 1
ATOM 2914 C CA . THR B 1 17 ? 28.92988 224.43088 104.61970 1.000 180.69174 18 THR B CA 1
ATOM 2915 C C . THR B 1 17 ? 29.07120 223.38503 103.51990 1.000 174.25743 18 THR B C 1
ATOM 2916 O O . THR B 1 17 ? 28.08503 222.74057 103.14074 1.000 172.56623 18 THR B O 1
ATOM 2920 N N . SER B 1 18 ? 30.28585 223.20120 103.00122 1.000 169.24664 19 SER B N 1
ATOM 2921 C CA . SER B 1 18 ? 30.51234 222.21564 101.95381 1.000 174.76849 19 SER B CA 1
ATOM 2922 C C . SER B 1 18 ? 30.21558 220.81143 102.46816 1.000 180.68265 19 SER B C 1
ATOM 2923 O O . SER B 1 18 ? 30.60302 220.43923 103.58012 1.000 181.91344 19 SER B O 1
ATOM 2926 N N . ARG B 1 19 ? 29.52438 220.02537 101.64122 1.000 154.57547 20 ARG B N 1
ATOM 2927 C CA . ARG B 1 19 ? 29.11133 218.67457 102.00318 1.000 143.18071 20 ARG B CA 1
ATOM 2928 C C . ARG B 1 19 ? 30.26577 217.68199 102.04301 1.000 144.98063 20 ARG B C 1
ATOM 2929 O O . ARG B 1 19 ? 30.02711 216.49750 102.30484 1.000 121.17979 20 ARG B O 1
ATOM 2931 N N . LYS B 1 20 ? 31.49495 218.12830 101.80456 1.000 155.36684 21 LYS B N 1
ATOM 2932 C CA . LYS B 1 20 ? 32.61688 217.21595 101.64538 1.000 152.28181 21 LYS B CA 1
ATOM 2933 C C . LYS B 1 20 ? 33.01946 216.57497 102.96999 1.000 148.37257 21 LYS B C 1
ATOM 2934 O O . LYS B 1 20 ? 32.89575 217.16873 104.04532 1.000 150.36462 21 LYS B O 1
ATOM 2936 N N . VAL B 1 21 ? 33.49339 215.33484 102.87445 1.000 125.12048 22 VAL B N 1
ATOM 2937 C CA . VAL B 1 21 ? 34.15940 214.63738 103.96659 1.000 97.67382 22 VAL B CA 1
ATOM 2938 C C . VAL B 1 21 ? 35.48019 214.09661 103.44153 1.000 105.66087 22 VAL B C 1
ATOM 2939 O O . VAL B 1 21 ? 35.50481 213.36996 102.44213 1.000 104.07842 22 VAL B O 1
ATOM 2943 N N . SER B 1 22 ? 36.57259 214.45425 104.10693 1.000 112.50016 23 SER B N 1
ATOM 2944 C CA . SER B 1 22 ? 37.89348 213.94063 103.77568 1.000 110.42628 23 SER B CA 1
ATOM 2945 C C . SER B 1 22 ? 38.25703 212.84116 104.76297 1.000 97.47988 23 SER B C 1
ATOM 2946 O O . SER B 1 22 ? 38.11896 213.01833 105.97753 1.000 96.85447 23 SER B O 1
ATOM 2949 N N . TRP B 1 23 ? 38.71916 211.71017 104.23936 1.000 87.28553 24 TRP B N 1
ATOM 2950 C CA . TRP B 1 23 ? 38.96249 210.51902 105.05052 1.000 91.04855 24 TRP B CA 1
ATOM 2951 C C . TRP B 1 23 ? 40.41245 210.51544 105.51598 1.000 103.65047 24 TRP B C 1
ATOM 2952 O O . TRP B 1 23 ? 41.31046 210.03758 104.81800 1.000 104.89974 24 TRP B O 1
ATOM 2963 N N . ARG B 1 24 ? 40.64940 211.05116 106.71381 1.000 103.85463 25 ARG B N 1
ATOM 2964 C CA . ARG B 1 24 ? 41.96176 210.90401 107.32179 1.000 84.96341 25 ARG B CA 1
ATOM 2965 C C . ARG B 1 24 ? 42.13416 209.49491 107.87326 1.000 90.98050 25 ARG B C 1
ATOM 2966 O O . ARG B 1 24 ? 41.22345 208.66371 107.84801 1.000 102.92930 25 ARG B O 1
ATOM 2974 N N . ASP B 1 25 ? 43.32284 209.23330 108.39599 1.000 110.46740 26 ASP B N 1
ATOM 2975 C CA . ASP B 1 25 ? 43.70573 207.90079 108.81897 1.000 113.97977 26 ASP B CA 1
ATOM 2976 C C . ASP B 1 25 ? 44.25422 208.02644 110.23481 1.000 111.07763 26 ASP B C 1
ATOM 2977 O O . ASP B 1 25 ? 45.01906 208.95170 110.52700 1.000 120.22145 26 ASP B O 1
ATOM 2982 N N . ALA B 1 26 ? 43.84504 207.12395 111.12361 1.000 121.93441 27 ALA B N 1
ATOM 2983 C CA . ALA B 1 26 ? 44.06303 207.36105 112.54484 1.000 115.60374 27 ALA B CA 1
ATOM 2984 C C . ALA B 1 26 ? 43.91117 206.06456 113.32518 1.000 111.02839 27 ALA B C 1
ATOM 2985 O O . ALA B 1 26 ? 43.48270 205.03896 112.79614 1.000 112.04248 27 ALA B O 1
ATOM 2987 N N . ILE B 1 27 ? 44.27256 206.12954 114.60208 1.000 74.51524 28 ILE B N 1
ATOM 2988 C CA . ILE B 1 27 ? 43.82595 205.16569 115.59995 1.000 89.16903 28 ILE B CA 1
ATOM 2989 C C . ILE B 1 27 ? 42.80077 205.87861 116.47471 1.000 90.76811 28 ILE B C 1
ATOM 2990 O O . ILE B 1 27 ? 42.90309 207.09037 116.70599 1.000 84.06914 28 ILE B O 1
ATOM 2995 N N . ALA B 1 28 ? 41.79611 205.13599 116.93678 1.000 90.19452 29 ALA B N 1
ATOM 2996 C CA . ALA B 1 28 ? 40.71413 205.69099 117.74072 1.000 75.99960 29 ALA B CA 1
ATOM 2997 C C . ALA B 1 28 ? 40.50777 204.82897 118.97704 1.000 81.35248 29 ALA B C 1
ATOM 2998 O O . ALA B 1 28 ? 40.39605 203.60317 118.87332 1.000 81.00294 29 ALA B O 1
ATOM 3000 N N . GLN B 1 29 ? 40.42961 205.47545 120.13647 1.000 88.67889 30 GLN B N 1
ATOM 3001 C CA . GLN B 1 29 ? 40.44053 204.80571 121.42875 1.000 105.42127 30 GLN B CA 1
ATOM 3002 C C . GLN B 1 29 ? 39.08498 204.92985 122.11124 1.000 113.06593 30 GLN B C 1
ATOM 3003 O O . GLN B 1 29 ? 38.47902 206.00331 122.10904 1.000 110.16033 30 GLN B O 1
ATOM 3009 N N . ILE B 1 30 ? 38.61454 203.83186 122.69877 1.000 97.59373 31 ILE B N 1
ATOM 3010 C CA . ILE B 1 30 ? 37.43630 203.85465 123.56087 1.000 93.71193 31 ILE B CA 1
ATOM 3011 C C . ILE B 1 30 ? 37.90410 204.11271 124.98757 1.000 89.33819 31 ILE B C 1
ATOM 3012 O O . ILE B 1 30 ? 38.66704 203.31994 125.54984 1.000 85.52602 31 ILE B O 1
ATOM 3017 N N . GLU B 1 31 ? 37.44825 205.21279 125.57698 1.000 97.03839 32 GLU B N 1
ATOM 3018 C CA . GLU B 1 31 ? 37.76336 205.53851 126.96038 1.000 107.12214 32 GLU B CA 1
ATOM 3019 C C . GLU B 1 31 ? 36.52424 205.36790 127.82738 1.000 87.60753 32 GLU B C 1
ATOM 3020 O O . GLU B 1 31 ? 35.41469 205.14872 127.33918 1.000 81.01812 32 GLU B O 1
ATOM 3026 N N . SER B 1 32 ? 36.73668 205.47472 129.13911 1.000 98.34164 33 SER B N 1
ATOM 3027 C CA . SER B 1 32 ? 35.62342 205.42501 130.08076 1.000 101.86885 33 SER B CA 1
ATOM 3028 C C . SER B 1 32 ? 34.59776 206.50738 129.77885 1.000 100.15118 33 SER B C 1
ATOM 3029 O O . SER B 1 32 ? 33.38658 206.26899 129.85582 1.000 87.43054 33 SER B O 1
ATOM 3032 N N . ASP B 1 33 ? 35.06754 207.70075 129.42625 1.000 99.74458 34 ASP B N 1
ATOM 3033 C CA . ASP B 1 33 ? 34.21480 208.86470 129.25913 1.000 90.94513 34 ASP B CA 1
ATOM 3034 C C . ASP B 1 33 ? 34.22081 209.44715 127.85300 1.000 85.11756 34 ASP B C 1
ATOM 3035 O O . ASP B 1 33 ? 33.54747 210.45927 127.62147 1.000 83.46539 34 ASP B O 1
ATOM 3040 N N . ARG B 1 34 ? 34.94438 208.85225 126.90931 1.000 70.66387 35 ARG B N 1
ATOM 3041 C CA . ARG B 1 34 ? 35.18841 209.54374 125.65146 1.000 84.80477 35 ARG B CA 1
ATOM 3042 C C . ARG B 1 34 ? 35.76082 208.57037 124.62938 1.000 82.86705 35 ARG B C 1
ATOM 3043 O O . ARG B 1 34 ? 36.13371 207.44076 124.95351 1.000 68.81719 35 ARG B O 1
ATOM 3051 N N . ILE B 1 35 ? 35.80091 209.02357 123.37841 1.000 81.75999 36 ILE B N 1
ATOM 3052 C CA . ILE B 1 35 ? 36.53150 208.35884 122.30429 1.000 84.99367 36 ILE B CA 1
ATOM 3053 C C . ILE B 1 35 ? 37.54994 209.34935 121.76346 1.000 97.26399 36 ILE B C 1
ATOM 3054 O O . ILE B 1 35 ? 37.18826 210.45963 121.35347 1.000 78.59915 36 ILE B O 1
ATOM 3059 N N . VAL B 1 36 ? 38.81630 208.94617 121.75862 1.000 105.26228 37 VAL B N 1
ATOM 3060 C CA . VAL B 1 36 ? 39.92964 209.80351 121.37554 1.000 96.49937 37 VAL B CA 1
ATOM 3061 C C . VAL B 1 36 ? 40.46526 209.30459 120.04307 1.000 93.42619 37 VAL B C 1
ATOM 3062 O O . VAL B 1 36 ? 40.66051 208.09624 119.86273 1.000 87.18914 37 VAL B O 1
ATOM 3066 N N . VAL B 1 37 ? 40.69404 210.22192 119.10842 1.000 75.39978 38 VAL B N 1
ATOM 3067 C CA . VAL B 1 37 ? 41.23737 209.87033 117.80284 1.000 85.56235 38 VAL B CA 1
ATOM 3068 C C . VAL B 1 37 ? 42.62096 210.49687 117.68019 1.000 93.00884 38 VAL B C 1
ATOM 3069 O O . VAL B 1 37 ? 42.76387 211.72087 117.56761 1.000 89.82952 38 VAL B O 1
ATOM 3073 N N . LYS B 1 38 ? 43.64486 209.64972 117.72002 1.000 90.11866 39 LYS B N 1
ATOM 3074 C CA . LYS B 1 38 ? 45.01338 210.05735 117.43539 1.000 90.43495 39 LYS B CA 1
ATOM 3075 C C . LYS B 1 38 ? 45.24510 209.85072 115.94362 1.000 106.47185 39 LYS B C 1
ATOM 3076 O O . LYS B 1 38 ? 45.35509 208.71163 115.47790 1.000 111.50764 39 LYS B O 1
ATOM 3082 N N . TYR B 1 39 ? 45.29072 210.94782 115.19190 1.000 117.81132 40 TYR B N 1
ATOM 3083 C CA . TYR B 1 39 ? 45.43799 210.85749 113.74627 1.000 119.26597 40 TYR B CA 1
ATOM 3084 C C . TYR B 1 39 ? 46.85232 210.41751 113.39626 1.000 126.24543 40 TYR B C 1
ATOM 3085 O O . TYR B 1 39 ? 47.79774 210.64828 114.15208 1.000 122.13944 40 TYR B O 1
ATOM 3094 N N . LEU B 1 40 ? 46.99671 209.77119 112.24013 1.000 134.61696 41 LEU B N 1
ATOM 3095 C CA . LEU B 1 40 ? 48.20780 209.01017 111.96206 1.000 126.58959 41 LEU B CA 1
ATOM 3096 C C . LEU B 1 40 ? 48.66142 209.26922 110.53179 1.000 121.75357 41 LEU B C 1
ATOM 3097 O O . LEU B 1 40 ? 47.95987 208.90111 109.58527 1.000 128.97914 41 LEU B O 1
ATOM 3102 N N . LYS B 1 41 ? 49.83376 209.88591 110.36953 1.000 122.56552 42 LYS B N 1
ATOM 3103 C CA . LYS B 1 41 ? 50.47447 210.02213 109.06487 1.000 135.12296 42 LYS B CA 1
ATOM 3104 C C . LYS B 1 41 ? 51.79990 209.27552 109.10317 1.000 143.20405 42 LYS B C 1
ATOM 3105 O O . LYS B 1 41 ? 52.56778 209.42304 110.06144 1.000 153.97474 42 LYS B O 1
ATOM 3119 N N . GLY B 1 43 ? 52.30977 206.39577 109.85514 1.000 143.89863 44 GLY B N 1
ATOM 3120 C CA . GLY B 1 43 ? 52.29059 205.71259 111.13129 1.000 135.42999 44 GLY B CA 1
ATOM 3121 C C . GLY B 1 43 ? 52.59618 206.57740 112.33348 1.000 133.78225 44 GLY B C 1
ATOM 3122 O O . GLY B 1 43 ? 52.94200 206.04103 113.38755 1.000 139.49844 44 GLY B O 1
ATOM 3123 N N . GLU B 1 44 ? 52.45039 207.90140 112.23288 1.000 136.90124 45 GLU B N 1
ATOM 3124 C CA . GLU B 1 44 ? 52.90381 208.79399 113.29352 1.000 129.18577 45 GLU B CA 1
ATOM 3125 C C . GLU B 1 44 ? 51.80033 209.77919 113.66048 1.000 128.96424 45 GLU B C 1
ATOM 3126 O O . GLU B 1 44 ? 51.02795 210.21583 112.80745 1.000 119.45552 45 GLU B O 1
ATOM 3132 N N . VAL B 1 45 ? 51.75630 210.15171 114.93682 1.000 138.35796 46 VAL B N 1
ATOM 3133 C CA . VAL B 1 45 ? 50.59203 210.82413 115.53504 1.000 126.44978 46 VAL B CA 1
ATOM 3134 C C . VAL B 1 45 ? 50.76833 212.33801 115.39843 1.000 134.00833 46 VAL B C 1
ATOM 3135 O O . VAL B 1 45 ? 51.45924 212.99060 116.18540 1.000 149.91626 46 VAL B O 1
ATOM 3139 N N . VAL B 1 46 ? 50.11778 212.91307 114.38255 1.000 126.20275 47 VAL B N 1
ATOM 3140 C CA . VAL B 1 46 ? 50.18460 214.35346 114.16774 1.000 112.23425 47 VAL B CA 1
ATOM 3141 C C . VAL B 1 46 ? 49.06274 215.13951 114.84083 1.000 129.18515 47 VAL B C 1
ATOM 3142 O O . VAL B 1 46 ? 49.23489 216.34288 115.08946 1.000 128.13813 47 VAL B O 1
ATOM 3146 N N . GLY B 1 47 ? 47.92937 214.50732 115.14869 1.000 126.81302 48 GLY B N 1
ATOM 3147 C CA . GLY B 1 47 ? 46.82343 215.22627 115.74774 1.000 106.45770 48 GLY B CA 1
ATOM 3148 C C . GLY B 1 47 ? 46.04944 214.35261 116.70882 1.000 109.99020 48 GLY B C 1
ATOM 3149 O O . GLY B 1 47 ? 46.22304 213.13273 116.75615 1.000 116.53659 48 GLY B O 1
ATOM 3150 N N . GLU B 1 48 ? 45.16726 214.99975 117.46947 1.000 111.77867 49 GLU B N 1
ATOM 3151 C CA . GLU B 1 48 ? 44.34373 214.29936 118.45099 1.000 104.65838 49 GLU B CA 1
ATOM 3152 C C . GLU B 1 48 ? 43.07784 215.09330 118.74411 1.000 107.79311 49 GLU B C 1
ATOM 3153 O O . GLU B 1 48 ? 43.15119 216.20763 119.27173 1.000 120.47707 49 GLU B O 1
ATOM 3159 N N . ASP B 1 49 ? 41.92212 214.51573 118.41530 1.000 102.11301 50 ASP B N 1
ATOM 3160 C CA . ASP B 1 49 ? 40.63242 214.99548 118.89762 1.000 102.83901 50 ASP B CA 1
ATOM 3161 C C . ASP B 1 49 ? 40.13387 214.08609 120.01069 1.000 98.90504 50 ASP B C 1
ATOM 3162 O O . ASP B 1 49 ? 40.23512 212.85888 119.92043 1.000 94.60310 50 ASP B O 1
ATOM 3167 N N . SER B 1 50 ? 39.60261 214.69755 121.06211 1.000 102.07644 51 SER B N 1
ATOM 3168 C CA . SER B 1 50 ? 39.00060 213.98234 122.17836 1.000 89.59917 51 SER B CA 1
ATOM 3169 C C . SER B 1 50 ? 37.50069 214.23836 122.14669 1.000 96.10327 51 SER B C 1
ATOM 3170 O O . SER B 1 50 ? 37.06408 215.39482 122.17840 1.000 101.64166 51 SER B O 1
ATOM 3173 N N . PHE B 1 51 ? 36.71811 213.16357 122.07208 1.000 98.58292 52 PHE B N 1
ATOM 3174 C CA . PHE B 1 51 ? 35.27037 213.27243 121.93268 1.000 89.44895 52 PHE B CA 1
ATOM 3175 C C . PHE B 1 51 ? 34.60378 212.73558 123.18983 1.000 91.60684 52 PHE B C 1
ATOM 3176 O O . PHE B 1 51 ? 34.51636 211.51114 123.36631 1.000 96.11753 52 PHE B O 1
ATOM 3184 N N . PRO B 1 52 ? 34.10048 213.58862 124.07643 1.000 123.03957 53 PRO B N 1
ATOM 3185 C CA . PRO B 1 52 ? 33.47141 213.08477 125.30123 1.000 117.46309 53 PRO B CA 1
ATOM 3186 C C . PRO B 1 52 ? 32.21320 212.28004 125.01279 1.000 106.40759 53 PRO B C 1
ATOM 3187 O O . PRO B 1 52 ? 31.46231 212.56490 124.07649 1.000 112.90482 53 PRO B O 1
ATOM 3191 N N . PHE B 1 53 ? 31.98929 211.25433 125.84064 1.000 92.88053 54 PHE B N 1
ATOM 3192 C CA . PHE B 1 53 ? 30.70190 210.56893 125.81954 1.000 82.16114 54 PHE B CA 1
ATOM 3193 C C . PHE B 1 53 ? 29.58009 211.47718 126.30083 1.000 89.96457 54 PHE B C 1
ATOM 3194 O O . PHE B 1 53 ? 28.42843 211.30854 125.88385 1.000 91.82736 54 PHE B O 1
ATOM 3202 N N . SER B 1 54 ? 29.88129 212.42604 127.18256 1.000 97.78353 55 SER B N 1
ATOM 3203 C CA . SER B 1 54 ? 28.98339 213.55604 127.35338 1.000 86.12893 55 SER B CA 1
ATOM 3204 C C . SER B 1 54 ? 28.99531 214.36819 126.06819 1.000 97.89193 55 SER B C 1
ATOM 3205 O O . SER B 1 54 ? 30.02247 214.46095 125.39033 1.000 100.63861 55 SER B O 1
ATOM 3208 N N . ALA B 1 55 ? 27.84061 214.93022 125.71567 1.000 97.71741 56 ALA B N 1
ATOM 3209 C CA . ALA B 1 55 ? 27.65679 215.58900 124.42356 1.000 95.04823 56 ALA B CA 1
ATOM 3210 C C . ALA B 1 55 ? 27.87163 214.61832 123.26371 1.000 100.04998 56 ALA B C 1
ATOM 3211 O O . ALA B 1 55 ? 28.30780 215.01526 122.18075 1.000 85.94438 56 ALA B O 1
ATOM 3213 N N . LEU B 1 56 ? 27.59269 213.33557 123.49308 1.000 87.32077 57 LEU B N 1
ATOM 3214 C CA . LEU B 1 56 ? 27.41662 212.37045 122.41182 1.000 68.03176 57 LEU B CA 1
ATOM 3215 C C . LEU B 1 56 ? 25.93025 212.38007 122.09648 1.000 69.76892 57 LEU B C 1
ATOM 3216 O O . LEU B 1 5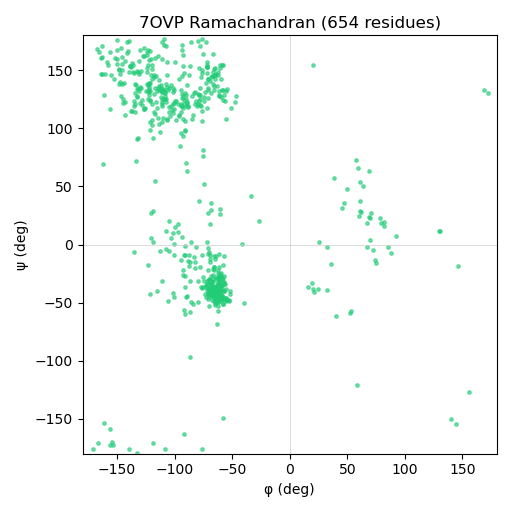6 ? 25.13454 211.74544 122.79115 1.000 91.36802 57 LEU B O 1
ATOM 3221 N N . ILE B 1 57 ? 25.54893 213.13184 121.06400 1.000 70.19302 58 ILE B N 1
ATOM 3222 C CA . ILE B 1 57 ? 24.13218 213.30123 120.75352 1.000 69.30786 58 ILE B CA 1
ATOM 3223 C C . ILE B 1 57 ? 23.50893 211.96485 120.37813 1.000 62.05577 58 ILE B C 1
ATOM 3224 O O . ILE B 1 57 ? 22.43735 211.59246 120.87406 1.000 73.10037 58 ILE B O 1
ATOM 3229 N N . ASP B 1 58 ? 24.17247 211.22530 119.49345 1.000 52.98822 59 ASP B N 1
ATOM 3230 C CA . ASP B 1 58 ? 23.53992 210.09489 118.83520 1.000 57.82612 59 ASP B CA 1
ATOM 3231 C C . ASP B 1 58 ? 24.63555 209.23997 118.21201 1.000 49.83049 59 ASP B C 1
ATOM 3232 O O . ASP B 1 58 ? 25.75655 209.69947 118.00025 1.000 56.27280 59 ASP B O 1
ATOM 3237 N N . LEU B 1 59 ? 24.30260 207.98653 117.93241 1.000 53.79675 60 LEU B N 1
ATOM 3238 C CA . LEU B 1 59 ? 25.22728 207.06334 117.30140 1.000 50.47161 60 LEU B CA 1
ATOM 3239 C C . LEU B 1 59 ? 24.43198 206.07760 116.47521 1.000 46.05523 60 LEU B C 1
ATOM 3240 O O . LEU B 1 59 ? 23.24464 205.87816 116.68408 1.000 54.52269 60 LEU B O 1
ATOM 3245 N N . GLY B 1 60 ? 25.10895 205.44920 115.53244 1.000 39.57723 61 GLY B N 1
ATOM 3246 C CA . GLY B 1 60 ? 24.41515 204.60496 114.56861 1.000 35.59584 61 GLY B CA 1
ATOM 3247 C C . GLY B 1 60 ? 23.54575 205.39554 113.61973 1.000 54.24538 61 GLY B C 1
ATOM 3248 O O . GLY B 1 60 ? 22.59476 204.84312 113.06973 1.000 73.99941 61 GLY B O 1
ATOM 3249 N N . VAL B 1 61 ? 23.84643 206.68560 113.42528 1.000 60.16586 62 VAL B N 1
ATOM 3250 C CA . VAL B 1 61 ? 23.04257 207.50837 112.53954 1.000 55.16996 62 VAL B CA 1
ATOM 3251 C C . VAL B 1 61 ? 23.09765 206.91514 111.13822 1.000 63.74982 62 VAL B C 1
ATOM 3252 O O . VAL B 1 61 ? 24.04468 206.20409 110.77793 1.000 64.45390 62 VAL B O 1
ATOM 3256 N N . ARG B 1 62 ? 22.06444 207.18390 110.34275 1.000 63.96503 63 ARG B N 1
ATOM 3257 C CA . ARG B 1 62 ? 22.07103 206.71241 108.96749 1.000 60.94668 63 ARG B CA 1
ATOM 3258 C C . ARG B 1 62 ? 22.96303 207.62626 108.14157 1.000 69.74496 63 ARG B C 1
ATOM 3259 O O . ARG B 1 62 ? 22.81341 208.85158 108.17586 1.000 72.15659 63 ARG B O 1
ATOM 3267 N N . ILE B 1 63 ? 23.88925 207.03460 107.40506 1.000 67.69669 64 ILE B N 1
ATOM 3268 C CA . ILE B 1 63 ? 24.88508 207.77801 106.63654 1.000 70.69620 64 ILE B CA 1
ATOM 3269 C C . ILE B 1 63 ? 24.36610 207.96755 105.21691 1.000 77.27340 64 ILE B C 1
ATOM 3270 O O . ILE B 1 63 ? 23.98756 206.97797 104.57337 1.000 90.10950 64 ILE B O 1
ATOM 3275 N N . PRO B 1 64 ? 24.31333 209.19614 104.70826 1.000 84.07214 65 PRO B N 1
ATOM 3276 C CA . PRO B 1 64 ? 23.99177 209.39402 103.29323 1.000 74.10109 65 PRO B CA 1
ATOM 3277 C C . PRO B 1 64 ? 25.00525 208.69468 102.40077 1.000 96.39770 65 PRO B C 1
ATOM 3278 O O . PRO B 1 64 ? 26.20292 208.66914 102.68995 1.000 96.93370 65 PRO B O 1
ATOM 3282 N N . ASP B 1 65 ? 24.50905 208.13048 101.29788 1.000 109.87564 66 ASP B N 1
ATOM 3283 C CA . ASP B 1 65 ? 25.39197 207.48624 100.33155 1.000 107.03089 66 ASP B CA 1
ATOM 3284 C C . ASP B 1 65 ? 26.40945 208.47073 99.77036 1.000 96.55050 66 ASP B C 1
ATOM 3285 O O . ASP B 1 65 ? 27.48589 208.06425 99.31577 1.000 82.03454 66 ASP B O 1
ATOM 3290 N N . GLU B 1 66 ? 26.08106 209.76668 99.79050 1.000 105.33933 67 GLU B N 1
ATOM 3291 C CA . GLU B 1 66 ? 27.03389 210.79457 99.38719 1.000 107.15309 67 GLU B CA 1
ATOM 3292 C C . GLU B 1 66 ? 28.29170 210.76869 100.24860 1.000 98.64461 67 GLU B C 1
ATOM 3293 O O . GLU B 1 66 ? 29.36289 211.18838 99.79447 1.000 89.25779 67 GLU B O 1
ATOM 3299 N N . LEU B 1 67 ? 28.18564 210.29360 101.48961 1.000 92.28921 68 LEU B N 1
ATOM 3300 C CA . LEU B 1 67 ? 29.27763 210.37513 102.44928 1.000 82.71050 68 LEU B CA 1
ATOM 3301 C C . LEU B 1 67 ? 30.01149 209.05576 102.65354 1.000 84.32114 68 LEU B C 1
ATOM 3302 O O . LEU B 1 67 ? 30.87997 208.98063 103.52624 1.000 93.33944 68 LEU B O 1
ATOM 3307 N N . LYS B 1 68 ? 29.69073 208.01692 101.88858 1.000 83.88982 69 LYS B N 1
ATOM 3308 C CA . LYS B 1 68 ? 30.27999 206.70188 102.11092 1.000 91.13005 69 LYS B CA 1
ATOM 3309 C C . LYS B 1 68 ? 31.57001 206.56906 101.30737 1.000 93.25559 69 LYS B C 1
ATOM 3310 O O . LYS B 1 68 ? 31.56238 206.72488 100.08202 1.000 108.70702 69 LYS B O 1
ATOM 3316 N N . LEU B 1 69 ? 32.67703 206.29174 102.00208 1.000 100.40012 70 LEU B N 1
ATOM 3317 C CA . LEU B 1 69 ? 33.96487 206.05719 101.35622 1.000 100.17252 70 LEU B CA 1
ATOM 3318 C C . LEU B 1 69 ? 33.94469 204.83450 100.45322 1.000 104.35172 70 LEU B C 1
ATOM 3319 O O . LEU B 1 69 ? 34.01241 204.95416 99.22798 1.000 105.95475 70 LEU B O 1
ATOM 3324 N N . ASN B 1 70 ? 33.82367 203.65792 101.05478 1.000 112.99129 71 ASN B N 1
ATOM 3325 C CA . ASN B 1 70 ? 33.86363 202.39198 100.32747 1.000 111.75418 71 ASN B CA 1
ATOM 3326 C C . ASN B 1 70 ? 32.53554 201.69405 100.56502 1.000 120.26131 71 ASN B C 1
ATOM 3327 O O . ASN B 1 70 ? 32.31679 201.12117 101.64844 1.000 128.32091 71 ASN B O 1
ATOM 3332 N N . PRO B 1 71 ? 31.61705 201.72534 99.59450 1.000 114.38796 72 PRO B N 1
ATOM 3333 C CA . PRO B 1 71 ? 30.25393 201.22913 99.84775 1.000 120.58094 72 PRO B CA 1
ATOM 3334 C C . PRO B 1 71 ? 30.19055 199.78191 100.30385 1.000 122.74083 72 PRO B C 1
ATOM 3335 O O . PRO B 1 71 ? 29.15499 199.36827 100.84027 1.000 120.31587 72 PRO B O 1
ATOM 3339 N N . GLU B 1 72 ? 31.24777 198.99198 100.10827 1.000 125.54567 73 GLU B N 1
ATOM 3340 C CA . GLU B 1 72 ? 31.24331 197.63756 100.64824 1.000 142.20283 73 GLU B CA 1
ATOM 3341 C C . GLU B 1 72 ? 31.37724 197.66425 102.16745 1.000 135.92634 73 GLU B C 1
ATOM 3342 O O . GLU B 1 72 ? 30.62762 196.98651 102.87896 1.000 139.48008 73 GLU B O 1
ATOM 3348 N N . LYS B 1 73 ? 32.32126 198.45063 102.68260 1.000 138.89864 74 LYS B N 1
ATOM 3349 C CA . LYS B 1 73 ? 32.59191 198.46143 104.11421 1.000 139.50144 74 LYS B CA 1
ATOM 3350 C C . LYS B 1 73 ? 31.47550 199.14491 104.89236 1.000 134.61457 74 LYS B C 1
ATOM 3351 O O . LYS B 1 73 ? 30.76412 200.01558 104.38217 1.000 128.96249 74 LYS B O 1
ATOM 3357 N N . ASP B 1 74 ? 31.33138 198.73089 106.14730 1.000 140.48901 75 ASP B N 1
ATOM 3358 C CA . ASP B 1 74 ? 30.35469 199.33088 107.03885 1.000 135.76523 75 ASP B CA 1
ATOM 3359 C C . ASP B 1 74 ? 30.72878 200.77747 107.32907 1.000 135.06743 75 ASP B C 1
ATOM 3360 O O . ASP B 1 74 ? 31.90287 201.15581 107.31672 1.000 131.37228 75 ASP B O 1
ATOM 3365 N N . HIS B 1 75 ? 29.71538 201.59460 107.58587 1.000 101.96459 76 HIS B N 1
ATOM 3366 C CA . HIS B 1 75 ? 29.93120 202.96559 108.02202 1.000 76.79459 76 HIS B CA 1
ATOM 3367 C C . HIS B 1 75 ? 29.14577 203.17805 109.30156 1.000 72.00535 76 HIS B C 1
ATOM 3368 O O . HIS B 1 75 ? 27.91741 203.06640 109.30328 1.000 87.13413 76 HIS B O 1
ATOM 3375 N N . PHE B 1 76 ? 29.85093 203.45374 110.38808 1.000 53.45870 77 PHE B N 1
ATOM 3376 C CA . PHE B 1 76 ? 29.22663 203.72702 111.67237 1.000 48.20057 77 PHE B CA 1
ATOM 3377 C C . PHE B 1 76 ? 29.45474 205.19613 111.98632 1.000 54.22591 77 PHE B C 1
ATOM 3378 O O . PHE B 1 76 ? 30.60318 205.64492 112.04654 1.000 60.25977 77 PHE B O 1
ATOM 3386 N N . GLY B 1 77 ? 28.36853 205.94182 112.16577 1.000 49.71335 78 GLY B N 1
ATOM 3387 C CA . GLY B 1 77 ? 28.43564 207.36986 112.40975 1.000 39.74845 78 GLY B CA 1
ATOM 3388 C C . GLY B 1 77 ? 28.07547 207.67879 113.85171 1.000 42.37898 78 GLY B C 1
ATOM 3389 O O . GLY B 1 77 ? 27.06410 207.19480 114.36397 1.000 47.15981 78 GLY B O 1
ATOM 3390 N N . ILE B 1 78 ? 28.92433 208.47944 114.49096 1.000 48.34560 79 ILE B N 1
ATOM 3391 C CA . ILE B 1 78 ? 28.69635 208.94278 115.85047 1.000 50.12366 79 ILE B CA 1
ATOM 3392 C C . ILE B 1 78 ? 28.68556 210.46074 115.80608 1.000 53.15978 79 ILE B C 1
ATOM 3393 O O . ILE B 1 78 ? 29.60726 211.07759 115.25840 1.000 59.35443 79 ILE B O 1
ATOM 3398 N N . LYS B 1 79 ? 27.63967 211.05498 116.36650 1.000 53.73359 80 LYS B N 1
ATOM 3399 C CA . LYS B 1 79 ? 27.38245 212.48325 116.27171 1.000 57.71721 80 LYS B CA 1
ATOM 3400 C C . LYS B 1 79 ? 27.62581 213.12186 117.62764 1.000 61.35073 80 LYS B C 1
ATOM 3401 O O . LYS B 1 79 ? 27.03193 212.69770 118.62177 1.000 58.98230 80 LYS B O 1
ATOM 3407 N N . PHE B 1 80 ? 28.48957 214.14072 117.67922 1.000 71.50875 81 PHE B N 1
ATOM 3408 C CA . PHE B 1 80 ? 28.67612 214.86730 118.92811 1.000 71.29380 81 PHE B CA 1
ATOM 3409 C C . PHE B 1 80 ? 28.41617 216.34710 118.69330 1.000 63.84797 81 PHE B C 1
ATOM 3410 O O . PHE B 1 80 ? 28.60555 216.85918 117.58597 1.000 84.21445 81 PHE B O 1
ATOM 3418 N N . TYR B 1 81 ? 27.98335 217.03068 119.74700 1.000 73.26276 82 TYR B N 1
ATOM 3419 C CA . TYR B 1 81 ? 27.91104 218.48769 119.76512 1.000 86.25503 82 TYR B CA 1
ATOM 3420 C C . TYR B 1 81 ? 28.97764 218.99827 120.71996 1.000 85.13723 82 TYR B C 1
ATOM 3421 O O . TYR B 1 81 ? 28.85427 218.84009 121.93822 1.000 80.16895 82 TYR B O 1
ATOM 3430 N N . ILE B 1 82 ? 30.01914 219.60682 120.17215 1.000 93.68153 83 ILE B N 1
ATOM 3431 C CA . ILE B 1 82 ? 31.10247 220.17616 120.96591 1.000 116.54161 83 ILE B CA 1
ATOM 3432 C C . ILE B 1 82 ? 30.90712 221.68944 121.02304 1.000 105.02720 83 ILE B C 1
ATOM 3433 O O . ILE B 1 82 ? 30.95760 222.35056 119.97348 1.000 94.24521 83 ILE B O 1
ATOM 3438 N N . PRO B 1 83 ? 30.66331 222.26651 122.20454 1.000 107.07325 84 PRO B N 1
ATOM 3439 C CA . PRO B 1 83 ? 30.05850 223.61076 122.27235 1.000 124.42983 84 PRO B CA 1
ATOM 3440 C C . PRO B 1 83 ? 30.87802 224.70714 121.62458 1.000 116.13962 84 PRO B C 1
ATOM 3441 O O . PRO B 1 83 ? 30.29973 225.66136 121.08709 1.000 115.86255 84 PRO B O 1
ATOM 3445 N N . GLY B 1 84 ? 32.20578 224.61867 121.66872 1.000 105.31141 85 GLY B N 1
ATOM 3446 C CA . GLY B 1 84 ? 33.00912 225.63426 121.01436 1.000 113.32123 85 GLY B CA 1
ATOM 3447 C C . GLY B 1 84 ? 32.85960 225.62578 119.50661 1.000 109.90757 85 GLY B C 1
ATOM 3448 O O . GLY B 1 84 ? 33.02340 226.66145 118.85407 1.000 108.95474 85 GLY B O 1
ATOM 3449 N N . ARG B 1 85 ? 32.51896 224.47819 118.93683 1.000 103.77003 86 ARG B N 1
ATOM 3450 C CA . ARG B 1 85 ? 32.69268 224.27018 117.50741 1.000 112.49688 86 ARG B CA 1
ATOM 3451 C C . ARG B 1 85 ? 31.40894 223.93632 116.76085 1.000 110.63236 86 ARG B C 1
ATOM 3452 O O . ARG B 1 85 ? 31.17939 224.47895 115.67612 1.000 125.85448 86 ARG B O 1
ATOM 3460 N N . GLY B 1 86 ? 30.55304 223.07638 117.30367 1.000 104.95217 87 GLY B N 1
ATOM 3461 C CA . GLY B 1 86 ? 29.30454 222.77092 116.62952 1.000 88.73122 87 GLY B CA 1
ATOM 3462 C C . GLY B 1 86 ? 28.90581 221.31184 116.68893 1.000 105.89376 87 GLY B C 1
ATOM 3463 O O . GLY B 1 86 ? 29.23415 220.61264 117.65230 1.000 99.06103 87 GLY B O 1
ATOM 3464 N N . GLU B 1 87 ? 28.20034 220.83574 115.66540 1.000 100.92760 88 GLU B N 1
ATOM 3465 C CA . GLU B 1 87 ? 27.72793 219.45823 115.61758 1.000 88.88276 88 GLU B CA 1
ATOM 3466 C C . GLU B 1 87 ? 28.65498 218.67347 114.69675 1.000 80.55501 88 GLU B C 1
ATOM 3467 O O . GLU B 1 87 ? 28.79502 219.01486 113.51757 1.000 95.51821 88 GLU B O 1
ATOM 3473 N N . LEU B 1 88 ? 29.28364 217.63094 115.22840 1.000 75.48692 89 LEU B N 1
ATOM 3474 C CA . LEU B 1 88 ? 30.20302 216.80121 114.46369 1.000 77.94426 89 LEU B CA 1
ATOM 3475 C C . LEU B 1 88 ? 29.57987 215.45034 114.15907 1.000 72.76199 89 LEU B C 1
ATOM 3476 O O . LEU B 1 88 ? 28.95102 214.83562 115.02537 1.000 72.56416 89 LEU B O 1
ATOM 3481 N N . LEU B 1 89 ? 29.77344 214.98564 112.93211 1.000 67.51915 90 LEU B N 1
ATOM 3482 C CA . LEU B 1 89 ? 29.48632 213.60558 112.56410 1.000 61.53292 90 LEU B CA 1
ATOM 3483 C C . LEU B 1 89 ? 30.81029 212.91292 112.29887 1.000 55.74503 90 LEU B C 1
ATOM 3484 O O . LEU B 1 89 ? 31.43600 213.14029 111.25692 1.000 63.33481 90 LEU B O 1
ATOM 3489 N N . VAL B 1 90 ? 31.23030 212.06873 113.23144 1.000 48.26548 91 VAL B N 1
ATOM 3490 C CA . VAL B 1 90 ? 32.43784 211.27599 113.05528 1.000 60.06709 91 VAL B CA 1
ATOM 3491 C C . VAL B 1 90 ? 32.02844 209.92191 112.49153 1.000 54.39857 91 VAL B C 1
ATOM 3492 O O . VAL B 1 90 ? 31.27158 209.17997 113.12473 1.000 55.62293 91 VAL B O 1
ATOM 3496 N N . ILE B 1 91 ? 32.52055 209.60126 111.29961 1.000 50.49311 92 ILE B N 1
ATOM 3497 C CA . ILE B 1 91 ? 32.13487 208.39482 110.57959 1.000 59.87303 92 ILE B CA 1
ATOM 3498 C C . ILE B 1 91 ? 33.31140 207.43078 110.61000 1.000 59.93896 92 ILE B C 1
ATOM 3499 O O . ILE B 1 91 ? 34.43477 207.79892 110.24165 1.000 53.87150 92 ILE B O 1
ATOM 3504 N N . PHE B 1 92 ? 33.05459 206.19972 111.04278 1.000 51.02480 93 PHE B N 1
ATOM 3505 C CA . PHE B 1 92 ? 34.08435 205.17874 111.16736 1.000 56.21597 93 PHE B CA 1
ATOM 3506 C C . PHE B 1 92 ? 33.90975 204.13254 110.08027 1.000 55.78252 93 PHE B C 1
ATOM 3507 O O . PHE B 1 92 ? 32.82799 203.55370 109.93743 1.000 65.29579 93 PHE B O 1
ATOM 3515 N N . THR B 1 93 ? 34.97431 203.90114 109.31720 1.000 68.71348 94 THR B N 1
ATOM 3516 C CA . THR B 1 93 ? 35.01389 202.81530 108.35342 1.000 84.38298 94 THR B CA 1
ATOM 3517 C C . THR B 1 93 ? 36.45956 202.35534 108.21432 1.000 101.11948 94 THR B C 1
ATOM 3518 O O . THR B 1 93 ? 37.37917 202.92220 108.80836 1.000 94.19558 94 THR B O 1
ATOM 3522 N N . ILE B 1 94 ? 36.65171 201.30878 107.42211 1.000 94.48002 95 ILE B N 1
ATOM 3523 C CA . ILE B 1 94 ? 37.96243 200.73688 107.16258 1.000 104.64190 95 ILE B CA 1
ATOM 3524 C C . ILE B 1 94 ? 38.12153 200.56590 105.65984 1.000 125.77012 95 ILE B C 1
ATOM 3525 O O . ILE B 1 94 ? 37.14476 200.53541 104.90927 1.000 126.01006 95 ILE B O 1
ATOM 3530 N N . GLU B 1 95 ? 39.37476 200.48822 105.21764 1.000 116.85989 96 GLU B N 1
ATOM 3531 C CA . GLU B 1 95 ? 39.64371 200.03068 103.86356 1.000 105.69663 96 GLU B CA 1
ATOM 3532 C C . GLU B 1 95 ? 39.87263 198.53286 103.77525 1.000 123.90632 96 GLU B C 1
ATOM 3533 O O . GLU B 1 95 ? 39.95133 198.00872 102.65868 1.000 138.16323 96 GLU B O 1
ATOM 3539 N N . GLU B 1 96 ? 39.98520 197.84472 104.91526 1.000 144.79723 97 GLU B N 1
ATOM 3540 C CA . GLU B 1 96 ? 40.11391 196.39114 104.98014 1.000 151.28019 97 GLU B CA 1
ATOM 3541 C C . GLU B 1 96 ? 41.12724 195.88219 103.95412 1.000 178.86301 97 GLU B C 1
ATOM 3542 O O . GLU B 1 96 ? 41.01112 194.77924 103.40747 1.000 188.92124 97 GLU B O 1
ATOM 3548 N N . ASN B 1 97 ? 42.12759 196.71366 103.68428 1.000 158.39033 98 ASN B N 1
ATOM 3549 C CA . ASN B 1 97 ? 43.44445 196.20623 103.35091 1.000 129.34166 98 ASN B CA 1
ATOM 3550 C C . ASN B 1 97 ? 43.79952 195.14849 104.37846 1.000 132.28386 98 ASN B C 1
ATOM 3551 O O . ASN B 1 97 ? 43.80545 195.42122 105.58173 1.000 131.16109 98 ASN B O 1
ATOM 3556 N N . LEU B 1 98 ? 44.08349 193.93528 103.90756 1.000 140.04262 99 LEU B N 1
ATOM 3557 C CA . LEU B 1 98 ? 44.03896 192.77455 104.78941 1.000 148.45290 99 LEU B CA 1
ATOM 3558 C C . LEU B 1 98 ? 45.08857 192.80437 105.89799 1.000 136.13611 99 LEU B C 1
ATOM 3559 O O . LEU B 1 98 ? 44.97529 192.01423 106.84098 1.000 140.51417 99 LEU B O 1
ATOM 3564 N N . LEU B 1 99 ? 46.08667 193.68931 105.83259 1.000 142.60090 100 LEU B N 1
ATOM 3565 C CA . LEU B 1 99 ? 47.12187 193.76435 106.86075 1.000 140.08522 100 LEU B CA 1
ATOM 3566 C C . LEU B 1 99 ? 47.10354 195.04294 107.69291 1.000 143.48445 100 LEU B C 1
ATOM 3567 O O . LEU B 1 99 ? 47.88198 195.15179 108.64237 1.000 134.48926 100 LEU B O 1
ATOM 3572 N N . ILE B 1 100 ? 46.25431 196.01551 107.37193 1.000 143.01592 101 ILE B N 1
ATOM 3573 C CA . ILE B 1 100 ? 46.16537 197.24451 108.15011 1.000 118.65065 101 ILE B CA 1
ATOM 3574 C C . ILE B 1 100 ? 44.85205 197.35273 108.91828 1.000 137.22975 101 ILE B C 1
ATOM 3575 O O . ILE B 1 100 ? 44.83927 197.90644 110.02529 1.000 132.45149 101 ILE B O 1
ATOM 3580 N N . TYR B 1 101 ? 43.76303 196.79889 108.39164 1.000 138.85249 102 TYR B N 1
ATOM 3581 C CA . TYR B 1 101 ? 42.46964 196.77929 109.05602 1.000 129.73149 102 TYR B CA 1
ATOM 3582 C C . TYR B 1 101 ? 42.00341 195.32667 109.08435 1.000 142.42172 102 TYR B C 1
ATOM 3583 O O . TYR B 1 101 ? 42.58973 194.45734 108.43199 1.000 145.50435 102 TYR B O 1
ATOM 3592 N N . ASP B 1 102 ? 40.94347 195.04553 109.83812 1.000 151.45103 103 ASP B N 1
ATOM 3593 C CA . ASP B 1 102 ? 40.23481 193.79107 109.62393 1.000 156.55300 103 ASP B CA 1
ATOM 3594 C C . ASP B 1 102 ? 38.75461 193.98159 109.91476 1.000 135.05778 103 ASP B C 1
ATOM 3595 O O . ASP B 1 102 ? 38.36850 194.76985 110.78029 1.000 109.32362 103 ASP B O 1
ATOM 3600 N N . GLU B 1 103 ? 37.93261 193.24925 109.16059 1.000 138.13598 104 GLU B N 1
ATOM 3601 C CA . GLU B 1 103 ? 36.48856 193.43323 109.22932 1.000 121.17249 104 GLU B CA 1
ATOM 3602 C C . GLU B 1 103 ? 35.94650 193.08864 110.61004 1.000 139.58369 104 GLU B C 1
ATOM 3603 O O . GLU B 1 103 ? 35.16576 193.85110 111.18870 1.000 133.90205 104 GLU B O 1
ATOM 3609 N N . LYS B 1 104 ? 36.35233 191.94332 111.15560 1.000 160.49420 105 LYS B N 1
ATOM 3610 C CA . LYS B 1 104 ? 35.60714 191.35962 112.26416 1.000 152.25461 105 LYS B CA 1
ATOM 3611 C C . LYS B 1 104 ? 35.88427 192.12164 113.57221 1.000 141.77525 105 LYS B C 1
ATOM 3612 O O . LYS B 1 104 ? 34.95081 192.42589 114.32892 1.000 138.71859 105 LYS B O 1
ATOM 3618 N N . LYS B 1 105 ? 37.12752 192.58396 113.77833 1.000 124.89745 106 LYS B N 1
ATOM 3619 C CA . LYS B 1 105 ? 37.41281 193.53536 114.86318 1.000 128.45283 106 LYS B CA 1
ATOM 3620 C C . LYS B 1 105 ? 36.82371 194.91735 114.64050 1.000 128.22204 106 LYS B C 1
ATOM 3621 O O . LYS B 1 105 ? 36.84115 195.74252 115.56482 1.000 122.22023 106 LYS B O 1
ATOM 3627 N N . PHE B 1 106 ? 36.35746 195.20725 113.43476 1.000 130.14261 107 PHE B N 1
ATOM 3628 C CA . PHE B 1 106 ? 35.60388 196.43439 113.24741 1.000 117.88173 107 PHE B CA 1
ATOM 3629 C C . PHE B 1 106 ? 34.16443 196.26553 113.71265 1.000 106.67399 107 PHE B C 1
ATOM 3630 O O . PHE B 1 106 ? 33.65247 197.09285 114.47575 1.000 92.42037 107 PHE B O 1
ATOM 3638 N N . SER B 1 107 ? 33.50024 195.19319 113.26844 1.000 101.86634 108 SER B N 1
ATOM 3639 C CA . SER B 1 107 ? 32.10910 194.97893 113.64953 1.000 99.01116 108 SER B CA 1
ATOM 3640 C C . SER B 1 107 ? 31.95548 194.82422 115.15537 1.000 96.61163 108 SER B C 1
ATOM 3641 O O . SER B 1 107 ? 30.89313 195.14104 115.70113 1.000 86.93720 108 SER B O 1
ATOM 3644 N N . GLU B 1 108 ? 32.98894 194.33669 115.84802 1.000 94.83708 109 GLU B N 1
ATOM 3645 C CA . GLU B 1 108 ? 32.89809 194.30893 117.30140 1.000 97.92763 109 GLU B CA 1
ATOM 3646 C C . GLU B 1 108 ? 33.20341 195.67266 117.89906 1.000 85.69965 109 GLU B C 1
ATOM 3647 O O . GLU B 1 108 ? 32.64637 196.01916 118.94395 1.000 98.91653 109 GLU B O 1
ATOM 3653 N N . PHE B 1 109 ? 34.07646 196.45512 117.25868 1.000 93.38188 110 PHE B N 1
ATOM 3654 C CA . PHE B 1 109 ? 34.40495 197.77813 117.77991 1.000 96.58629 110 PHE B CA 1
ATOM 3655 C C . PHE B 1 109 ? 33.15238 198.62106 117.96787 1.000 92.06777 110 PHE B C 1
ATOM 3656 O O . PHE B 1 109 ? 32.97919 199.27273 119.00422 1.000 87.09960 110 PHE B O 1
ATOM 3664 N N . VAL B 1 110 ? 32.26862 198.62818 116.96804 1.000 87.36432 111 VAL B N 1
ATOM 3665 C CA . VAL B 1 110 ? 31.04417 199.41209 117.08173 1.000 85.14961 111 VAL B CA 1
ATOM 3666 C C . VAL B 1 110 ? 30.17227 198.86107 118.19948 1.000 84.86913 111 VAL B C 1
ATOM 3667 O O . VAL B 1 110 ? 29.58120 199.61863 118.97711 1.000 83.37690 111 VAL B O 1
ATOM 3671 N N . HIS B 1 111 ? 30.10407 197.53465 118.31538 1.000 73.38237 112 HIS B N 1
ATOM 3672 C CA . HIS B 1 111 ? 29.26455 196.92162 119.33331 1.000 66.22806 112 HIS B CA 1
ATOM 3673 C C . HIS B 1 111 ? 29.76488 197.27123 120.72991 1.000 70.48877 112 HIS B C 1
ATOM 3674 O O . HIS B 1 111 ? 28.96650 197.54411 121.63392 1.000 66.50282 112 HIS B O 1
ATOM 3681 N N . LYS B 1 112 ? 31.08794 197.28978 120.91853 1.000 77.30775 113 LYS B N 1
ATOM 3682 C CA . LYS B 1 112 ? 31.64637 197.62216 122.22492 1.000 74.02730 113 LYS B CA 1
ATOM 3683 C C . LYS B 1 112 ? 31.31964 199.05556 122.62613 1.000 68.45833 113 LYS B C 1
ATOM 3684 O O . LYS B 1 112 ? 31.21569 199.35343 123.82095 1.000 60.00960 113 LYS B O 1
ATOM 3690 N N . VAL B 1 113 ? 31.16466 199.95817 121.65359 1.000 57.68510 114 VAL B N 1
ATOM 3691 C CA . VAL B 1 113 ? 30.74676 201.32066 121.97874 1.000 55.33717 114 VAL B CA 1
ATOM 3692 C C . VAL B 1 113 ? 29.35568 201.31107 122.59849 1.000 60.38753 114 VAL B C 1
ATOM 3693 O O . VAL B 1 113 ? 29.10530 201.97380 123.61311 1.000 56.30849 114 VAL B O 1
ATOM 3697 N N . PHE B 1 114 ? 28.43468 200.54243 122.01155 1.000 49.66288 115 PHE B N 1
ATOM 3698 C CA . PHE B 1 114 ? 27.12334 200.37218 122.62691 1.000 51.50978 115 PHE B CA 1
ATOM 3699 C C . PHE B 1 114 ? 27.24393 199.78423 124.02712 1.000 60.72058 115 PHE B C 1
ATOM 3700 O O . PHE B 1 114 ? 26.56974 200.23473 124.96284 1.000 46.87765 115 PHE B O 1
ATOM 3708 N N . GLU B 1 115 ? 28.09228 198.76649 124.18640 1.000 55.82844 116 GLU B N 1
ATOM 3709 C CA . GLU B 1 115 ? 28.24159 198.11580 125.48424 1.000 49.78899 116 GLU B CA 1
ATOM 3710 C C . GLU B 1 115 ? 28.71196 199.10781 126.53813 1.000 50.06222 116 GLU B C 1
ATOM 3711 O O . GLU B 1 115 ? 28.16697 199.16009 127.64560 1.000 55.94911 116 GLU B O 1
ATOM 3717 N N . VAL B 1 116 ? 29.72206 199.91202 126.20263 1.000 49.34105 117 VAL B N 1
ATOM 3718 C CA . VAL B 1 116 ? 30.24360 200.89983 127.14328 1.000 45.45663 117 VAL B CA 1
ATOM 3719 C C . VAL B 1 116 ? 29.17397 201.92596 127.50038 1.000 49.57069 117 VAL B C 1
ATOM 3720 O O . VAL B 1 116 ? 29.02729 202.30939 128.66863 1.000 65.82122 117 VAL B O 1
ATOM 3724 N N . LEU B 1 117 ? 28.41196 202.38765 126.50287 1.000 48.93212 118 LEU B N 1
ATOM 3725 C CA . LEU B 1 117 ? 27.41188 203.42317 126.74686 1.000 48.03691 118 LEU B CA 1
ATOM 3726 C C . LEU B 1 117 ? 26.23986 202.91662 127.58190 1.000 51.58782 118 LEU B C 1
ATOM 3727 O O . LEU B 1 117 ? 25.66589 203.68703 128.36692 1.000 47.76671 118 LEU B O 1
ATOM 3732 N N . ILE B 1 118 ? 25.87543 201.64443 127.43966 1.000 57.02077 119 ILE B N 1
ATOM 3733 C CA . ILE B 1 118 ? 24.61658 201.14394 127.97489 1.000 47.41521 119 ILE B CA 1
ATOM 3734 C C . ILE B 1 118 ? 24.80067 200.40177 129.29394 1.000 41.22550 119 ILE B C 1
ATOM 3735 O O . ILE B 1 118 ? 24.04600 200.62996 130.23834 1.000 40.76347 119 ILE B O 1
ATOM 3740 N N . ASN B 1 119 ? 25.79377 199.52677 129.38938 1.000 38.97650 120 ASN B N 1
ATOM 3741 C CA . ASN B 1 119 ? 25.93315 198.67720 130.56739 1.000 46.48583 120 ASN B CA 1
ATOM 3742 C C . ASN B 1 119 ? 26.00389 199.48946 131.85927 1.000 43.19195 120 ASN B C 1
ATOM 3743 O O . ASN B 1 119 ? 26.75099 200.46470 131.96374 1.000 55.91258 120 ASN B O 1
ATOM 3748 N N . GLY B 1 120 ? 25.21808 199.07323 132.84807 1.000 49.87362 121 GLY B N 1
ATOM 3749 C CA . GLY B 1 120 ? 25.25045 199.66016 134.16281 1.000 50.83155 121 GLY B CA 1
ATOM 3750 C C . GLY B 1 120 ? 24.34202 200.84811 134.36412 1.000 48.52020 121 GLY B C 1
ATOM 3751 O O . GLY B 1 120 ? 24.20700 201.31051 135.50213 1.000 58.63665 121 GLY B O 1
ATOM 3752 N N . LYS B 1 121 ? 23.70404 201.35384 133.31352 1.000 50.81151 122 LYS B N 1
ATOM 3753 C CA . LYS B 1 121 ? 22.88971 202.55066 133.46789 1.000 53.40476 122 LYS B CA 1
ATOM 3754 C C . LYS B 1 121 ? 21.61813 202.24519 134.24927 1.000 59.57029 122 LYS B C 1
ATOM 3755 O O . LYS B 1 121 ? 21.00533 201.18547 134.08714 1.000 66.09846 122 LYS B O 1
ATOM 3761 N N . THR B 1 122 ? 21.22175 203.19223 135.09649 1.000 74.37297 123 THR B N 1
ATOM 3762 C CA . THR B 1 122 ? 20.08524 202.98772 135.98458 1.000 75.65297 123 THR B CA 1
ATOM 3763 C C . THR B 1 122 ? 18.79644 202.82556 135.18764 1.000 66.73020 123 THR B C 1
ATOM 3764 O O . THR B 1 122 ? 18.59694 203.47626 134.16023 1.000 69.60956 123 THR B O 1
ATOM 3768 N N . VAL B 1 123 ? 17.92484 201.93447 135.65783 1.000 84.59379 124 VAL B N 1
ATOM 3769 C CA . VAL B 1 123 ? 16.65367 201.68310 134.99405 1.000 71.79512 124 VAL B CA 1
ATOM 3770 C C . VAL B 1 123 ? 15.68794 201.16572 136.04176 1.000 71.83504 124 VAL B C 1
ATOM 3771 O O . VAL B 1 123 ? 16.09578 200.59020 137.05269 1.000 86.88601 124 VAL B O 1
ATOM 3783 N N . LEU B 1 125 ? 11.73052 199.34291 136.81837 1.000 87.54208 126 LEU B N 1
ATOM 3784 C CA . LEU B 1 125 ? 10.91126 198.33360 136.16565 1.000 82.65122 126 LEU B CA 1
ATOM 3785 C C . LEU B 1 125 ? 9.70354 197.99148 137.02166 1.000 96.14528 126 LEU B C 1
ATOM 3786 O O . LEU B 1 125 ? 9.83841 197.72546 138.21981 1.000 96.23947 126 LEU B O 1
ATOM 3791 N N . GLN B 1 126 ? 8.52705 198.00641 136.40175 1.000 94.44070 127 GLN B N 1
ATOM 3792 C CA . GLN B 1 126 ? 7.28882 197.54624 137.02222 1.000 101.40452 127 GLN B CA 1
ATOM 3793 C C . GLN B 1 126 ? 6.82055 196.38326 136.14998 1.000 103.38631 127 GLN B C 1
ATOM 3794 O O . GLN B 1 126 ? 6.10652 196.57614 135.16199 1.000 98.34406 127 GLN B O 1
ATOM 3800 N N . LEU B 1 127 ? 7.24280 195.17504 136.51473 1.000 96.94994 128 LEU B N 1
ATOM 3801 C CA . LEU B 1 127 ? 7.06377 194.01026 135.65888 1.000 103.19638 128 LEU B CA 1
ATOM 3802 C C . LEU B 1 127 ? 5.67178 193.41245 135.81882 1.000 116.01331 128 LEU B C 1
ATOM 3803 O O . LEU B 1 127 ? 5.21836 193.16274 136.93869 1.000 116.69151 128 LEU B O 1
ATOM 3808 N N . ALA B 1 128 ? 5.00391 193.17495 134.68900 1.000 113.09861 129 ALA B N 1
ATOM 3809 C CA . ALA B 1 128 ? 3.71429 192.48480 134.65165 1.000 101.26282 129 ALA B CA 1
ATOM 3810 C C . ALA B 1 128 ? 2.64526 193.24600 135.43064 1.000 114.15135 129 ALA B C 1
ATOM 3811 O O . ALA B 1 128 ? 1.98639 192.70359 136.31751 1.000 126.30769 129 ALA B O 1
ATOM 3813 N N . ARG B 1 129 ? 2.47485 194.52276 135.08902 1.000 105.72078 130 ARG B N 1
ATOM 3814 C CA . ARG B 1 129 ? 1.42665 195.32051 135.70934 1.000 113.86426 130 ARG B CA 1
ATOM 3815 C C . ARG B 1 129 ? 0.05276 195.02156 135.11864 1.000 135.77688 130 ARG B C 1
ATOM 3816 O O . ARG B 1 129 ? -0.96310 195.32897 135.75151 1.000 138.57398 130 ARG B O 1
ATOM 3824 N N . ILE B 1 130 ? -0.00026 194.42818 133.92727 1.000 140.53830 131 ILE B N 1
ATOM 3825 C CA . ILE B 1 130 ? -1.24739 194.02906 133.28411 1.000 134.15285 131 ILE B CA 1
ATOM 3826 C C . ILE B 1 130 ? -1.10767 192.59888 132.78165 1.000 144.67456 131 ILE B C 1
ATOM 3827 O O . ILE B 1 130 ? -0.15244 192.27667 132.06627 1.000 148.64510 131 ILE B O 1
ATOM 3832 N N . ILE B 1 131 ? -2.05675 191.74519 133.16079 1.000 151.96311 132 ILE B N 1
ATOM 3833 C CA . ILE B 1 131 ? -2.14745 190.37586 132.66602 1.000 156.41521 132 ILE B CA 1
ATOM 3834 C C . ILE B 1 131 ? -3.56480 190.15850 132.15952 1.000 168.27615 132 ILE B C 1
ATOM 3835 O O . ILE B 1 131 ? -4.52656 190.28684 132.92716 1.000 169.72919 132 ILE B O 1
ATOM 3840 N N . GLY B 1 132 ? -3.69441 189.82697 130.87607 1.000 187.72501 133 GLY B N 1
ATOM 3841 C CA . GLY B 1 132 ? -5.00821 189.65720 130.28686 1.000 197.98124 133 GLY B CA 1
ATOM 3842 C C . GLY B 1 132 ? -5.87044 190.89469 130.34149 1.000 205.11093 133 GLY B C 1
ATOM 3843 O O . GLY B 1 132 ? -7.09899 190.78766 130.31492 1.000 215.93132 133 GLY B O 1
ATOM 3844 N N . GLY B 1 133 ? -5.25956 192.07471 130.41584 1.000 175.07930 134 GLY B N 1
ATOM 3845 C CA . GLY B 1 133 ? -6.01395 193.29571 130.60576 1.000 177.13628 134 GLY B CA 1
ATOM 3846 C C . GLY B 1 133 ? -6.45308 193.55526 132.02782 1.000 163.87481 134 GLY B C 1
ATOM 3847 O O . GLY B 1 133 ? -7.36915 194.35451 132.24383 1.000 165.57885 134 GLY B O 1
ATOM 3848 N N . ALA B 1 134 ? -5.82660 192.90755 133.00956 1.000 150.91321 135 ALA B N 1
ATOM 3849 C CA . ALA B 1 134 ? -6.19153 193.05271 134.41134 1.000 152.00418 135 ALA B CA 1
ATOM 3850 C C . ALA B 1 134 ? -4.97547 193.49748 135.20902 1.000 152.61493 135 ALA B C 1
ATOM 3851 O O . ALA B 1 134 ? -3.87141 192.98264 135.01198 1.000 151.98983 135 ALA B O 1
ATOM 3853 N N . VAL B 1 135 ? -5.19087 194.43695 136.12522 1.000 154.96324 136 VAL B N 1
ATOM 3854 C CA . VAL B 1 135 ? -4.09794 195.11155 136.82133 1.000 148.37642 136 VAL B CA 1
ATOM 3855 C C . VAL B 1 135 ? -3.53068 194.21619 137.92053 1.000 146.92450 136 VAL B C 1
ATOM 3856 O O . VAL B 1 135 ? -4.26230 193.72682 138.78750 1.000 151.02462 136 VAL B O 1
ATOM 3860 N N . ASN B 1 136 ? -2.21837 193.99240 137.87319 1.000 138.56901 137 ASN B N 1
ATOM 3861 C CA . ASN B 1 136 ? -1.49125 193.25196 138.90045 1.000 136.56482 137 ASN B CA 1
ATOM 3862 C C . ASN B 1 136 ? -0.94003 194.24777 139.91496 1.000 140.58221 137 ASN B C 1
ATOM 3863 O O . ASN B 1 136 ? -0.07184 195.06370 139.58650 1.000 151.72864 137 ASN B O 1
ATOM 3876 N N . GLU B 1 138 ? 0.46303 193.16713 142.70765 1.000 161.26494 139 GLU B N 1
ATOM 3877 C CA . GLU B 1 138 ? 1.64991 192.53653 143.26540 1.000 152.26811 139 GLU B CA 1
ATOM 3878 C C . GLU B 1 138 ? 2.89957 192.93153 142.48627 1.000 148.59019 139 GLU B C 1
ATOM 3879 O O . GLU B 1 138 ? 4.01099 192.54773 142.86193 1.000 150.98373 139 GLU B O 1
ATOM 3885 N N . SER B 1 139 ? 2.73506 193.72449 141.43038 1.000 142.01502 140 SER B N 1
ATOM 3886 C CA . SER B 1 139 ? 3.83880 194.19925 140.60421 1.000 127.25667 140 SER B CA 1
ATOM 3887 C C . SER B 1 139 ? 4.27479 195.57053 141.10820 1.000 117.35622 140 SER B C 1
ATOM 3888 O O . SER B 1 139 ? 3.51841 196.54341 141.01987 1.000 118.00027 140 SER B O 1
ATOM 3891 N N . LYS B 1 140 ? 5.49293 195.65174 141.62832 1.000 109.96375 141 LYS B N 1
ATOM 3892 C CA . LYS B 1 140 ? 6.02647 196.87629 142.20715 1.000 96.72600 141 LYS B CA 1
ATOM 3893 C C . LYS B 1 140 ? 7.08199 197.47758 141.28757 1.000 108.46175 141 LYS B C 1
ATOM 3894 O O . LYS B 1 140 ? 7.50656 196.86716 140.30024 1.000 107.06196 141 LYS B O 1
ATOM 3900 N N . TRP B 1 141 ? 7.50626 198.69443 141.62576 1.000 105.96752 142 TRP B N 1
ATOM 3901 C CA . TRP B 1 141 ? 8.66624 199.29291 140.97756 1.000 99.55416 142 TRP B CA 1
ATOM 3902 C C . TRP B 1 141 ? 9.94261 198.71686 141.57592 1.000 93.83931 142 TRP B C 1
ATOM 3903 O O . TRP B 1 141 ? 10.15127 198.77674 142.79242 1.000 93.24566 142 TRP B O 1
ATOM 3914 N N . GLU B 1 142 ? 10.78665 198.15208 140.72204 1.000 85.19328 143 GLU B N 1
ATOM 3915 C CA . GLU B 1 142 ? 12.10870 197.68265 141.10089 1.000 77.30284 143 GLU B CA 1
ATOM 3916 C C . GLU B 1 142 ? 13.13924 198.53357 140.37460 1.000 85.15436 143 GLU B C 1
ATOM 3917 O O . GLU B 1 142 ? 12.99523 198.80529 139.17858 1.000 91.71839 143 GLU B O 1
ATOM 3923 N N . GLU B 1 143 ? 14.16798 198.96682 141.09037 1.000 87.93107 144 GLU B N 1
ATOM 3924 C CA . GLU B 1 143 ? 15.26481 199.68252 140.46052 1.000 77.11817 144 GLU B CA 1
ATOM 3925 C C . GLU B 1 143 ? 16.39619 198.71311 140.14124 1.000 78.81769 144 GLU B C 1
ATOM 3926 O O . GLU B 1 143 ? 16.67308 197.78104 140.89806 1.000 78.79786 144 GLU B O 1
ATOM 3932 N N . GLY B 1 144 ? 17.03926 198.93661 139.00791 1.000 81.73276 145 GLY B N 1
ATOM 3933 C CA . GLY B 1 144 ? 18.13780 198.10200 138.58389 1.000 67.88179 145 GLY B CA 1
ATOM 3934 C C . GLY B 1 144 ? 18.98319 198.79507 137.54414 1.000 78.27054 145 GLY B C 1
ATOM 3935 O O . GLY B 1 144 ? 19.04114 200.02363 137.48395 1.000 71.06084 145 GLY B O 1
ATOM 3936 N N . TRP B 1 145 ? 19.64308 197.99227 136.71316 1.000 68.32362 146 TRP B N 1
ATOM 3937 C CA . TRP B 1 145 ? 20.48120 198.55066 135.66570 1.000 66.52460 146 TRP B CA 1
ATOM 3938 C C . TRP B 1 145 ? 20.43041 197.66367 134.42936 1.000 60.50142 146 TRP B C 1
ATOM 3939 O O . TRP B 1 145 ? 20.05125 196.49081 134.49216 1.000 61.04498 146 TRP B O 1
ATOM 3950 N N . LEU B 1 146 ? 20.82652 198.24983 133.30097 1.000 50.64982 147 LEU B N 1
ATOM 3951 C CA . LEU B 1 146 ? 20.77283 197.61769 131.99215 1.000 54.68431 147 LEU B CA 1
ATOM 3952 C C . LEU B 1 146 ? 22.03068 196.79351 131.72749 1.000 57.07049 147 LEU B C 1
ATOM 3953 O O . LEU B 1 146 ? 23.11232 197.07492 132.25112 1.000 63.81601 147 LEU B O 1
ATOM 3958 N N . ARG B 1 147 ? 21.88183 195.77233 130.88402 1.000 61.34531 148 ARG B N 1
ATOM 3959 C CA . ARG B 1 147 ? 23.02547 194.97056 130.47875 1.000 59.83410 148 ARG B CA 1
ATOM 3960 C C . ARG B 1 147 ? 22.80773 194.49549 129.04625 1.000 59.07970 148 ARG B C 1
ATOM 3961 O O . ARG B 1 147 ? 21.69825 194.09840 128.68139 1.000 65.11616 148 ARG B O 1
ATOM 3969 N N . VAL B 1 148 ? 23.87051 194.51544 128.24646 1.000 59.83124 149 VAL B N 1
ATOM 3970 C CA . VAL B 1 148 ? 23.80585 194.10947 126.84394 1.000 63.72206 149 VAL B CA 1
ATOM 3971 C C . VAL B 1 148 ? 24.23984 192.65000 126.74263 1.000 75.30266 149 VAL B C 1
ATOM 3972 O O . VAL B 1 148 ? 25.41564 192.33066 126.93199 1.000 71.43706 149 VAL B O 1
ATOM 3976 N N . ILE B 1 149 ? 23.29507 191.76038 126.42964 1.000 75.10290 150 ILE B N 1
ATOM 3977 C CA . ILE B 1 149 ? 23.56922 190.33824 126.24102 1.000 75.98950 150 ILE B CA 1
ATOM 3978 C C . ILE B 1 149 ? 22.72741 189.80718 125.08715 1.000 92.18564 150 ILE B C 1
ATOM 3979 O O . ILE B 1 149 ? 21.88011 190.50491 124.52393 1.000 97.41611 150 ILE B O 1
ATOM 3984 N N . LYS B 1 150 ? 22.98129 188.54631 124.74085 1.000 86.22317 151 LYS B N 1
ATOM 3985 C CA . LYS B 1 150 ? 22.16824 187.81999 123.77701 1.000 83.07615 151 LYS B CA 1
ATOM 3986 C C . LYS B 1 150 ? 21.07964 187.07206 124.53691 1.000 94.14798 151 LYS B C 1
ATOM 3987 O O . LYS B 1 150 ? 21.38215 186.24734 125.40576 1.000 94.52796 151 LYS B O 1
ATOM 3993 N N . VAL B 1 151 ? 19.82142 187.36382 124.22222 1.000 99.89157 152 VAL B N 1
ATOM 3994 C CA . VAL B 1 151 ? 18.68333 186.70985 124.85789 1.000 89.88812 152 VAL B CA 1
ATOM 3995 C C . VAL B 1 151 ? 18.16167 185.62870 123.92528 1.000 113.00610 152 VAL B C 1
ATOM 3996 O O . VAL B 1 151 ? 17.68975 185.92198 122.81849 1.000 115.98041 152 VAL B O 1
ATOM 4000 N N . LYS B 1 152 ? 18.24771 184.37826 124.38324 1.000 130.09843 153 LYS B N 1
ATOM 4001 C CA . LYS B 1 152 ? 17.80916 183.24694 123.57450 1.000 134.94864 153 LYS B CA 1
ATOM 4002 C C . LYS B 1 152 ? 16.30828 183.27704 123.31974 1.000 135.36935 153 LYS B C 1
ATOM 4003 O O . LYS B 1 152 ? 15.86529 183.20630 122.16839 1.000 147.51801 153 LYS B O 1
ATOM 4009 N N . SER B 1 153 ? 15.50924 183.39641 124.37494 1.000 135.60358 154 SER B N 1
ATOM 4010 C CA . SER B 1 153 ? 14.10862 183.01546 124.28411 1.000 147.89985 154 SER B CA 1
ATOM 4011 C C . SER B 1 153 ? 13.29784 184.03793 123.50281 1.000 140.13310 154 SER B C 1
ATOM 4012 O O . SER B 1 153 ? 13.27562 185.22566 123.83725 1.000 121.67570 154 SER B O 1
ATOM 4015 N N . ALA B 1 154 ? 12.63467 183.55335 122.46079 1.000 146.13603 155 ALA B N 1
ATOM 4016 C CA . ALA B 1 154 ? 11.55094 184.24566 121.79111 1.000 120.50347 155 ALA B CA 1
ATOM 4017 C C . ALA B 1 154 ? 10.51061 183.18182 121.47200 1.000 157.65917 155 ALA B C 1
ATOM 4018 O O . ALA B 1 154 ? 10.66440 182.01490 121.84119 1.000 150.37072 155 ALA B O 1
ATOM 4020 N N . ARG B 1 155 ? 9.44362 183.57237 120.78112 1.000 167.32790 156 ARG B N 1
ATOM 4021 C CA . ARG B 1 155 ? 8.45323 182.56647 120.41815 1.000 134.11677 156 ARG B CA 1
ATOM 4022 C C . ARG B 1 155 ? 9.00028 181.65054 119.33308 1.000 152.14916 156 ARG B C 1
ATOM 4023 O O . ARG B 1 155 ? 8.69648 180.44863 119.31022 1.000 180.73751 156 ARG B O 1
ATOM 4031 N N . THR B 1 156 ? 9.86276 182.18998 118.46821 1.000 187.75920 157 THR B N 1
ATOM 4032 C CA . THR B 1 156 ? 10.63081 181.35578 117.54853 1.000 196.98339 157 THR B CA 1
ATOM 4033 C C . THR B 1 156 ? 11.72021 180.53358 118.26530 1.000 201.35148 157 THR B C 1
ATOM 4034 O O . THR B 1 156 ? 12.41690 179.77256 117.61794 1.000 223.15618 157 THR B O 1
ATOM 4038 N N . GLN B 1 157 ? 11.89659 180.69589 119.57640 1.000 141.78453 158 GLN B N 1
ATOM 4039 C CA . GLN B 1 157 ? 13.03665 180.21105 120.39061 1.000 145.60538 158 GLN B CA 1
ATOM 4040 C C . GLN B 1 157 ? 14.39597 180.51777 119.75481 1.000 144.00937 158 GLN B C 1
ATOM 4041 O O . GLN B 1 157 ? 15.31426 179.72230 119.88148 1.000 145.44977 158 GLN B O 1
ATOM 4047 N N . LYS B 1 158 ? 14.58480 181.64905 119.07121 1.000 138.92339 159 LYS B N 1
ATOM 4048 C CA . LYS B 1 158 ? 15.85681 181.87056 118.39722 1.000 146.89657 159 LYS B CA 1
ATOM 4049 C C . LYS B 1 158 ? 16.60430 183.03471 119.04058 1.000 136.24143 159 LYS B C 1
ATOM 4050 O O . LYS B 1 158 ? 16.01421 184.07451 119.35384 1.000 125.06072 159 LYS B O 1
ATOM 4056 N N . THR B 1 159 ? 17.90811 182.84700 119.24352 1.000 135.60713 160 THR B N 1
ATOM 4057 C CA . THR B 1 159 ? 18.68492 183.80926 120.01085 1.000 115.86789 160 THR B CA 1
ATOM 4058 C C . THR B 1 159 ? 18.75742 185.13073 119.26050 1.000 127.97795 160 THR B C 1
ATOM 4059 O O . THR B 1 159 ? 18.75588 185.17022 118.02767 1.000 133.09688 160 THR B O 1
ATOM 4063 N N . GLU B 1 160 ? 18.81967 186.22289 120.01651 1.000 128.68488 161 GLU B N 1
ATOM 4064 C CA . GLU B 1 160 ? 18.89701 187.54564 119.41700 1.000 114.03588 161 GLU B CA 1
ATOM 4065 C C . GLU B 1 160 ? 19.60214 188.49078 120.37803 1.000 96.60261 161 GLU B C 1
ATOM 4066 O O . GLU B 1 160 ? 19.42550 188.39516 121.59495 1.000 100.15305 161 GLU B O 1
ATOM 4072 N N . ARG B 1 161 ? 20.41645 189.38585 119.82364 1.000 99.46045 162 ARG B N 1
ATOM 4073 C CA . ARG B 1 161 ? 21.08964 190.39352 120.63346 1.000 98.85636 162 ARG B CA 1
ATOM 4074 C C . ARG B 1 161 ? 20.06226 191.35277 121.22351 1.000 85.03476 162 ARG B C 1
ATOM 4075 O O . ARG B 1 161 ? 19.17531 191.83880 120.51495 1.000 92.52207 162 ARG B O 1
ATOM 4083 N N . SER B 1 162 ? 20.18043 191.63450 122.51699 1.000 79.34069 163 SER B N 1
ATOM 4084 C CA . SER B 1 162 ? 19.15297 192.40656 123.20660 1.000 75.16286 163 SER B CA 1
ATOM 4085 C C . SER B 1 162 ? 19.76622 193.08608 124.42715 1.000 67.10696 163 SER B C 1
ATOM 4086 O O . SER B 1 162 ? 20.98601 193.07384 124.62424 1.000 77.92750 163 SER B O 1
ATOM 4089 N N . ILE B 1 163 ? 18.90730 193.70324 125.23619 1.000 62.10849 164 ILE B N 1
ATOM 4090 C CA . ILE B 1 163 ? 19.29353 194.38056 126.46714 1.000 57.10787 164 ILE B CA 1
ATOM 4091 C C . ILE B 1 163 ? 18.35291 193.92302 127.57087 1.000 60.50973 164 ILE B C 1
ATOM 4092 O O . ILE B 1 163 ? 17.13555 193.87454 127.37080 1.000 77.72446 164 ILE B O 1
ATOM 4097 N N . VAL B 1 164 ? 18.91223 193.57894 128.72757 1.000 57.85574 165 VAL B N 1
ATOM 4098 C CA . VAL B 1 164 ? 18.13733 193.05647 129.84393 1.000 55.75148 165 VAL B CA 1
ATOM 4099 C C . VAL B 1 164 ? 18.23919 194.00558 131.02992 1.000 54.29310 165 VAL B C 1
ATOM 4100 O O . VAL B 1 164 ? 19.14781 194.83463 131.12742 1.000 58.37726 165 VAL B O 1
ATOM 4104 N N . VAL B 1 165 ? 17.28475 193.86316 131.94396 1.000 57.28525 166 VAL B N 1
ATOM 4105 C CA . VAL B 1 165 ? 17.24741 194.62630 133.18380 1.000 54.33299 166 VAL B CA 1
ATOM 4106 C C . VAL B 1 165 ? 17.71200 193.72239 134.31520 1.000 58.55486 166 VAL B C 1
ATOM 4107 O O . VAL B 1 165 ? 17.09453 192.68670 134.59026 1.000 65.71736 166 VAL B O 1
ATOM 4111 N N . ILE B 1 166 ? 18.79232 194.11293 134.97474 1.000 69.05076 167 ILE B N 1
ATOM 4112 C CA . ILE B 1 166 ? 19.30612 193.37530 136.11909 1.000 66.80411 167 ILE B CA 1
ATOM 4113 C C . ILE B 1 166 ? 18.70325 193.97573 137.37855 1.000 77.93663 167 ILE B C 1
ATOM 4114 O O . ILE B 1 166 ? 18.75231 195.19470 137.57971 1.000 76.74470 167 ILE B O 1
ATOM 4119 N N . ILE B 1 167 ? 18.11858 193.12482 138.21611 1.000 77.01161 168 ILE B N 1
ATOM 4120 C CA . ILE B 1 167 ? 17.60732 193.51209 139.52402 1.000 78.08904 168 ILE B CA 1
ATOM 4121 C C . ILE B 1 167 ? 18.32799 192.65753 140.55279 1.000 93.68705 168 ILE B C 1
ATOM 4122 O O . ILE B 1 167 ? 18.54775 191.46311 140.32177 1.000 104.50093 168 ILE B O 1
ATOM 4127 N N . LYS B 1 168 ? 18.71753 193.26692 141.67329 1.000 91.23495 169 LYS B N 1
ATOM 4128 C CA . LYS B 1 168 ? 19.42582 192.51422 142.70178 1.000 100.46460 169 LYS B CA 1
ATOM 4129 C C . LYS B 1 168 ? 18.58376 191.33311 143.16792 1.000 104.70579 169 LYS B C 1
ATOM 4130 O O . LYS B 1 168 ? 17.38230 191.46849 143.41286 1.000 92.32970 169 LYS B O 1
ATOM 4136 N N . ASP B 1 169 ? 19.21753 190.16369 143.25435 1.000 106.55029 170 ASP B N 1
ATOM 4137 C CA . ASP B 1 169 ? 18.61744 188.92646 143.75653 1.000 118.45993 170 ASP B CA 1
ATOM 4138 C C . ASP B 1 169 ? 17.49683 188.36906 142.86661 1.000 118.93544 170 ASP B C 1
ATOM 4139 O O . ASP B 1 169 ? 16.70036 187.54472 143.33241 1.000 112.39421 170 ASP B O 1
ATOM 4144 N N . LYS B 1 170 ? 17.41087 188.78173 141.59195 1.000 105.76366 171 LYS B N 1
ATOM 4145 C CA . LYS B 1 170 ? 16.40851 188.28968 140.64716 1.000 89.57977 171 LYS B CA 1
ATOM 4146 C C . LYS B 1 170 ? 17.07855 188.00324 139.31456 1.000 86.55872 171 LYS B C 1
ATOM 4147 O O . LYS B 1 170 ? 18.07373 188.65026 138.97407 1.000 105.19625 171 LYS B O 1
ATOM 4153 N N . ARG B 1 171 ? 16.55903 186.99570 138.56296 1.000 87.58500 172 ARG B N 1
ATOM 4154 C CA . ARG B 1 171 ? 17.24528 186.82039 137.27990 1.000 93.94530 172 ARG B CA 1
ATOM 4155 C C . ARG B 1 171 ? 17.00660 188.03672 136.39815 1.000 89.30913 172 ARG B C 1
ATOM 4156 O O . ARG B 1 171 ? 16.06883 188.80067 136.66303 1.000 83.07207 172 ARG B O 1
ATOM 4164 N N . PRO B 1 172 ? 17.79454 188.23730 135.33591 1.000 87.16241 173 PRO B N 1
ATOM 4165 C CA . PRO B 1 172 ? 17.49269 189.32680 134.39225 1.000 84.67788 173 PRO B CA 1
ATOM 4166 C C . PRO B 1 172 ? 16.15283 189.17097 133.68966 1.000 88.19484 173 PRO B C 1
ATOM 4167 O O . PRO B 1 172 ? 15.71842 188.06519 133.35475 1.000 101.18820 173 PRO B O 1
ATOM 4171 N N . VAL B 1 173 ? 15.52368 190.31476 133.43056 1.000 76.27198 174 VAL B N 1
ATOM 4172 C CA . VAL B 1 173 ? 14.27396 190.39626 132.68643 1.000 65.81817 174 VAL B CA 1
ATOM 4173 C C . VAL B 1 173 ? 14.61566 190.76115 131.25075 1.000 75.85553 174 VAL B C 1
ATOM 4174 O O . VAL B 1 173 ? 15.27325 191.77824 131.00050 1.000 75.38396 174 VAL B O 1
ATOM 4178 N N . SER B 1 174 ? 14.18737 189.92276 130.30986 1.000 73.83975 175 SER B N 1
ATOM 4179 C CA . SER B 1 174 ? 14.46475 190.13039 128.88887 1.000 90.33628 175 SER B CA 1
ATOM 4180 C C . SER B 1 174 ? 13.33707 190.96070 128.27723 1.000 81.75064 175 SER B C 1
ATOM 4181 O O . SER B 1 174 ? 12.53564 190.50004 127.46539 1.000 104.03590 175 SER B O 1
ATOM 4184 N N . ILE B 1 175 ? 13.31364 192.23176 128.67932 1.000 76.30250 176 ILE B N 1
ATOM 4185 C CA . ILE B 1 175 ? 12.18772 193.11597 128.40868 1.000 69.50578 176 ILE B CA 1
ATOM 4186 C C . ILE B 1 175 ? 12.03772 193.48422 126.93685 1.000 78.02024 176 ILE B C 1
ATOM 4187 O O . ILE B 1 175 ? 11.01776 194.07202 126.56162 1.000 89.40595 176 ILE B O 1
ATOM 4192 N N . PHE B 1 176 ? 13.00157 193.14349 126.07677 1.000 85.40521 177 PHE B N 1
ATOM 4193 C CA . PHE B 1 176 ? 12.92406 193.53590 124.67208 1.000 77.53138 177 PHE B CA 1
ATOM 4194 C C . PHE B 1 176 ? 12.89076 192.33354 123.73022 1.000 90.13459 177 PHE B C 1
ATOM 4195 O O . PHE B 1 176 ? 13.33217 192.42804 122.58217 1.000 79.52735 177 PHE B O 1
ATOM 4203 N N . SER B 1 177 ? 12.35969 191.19945 124.18999 1.000 97.11335 178 SER B N 1
ATOM 4204 C CA . SER B 1 177 ? 12.41854 189.98025 123.38914 1.000 101.44533 178 SER B CA 1
ATOM 4205 C C . SER B 1 177 ? 11.28034 189.90285 122.37551 1.000 118.69169 178 SER B C 1
ATOM 4206 O O . SER B 1 177 ? 11.51868 189.69784 121.18171 1.000 118.57517 178 SER B O 1
ATOM 4209 N N . ASP B 1 178 ? 10.04411 190.08529 122.83219 1.000 114.01563 179 ASP B N 1
ATOM 4210 C CA . ASP B 1 178 ? 8.85150 189.82134 122.02928 1.000 118.45118 179 ASP B CA 1
ATOM 4211 C C . ASP B 1 178 ? 7.86061 190.90826 122.41285 1.000 119.45953 179 ASP B C 1
ATOM 4212 O O . ASP B 1 178 ? 7.36827 190.88984 123.53793 1.000 130.62640 179 ASP B O 1
ATOM 4217 N N . LEU B 1 179 ? 7.54798 191.84072 121.51214 1.000 120.40759 180 LEU B N 1
ATOM 4218 C CA . LEU B 1 179 ? 7.25232 193.17025 122.02750 1.000 121.87556 180 LEU B CA 1
ATOM 4219 C C . LEU B 1 179 ? 6.18775 193.92630 121.23877 1.000 132.65770 180 LEU B C 1
ATOM 4220 O O . LEU B 1 179 ? 6.00953 193.71978 120.03710 1.000 124.95744 180 LEU B O 1
ATOM 4225 N N . GLU B 1 180 ? 5.46781 194.79085 121.96536 1.000 143.86885 181 GLU B N 1
ATOM 4226 C CA . GLU B 1 180 ? 4.78600 195.97237 121.44655 1.000 130.36727 181 GLU B CA 1
ATOM 4227 C C . GLU B 1 180 ? 5.00973 197.09497 122.45776 1.000 140.78218 181 GLU B C 1
ATOM 4228 O O . GLU B 1 180 ? 5.21454 196.83112 123.64626 1.000 140.53960 181 GLU B O 1
ATOM 4234 N N . ASP B 1 181 ? 4.97918 198.34851 121.99360 1.000 137.61273 182 ASP B N 1
ATOM 4235 C CA . ASP B 1 181 ? 5.46382 199.45677 122.81791 1.000 114.46789 182 ASP B CA 1
ATOM 4236 C C . ASP B 1 181 ? 4.64028 200.71901 122.59128 1.000 120.98068 182 ASP B C 1
ATOM 4237 O O . ASP B 1 181 ? 4.52057 201.18589 121.45492 1.000 137.77753 182 ASP B O 1
ATOM 4242 N N . ILE B 1 182 ? 4.10039 201.27962 123.67711 1.000 126.55858 183 ILE B N 1
ATOM 4243 C CA . ILE B 1 182 ? 3.50604 202.61362 123.69196 1.000 142.61496 183 ILE B CA 1
ATOM 4244 C C . ILE B 1 182 ? 4.26977 203.43989 124.73739 1.000 129.59802 183 ILE B C 1
ATOM 4245 O O . ILE B 1 182 ? 5.03391 202.90511 125.54070 1.000 112.88391 183 ILE B O 1
ATOM 4250 N N . GLU B 1 183 ? 4.06257 204.75734 124.71377 1.000 131.02223 184 GLU B N 1
ATOM 4251 C CA . GLU B 1 183 ? 4.58451 205.66543 125.73107 1.000 122.99163 184 GLU B CA 1
ATOM 4252 C C . GLU B 1 183 ? 3.39062 206.28789 126.45581 1.000 142.52997 184 GLU B C 1
ATOM 4253 O O . GLU B 1 183 ? 2.52066 206.88792 125.81499 1.000 155.15780 184 GLU B O 1
ATOM 4259 N N . ILE B 1 184 ? 3.33412 206.12586 127.77633 1.000 140.71527 185 ILE B N 1
ATOM 4260 C CA . ILE B 1 184 ? 2.16160 206.51559 128.57378 1.000 151.77105 185 ILE B CA 1
ATOM 4261 C C . ILE B 1 184 ? 2.40387 207.79354 129.37561 1.000 166.17292 185 ILE B C 1
ATOM 4262 O O . ILE B 1 184 ? 1.55259 208.68578 129.39632 1.000 169.47362 185 ILE B O 1
ATOM 4267 N N . GLU B 1 185 ? 3.53058 207.86907 130.08977 1.000 162.22520 186 GLU B N 1
ATOM 4268 C CA . GLU B 1 185 ? 4.01918 209.09372 130.73179 1.000 167.45286 186 GLU B CA 1
ATOM 4269 C C . GLU B 1 185 ? 3.25824 209.50377 131.99090 1.000 173.73317 186 GLU B C 1
ATOM 4270 O O . GLU B 1 185 ? 3.78164 210.27631 132.80235 1.000 169.96330 186 GLU B O 1
ATOM 4276 N N . GLU B 1 186 ? 2.07490 208.95184 132.22254 1.000 192.29364 187 GLU B N 1
ATOM 4277 C CA . GLU B 1 186 ? 1.27630 209.45856 133.32879 1.000 211.79328 187 GLU B CA 1
ATOM 4278 C C . GLU B 1 186 ? 1.59947 208.77498 134.64510 1.000 216.69134 187 GLU B C 1
ATOM 4279 O O . GLU B 1 186 ? 1.13017 209.23541 135.69019 1.000 240.52723 187 GLU B O 1
ATOM 4285 N N . VAL B 1 187 ? 2.40366 207.71139 134.61083 1.000 178.01351 188 VAL B N 1
ATOM 4286 C CA . VAL B 1 187 ? 2.65018 206.90364 135.79208 1.000 164.06714 188 VAL B CA 1
ATOM 4287 C C . VAL B 1 187 ? 3.37974 207.71541 136.86004 1.000 159.03066 188 VAL B C 1
ATOM 4288 O O . VAL B 1 187 ? 4.20472 208.58806 136.56052 1.000 151.04255 188 VAL B O 1
ATOM 4292 N N . ASP B 1 188 ? 3.06786 207.42306 138.12577 1.000 156.06103 189 ASP B N 1
ATOM 4293 C CA . ASP B 1 188 ? 3.54040 208.25143 139.22947 1.000 165.58807 189 ASP B CA 1
ATOM 4294 C C . ASP B 1 188 ? 4.92067 207.85905 139.73537 1.000 155.35002 189 ASP B C 1
ATOM 4295 O O . ASP B 1 188 ? 5.62765 208.71764 140.27457 1.000 157.91620 189 ASP B O 1
ATOM 4308 N N . ASN B 1 190 ? 6.11494 205.93352 142.31258 1.000 150.05090 191 ASN B N 1
ATOM 4309 C CA . ASN B 1 190 ? 6.26075 206.08721 143.76484 1.000 141.17403 191 ASN B CA 1
ATOM 4310 C C . ASN B 1 190 ? 6.56730 207.53432 144.14041 1.000 149.23128 191 ASN B C 1
ATOM 4311 O O . ASN B 1 190 ? 7.41108 207.81329 144.99503 1.000 142.68703 191 ASN B O 1
ATOM 4316 N N . GLY B 1 191 ? 5.87586 208.46539 143.49048 1.000 159.04770 192 GLY B N 1
ATOM 4317 C CA . GLY B 1 191 ? 6.18530 209.87139 143.65373 1.000 161.99308 192 GLY B CA 1
ATOM 4318 C C . GLY B 1 191 ? 5.75540 210.72480 142.47833 1.000 170.46003 192 GLY B C 1
ATOM 4319 O O . GLY B 1 191 ? 4.59166 210.68501 142.06752 1.000 171.54568 192 GLY B O 1
ATOM 4320 N N . LYS B 1 192 ? 6.68797 211.50241 141.93323 1.000 175.51207 193 LYS B N 1
ATOM 4321 C CA . LYS B 1 192 ? 6.36803 212.44303 140.86627 1.000 184.21884 193 LYS B CA 1
ATOM 4322 C C . LYS B 1 192 ? 6.05799 211.71796 139.56119 1.000 178.31326 193 LYS B C 1
ATOM 4323 O O . LYS B 1 192 ? 6.80196 210.82362 139.14445 1.000 172.83216 193 LYS B O 1
ATOM 4325 N N . ARG B 1 193 ? 4.96208 212.11845 138.91197 1.000 180.48832 194 ARG B N 1
ATOM 4326 C CA . ARG B 1 193 ? 4.61310 211.56412 137.60981 1.000 174.97415 194 ARG B CA 1
ATOM 4327 C C . ARG B 1 193 ? 5.74296 211.81297 136.61939 1.000 172.47144 194 ARG B C 1
ATOM 4328 O O . ARG B 1 193 ? 6.27536 212.92389 136.53381 1.000 180.52322 194 ARG B O 1
ATOM 4330 N N . VAL B 1 194 ? 6.12357 210.77320 135.87757 1.000 148.83543 195 VAL B N 1
ATOM 4331 C CA . VAL B 1 194 ? 7.30214 210.85911 135.02721 1.000 147.50345 195 VAL B CA 1
ATOM 4332 C C . VAL B 1 194 ? 7.09807 209.98688 133.79492 1.000 141.70013 195 VAL B C 1
ATOM 4333 O O . VAL B 1 194 ? 6.38852 208.97947 133.83424 1.000 133.73148 195 VAL B O 1
ATOM 4337 N N . ARG B 1 195 ? 7.72015 210.39708 132.68786 1.000 127.13127 196 ARG B N 1
ATOM 4338 C CA . ARG B 1 195 ? 7.47377 209.80173 131.37730 1.000 120.74450 196 ARG B CA 1
ATOM 4339 C C . ARG B 1 195 ? 8.18587 208.46043 131.25905 1.000 126.84152 196 ARG B C 1
ATOM 4340 O O . ARG B 1 195 ? 9.41694 208.40208 131.31788 1.000 130.71922 196 ARG B O 1
ATOM 4342 N N . ALA B 1 196 ? 7.42020 207.39214 131.04439 1.000 125.32444 197 ALA B N 1
ATOM 4343 C CA . ALA B 1 196 ? 7.95194 206.03503 131.02210 1.000 105.23190 197 ALA B CA 1
ATOM 4344 C C . ALA B 1 196 ? 7.41942 205.28565 129.80518 1.000 104.03834 197 ALA B C 1
ATOM 4345 O O . ALA B 1 196 ? 6.65300 205.82179 129.00045 1.000 111.96118 197 ALA B O 1
ATOM 4347 N N . TRP B 1 197 ? 7.82454 204.02355 129.68444 1.000 91.32767 198 TRP B N 1
ATOM 4348 C CA . TRP B 1 197 ? 7.50541 203.19400 128.53057 1.000 99.46385 198 TRP B CA 1
ATOM 4349 C C . TRP B 1 197 ? 6.55494 202.07352 128.93005 1.000 99.75090 198 TRP B C 1
ATOM 4350 O O . TRP B 1 197 ? 6.83407 201.31946 129.86737 1.000 106.19425 198 TRP B O 1
ATOM 4361 N N . LYS B 1 198 ? 5.43977 201.96513 128.20934 1.000 99.29595 199 LYS B N 1
ATOM 4362 C CA . LYS B 1 198 ? 4.48386 200.87504 128.37355 1.000 107.97942 199 LYS B CA 1
ATOM 4363 C C . LYS B 1 198 ? 4.80029 199.81549 127.32731 1.000 108.65364 199 LYS B C 1
ATOM 4364 O O . LYS B 1 198 ? 4.60386 200.03838 126.12835 1.000 120.96382 199 LYS B O 1
ATOM 4366 N N . ILE B 1 199 ? 5.27781 198.66238 127.77901 1.000 98.23448 200 ILE B N 1
ATOM 4367 C CA . ILE B 1 199 ? 5.82952 197.64110 126.89855 1.000 103.57878 200 ILE B CA 1
ATOM 4368 C C . ILE B 1 199 ? 4.97563 196.38912 127.03601 1.000 109.77477 200 ILE B C 1
ATOM 4369 O O . ILE B 1 199 ? 4.95214 195.76490 128.10492 1.000 114.83328 200 ILE B O 1
ATOM 4374 N N . ARG B 1 200 ? 4.27943 196.01385 125.96282 1.000 116.62612 201 ARG B N 1
ATOM 4375 C CA . ARG B 1 200 ? 3.58325 194.73473 125.92022 1.000 126.05860 201 ARG B CA 1
ATOM 4376 C C . ARG B 1 200 ? 4.54783 193.67848 125.40232 1.000 117.25806 201 ARG B C 1
ATOM 4377 O O . ARG B 1 200 ? 5.05559 193.78907 124.28214 1.000 120.22191 201 ARG B O 1
ATOM 4385 N N . HIS B 1 201 ? 4.80780 192.66495 126.22166 1.000 106.13625 202 HIS B N 1
ATOM 4386 C CA . HIS B 1 201 ? 5.78465 191.64718 125.88103 1.000 109.93358 202 HIS B CA 1
ATOM 4387 C C . HIS B 1 201 ? 5.32818 190.30668 126.43489 1.000 117.40933 202 HIS B C 1
ATOM 4388 O O . HIS B 1 201 ? 4.55993 190.23770 127.39751 1.000 116.93586 202 HIS B O 1
ATOM 4395 N N . PHE B 1 202 ? 5.80040 189.23178 125.79887 1.000 112.60202 203 PHE B N 1
ATOM 4396 C CA . PHE B 1 202 ? 5.26994 187.91271 126.12127 1.000 136.09268 203 PHE B CA 1
ATOM 4397 C C . PHE B 1 202 ? 5.76446 187.44254 127.48375 1.000 126.00370 203 PHE B C 1
ATOM 4398 O O . PHE B 1 202 ? 5.03353 186.76326 128.21375 1.000 148.04753 203 PHE B O 1
ATOM 4406 N N . HIS B 1 203 ? 7.00314 187.78666 127.83725 1.000 117.16344 204 HIS B N 1
ATOM 4407 C CA . HIS B 1 203 ? 7.59581 187.44802 129.13398 1.000 132.96278 204 HIS B CA 1
ATOM 4408 C C . HIS B 1 203 ? 7.57337 185.93031 129.27226 1.000 128.32879 204 HIS B C 1
ATOM 4409 O O . HIS B 1 203 ? 8.16889 185.24817 128.41922 1.000 138.14276 204 HIS B O 1
ATOM 4416 N N . ILE B 1 204 ? 6.92624 185.35749 130.28404 1.000 124.11577 205 ILE B N 1
ATOM 4417 C CA . ILE B 1 204 ? 7.04395 183.92185 130.51876 1.000 128.76289 205 ILE B CA 1
ATOM 4418 C C . ILE B 1 204 ? 5.94423 183.14010 129.80470 1.000 148.42307 205 ILE B C 1
ATOM 4419 O O . ILE B 1 204 ? 6.23405 182.24977 128.99672 1.000 148.10745 205 ILE B O 1
ATOM 4424 N N . ASP B 1 205 ? 4.67841 183.46959 130.07808 1.000 168.49873 206 ASP B N 1
ATOM 4425 C CA . ASP B 1 205 ? 3.55406 182.66257 129.62536 1.000 16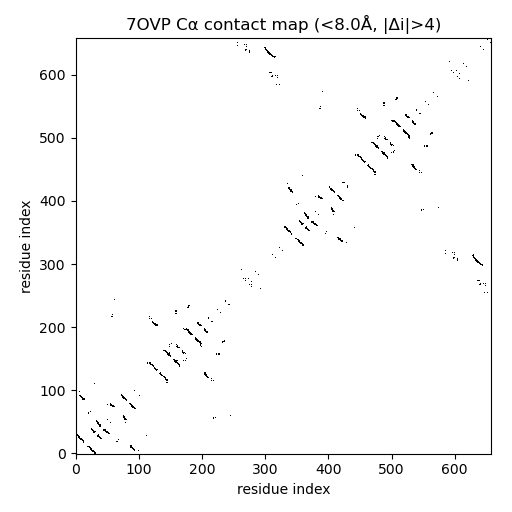5.03403 206 ASP B CA 1
ATOM 4426 C C . ASP B 1 205 ? 2.53756 183.41050 128.78094 1.000 166.20134 206 ASP B C 1
ATOM 4427 O O . ASP B 1 205 ? 1.75466 182.75986 128.08052 1.000 169.71877 206 ASP B O 1
ATOM 4432 N N . GLN B 1 206 ? 2.52506 184.73938 128.81459 1.000 158.74522 207 GLN B N 1
ATOM 4433 C CA . GLN B 1 206 ? 1.30192 185.45407 128.48712 1.000 143.80175 207 GLN B CA 1
ATOM 4434 C C . GLN B 1 206 ? 1.60032 186.89898 128.11915 1.000 133.70783 207 GLN B C 1
ATOM 4435 O O . GLN B 1 206 ? 2.53505 187.50896 128.64387 1.000 137.94031 207 GLN B O 1
ATOM 4441 N N . SER B 1 207 ? 0.79319 187.42948 127.20177 1.000 135.88280 208 SER B N 1
ATOM 4442 C CA . SER B 1 207 ? 0.84731 188.84365 126.85133 1.000 117.02078 208 SER B CA 1
ATOM 4443 C C . SER B 1 207 ? 0.77280 189.70604 128.10188 1.000 129.84688 208 SER B C 1
ATOM 4444 O O . SER B 1 207 ? -0.22515 189.68700 128.82622 1.000 141.88758 208 SER B O 1
ATOM 4447 N N . VAL B 1 208 ? 1.83572 190.46400 128.34337 1.000 139.55070 209 VAL B N 1
ATOM 4448 C CA . VAL B 1 208 ? 2.04296 191.18757 129.58982 1.000 128.03194 209 VAL B CA 1
ATOM 4449 C C . VAL B 1 208 ? 2.48265 192.61166 129.28096 1.000 129.26164 209 VAL B C 1
ATOM 4450 O O . VAL B 1 208 ? 3.30967 192.83511 128.39015 1.000 128.86760 209 VAL B O 1
ATOM 4454 N N . THR B 1 209 ? 1.92127 193.57381 130.01303 1.000 129.85088 210 THR B N 1
ATOM 4455 C CA . THR B 1 209 ? 2.32003 194.97346 129.93109 1.000 130.42810 210 THR B CA 1
ATOM 4456 C C . THR B 1 209 ? 3.14722 195.32993 131.15930 1.000 119.17646 210 THR B C 1
ATOM 4457 O O . THR B 1 209 ? 2.65191 195.25788 132.28956 1.000 109.46808 210 THR B O 1
ATOM 4461 N N . SER B 1 210 ? 4.40069 195.71403 130.93275 1.000 104.13831 211 SER B N 1
ATOM 4462 C CA . SER B 1 210 ? 5.30403 196.14685 131.98610 1.000 102.88866 211 SER B CA 1
ATOM 4463 C C . SER B 1 210 ? 5.74580 197.57785 131.71740 1.000 94.68613 211 SER B C 1
ATOM 4464 O O . SER B 1 210 ? 5.80953 198.01765 130.56578 1.000 101.30937 211 SER B O 1
ATOM 4467 N N . TYR B 1 211 ? 6.04421 198.30460 132.78989 1.000 99.95214 212 TYR B N 1
ATOM 4468 C CA . TYR B 1 211 ? 6.47854 199.69158 132.70265 1.000 99.39162 212 TYR B CA 1
ATOM 4469 C C . TYR B 1 211 ? 7.97528 199.79207 132.96271 1.000 97.52854 212 TYR B C 1
ATOM 4470 O O . TYR B 1 211 ? 8.49874 199.17721 133.89727 1.000 94.65614 212 TYR B O 1
ATOM 4479 N N . LEU B 1 212 ? 8.65865 200.56910 132.12531 1.000 89.56083 213 LEU B N 1
ATOM 4480 C CA . LEU B 1 212 ? 10.11063 200.69052 132.17661 1.000 83.59570 213 LEU B CA 1
ATOM 4481 C C . LEU B 1 212 ? 10.47088 202.16373 132.07650 1.000 85.42232 213 LEU B C 1
ATOM 4482 O O . LEU B 1 212 ? 10.13125 202.81811 131.08617 1.000 92.14191 213 LEU B O 1
ATOM 4487 N N . TYR B 1 213 ? 11.15572 202.68650 133.08953 1.000 78.09346 214 TYR B N 1
ATOM 4488 C CA . TYR B 1 213 ? 11.57851 204.08337 133.10686 1.000 72.81382 214 TYR B CA 1
ATOM 4489 C C . TYR B 1 213 ? 13.09945 204.13606 133.11361 1.000 82.06226 214 TYR B C 1
ATOM 4490 O O . TYR B 1 213 ? 13.73404 203.74418 134.09935 1.000 89.01796 214 TYR B O 1
ATOM 4499 N N . ILE B 1 214 ? 13.67530 204.61912 132.01835 1.000 78.07444 215 ILE B N 1
ATOM 4500 C CA . ILE B 1 214 ? 15.11705 204.84763 131.91314 1.000 72.27530 215 ILE B CA 1
ATOM 4501 C C . ILE B 1 214 ? 15.36016 206.32239 132.16214 1.000 83.33396 215 ILE B C 1
ATOM 4502 O O . ILE B 1 214 ? 15.03163 207.15709 131.29521 1.000 81.35451 215 ILE B O 1
ATOM 4507 N N . PRO B 1 215 ? 15.92004 206.71924 133.31258 1.000 81.47478 216 PRO B N 1
ATOM 4508 C CA . PRO B 1 215 ? 16.00540 208.15206 133.63651 1.000 88.15395 216 PRO B CA 1
ATOM 4509 C C . PRO B 1 215 ? 16.78497 208.97845 132.62534 1.000 76.15268 216 PRO B C 1
ATOM 4510 O O . PRO B 1 215 ? 16.37247 210.10124 132.30728 1.000 98.13275 216 PRO B O 1
ATOM 4514 N N . ASP B 1 216 ? 17.89318 208.45945 132.10038 1.000 83.77734 217 ASP B N 1
ATOM 4515 C CA . ASP B 1 216 ? 18.74837 209.23412 131.20448 1.000 71.10647 217 ASP B CA 1
ATOM 4516 C C . ASP B 1 216 ? 18.19879 209.14096 129.78639 1.000 77.33223 217 ASP B C 1
ATOM 4517 O O . ASP B 1 216 ? 18.25668 208.08226 129.15186 1.000 80.50298 217 ASP B O 1
ATOM 4522 N N . LYS B 1 217 ? 17.68057 210.26385 129.28788 1.000 89.83041 218 LYS B N 1
ATOM 4523 C CA . LYS B 1 217 ? 17.06968 210.30180 127.96463 1.000 81.00448 218 LYS B CA 1
ATOM 4524 C C . LYS B 1 217 ? 18.07992 210.01847 126.85765 1.000 76.38749 218 LYS B C 1
ATOM 4525 O O . LYS B 1 217 ? 17.70124 209.52170 125.79041 1.000 74.75918 218 LYS B O 1
ATOM 4531 N N . GLN B 1 218 ? 19.35941 210.32839 127.08077 1.000 67.41215 219 GLN B N 1
ATOM 4532 C CA . GLN B 1 218 ? 20.38228 209.89554 126.13441 1.000 69.33660 219 GLN B CA 1
ATOM 4533 C C . GLN B 1 218 ? 20.55521 208.38422 126.15432 1.000 69.88759 219 GLN B C 1
ATOM 4534 O O . GLN B 1 218 ? 20.69902 207.75787 125.09656 1.000 72.17479 219 GLN B O 1
ATOM 4540 N N . THR B 1 219 ? 20.54835 207.78085 127.34354 1.000 65.88961 220 THR B N 1
ATOM 4541 C CA . THR B 1 219 ? 20.61218 206.32697 127.41968 1.000 61.80033 220 THR B CA 1
ATOM 4542 C C . THR B 1 219 ? 19.41784 205.69930 126.70670 1.000 60.47747 220 THR B C 1
ATOM 4543 O O . THR B 1 219 ? 19.55046 204.66042 126.04983 1.000 57.86387 220 THR B O 1
ATOM 4547 N N . GLN B 1 220 ? 18.24982 206.34440 126.78507 1.000 62.15145 221 GLN B N 1
ATOM 4548 C CA . GLN B 1 220 ? 17.07649 205.83364 126.08285 1.000 60.92790 221 GLN B CA 1
ATOM 4549 C C . GLN B 1 220 ? 17.32667 205.77102 124.58475 1.000 61.43608 221 GLN B C 1
ATOM 4550 O O . GLN B 1 220 ? 16.95599 204.79345 123.92417 1.000 60.73963 221 GLN B O 1
ATOM 4556 N N . LEU B 1 221 ? 17.93877 206.81834 124.02914 1.000 56.62417 222 LEU B N 1
ATOM 4557 C CA . LEU B 1 221 ? 18.25515 206.82240 122.60757 1.000 50.93358 222 LEU B CA 1
ATOM 4558 C C . LEU B 1 221 ? 19.22994 205.70746 122.26529 1.000 54.88085 222 LEU B C 1
ATOM 4559 O O . LEU B 1 221 ? 19.14877 205.10732 121.19181 1.000 53.74738 222 LEU B O 1
ATOM 4564 N N . TYR B 1 222 ? 20.17012 205.42635 123.16206 1.000 60.03084 223 TYR B N 1
ATOM 4565 C CA . TYR B 1 222 ? 21.19974 204.43459 122.87282 1.000 55.14064 223 TYR B CA 1
ATOM 4566 C C . TYR B 1 222 ? 20.60823 203.03452 122.80954 1.000 55.39278 223 TYR B C 1
ATOM 4567 O O . TYR B 1 222 ? 20.94063 202.26051 121.90392 1.000 53.88002 223 TYR B O 1
ATOM 4576 N N . VAL B 1 223 ? 19.72290 202.69441 123.75283 1.000 45.99409 224 VAL B N 1
ATOM 4577 C CA . VAL B 1 223 ? 19.10890 201.37030 123.73133 1.000 49.69875 224 VAL B CA 1
ATOM 4578 C C . VAL B 1 223 ? 18.24692 201.20720 122.48438 1.000 52.73433 224 VAL B C 1
ATOM 4579 O O . VAL B 1 223 ? 18.21653 200.13492 121.86907 1.000 68.77825 224 VAL B O 1
ATOM 4583 N N . LEU B 1 224 ? 17.57122 202.27681 122.06313 1.000 51.81066 225 LEU B N 1
ATOM 4584 C CA . LEU B 1 224 ? 16.75547 202.19877 120.85731 1.000 53.82684 225 LEU B CA 1
ATOM 4585 C C . LEU B 1 224 ? 17.62048 202.01078 119.61834 1.000 64.35891 225 LEU B C 1
ATOM 4586 O O . LEU B 1 224 ? 17.31537 201.17296 118.76396 1.000 67.63366 225 LEU B O 1
ATOM 4591 N N . ARG B 1 225 ? 18.71634 202.76622 119.50923 1.000 55.37841 226 ARG B N 1
ATOM 4592 C CA . ARG B 1 225 ? 19.63993 202.55595 118.39815 1.000 56.38127 226 ARG B CA 1
ATOM 4593 C C . ARG B 1 225 ? 20.19005 201.13681 118.41774 1.000 63.47927 226 ARG B C 1
ATOM 4594 O O . ARG B 1 225 ? 20.27795 200.47532 117.37657 1.000 55.74282 226 ARG B O 1
ATOM 4602 N N . TYR B 1 226 ? 20.57875 200.65379 119.59863 1.000 54.90347 227 TYR B N 1
ATOM 4603 C CA . TYR B 1 226 ? 21.12359 199.30379 119.68957 1.000 58.02306 227 TYR B CA 1
ATOM 4604 C C . TYR B 1 226 ? 20.11112 198.27050 119.20791 1.000 71.90743 227 TYR B C 1
ATOM 4605 O O . TYR B 1 226 ? 20.44154 197.37727 118.41891 1.000 64.70371 227 TYR B O 1
ATOM 4614 N N . LEU B 1 227 ? 18.87343 198.36161 119.69614 1.000 53.14793 228 LEU B N 1
ATOM 4615 C CA . LEU B 1 227 ? 17.86098 197.39430 119.29458 1.000 64.07930 228 LEU B CA 1
ATOM 4616 C C . LEU B 1 227 ? 17.58113 197.48633 117.80003 1.000 76.96102 228 LEU B C 1
ATOM 4617 O O . LEU B 1 227 ? 17.47020 196.46161 117.11828 1.000 81.72064 228 LEU B O 1
ATOM 4622 N N . LEU B 1 228 ? 17.46996 198.70722 117.27318 1.000 70.99776 229 LEU B N 1
ATOM 4623 C CA . LEU B 1 228 ? 17.28556 198.88575 115.83620 1.000 66.21976 229 LEU B CA 1
ATOM 4624 C C . LEU B 1 228 ? 18.46647 198.32762 115.04778 1.000 71.67376 229 LEU B C 1
ATOM 4625 O O . LEU B 1 228 ? 18.27907 197.66627 114.02023 1.000 76.53849 229 LEU B O 1
ATOM 4630 N N . LYS B 1 229 ? 19.69239 198.57945 115.51061 1.000 71.54391 230 LYS B N 1
ATOM 4631 C CA . LYS B 1 229 ? 20.86228 198.16680 114.74120 1.000 72.70689 230 LYS B CA 1
ATOM 4632 C C . LYS B 1 229 ? 20.96135 196.64988 114.64332 1.000 81.89575 230 LYS B C 1
ATOM 4633 O O . LYS B 1 229 ? 21.15024 196.10012 113.55328 1.000 86.13389 230 LYS B O 1
ATOM 4639 N N . TYR B 1 230 ? 20.83198 195.95334 115.77212 1.000 87.65846 231 TYR B N 1
ATOM 4640 C CA . TYR B 1 230 ? 21.10066 194.52253 115.81978 1.000 79.86973 231 TYR B CA 1
ATOM 4641 C C . TYR B 1 230 ? 19.84523 193.66131 115.78747 1.000 93.35997 231 TYR B C 1
ATOM 4642 O O . TYR B 1 230 ? 19.95622 192.43871 115.65133 1.000 98.29095 231 TYR B O 1
ATOM 4651 N N . ASN B 1 231 ? 18.66600 194.26113 115.90202 1.000 96.26214 232 ASN B N 1
ATOM 4652 C CA . ASN B 1 231 ? 17.40274 193.59069 115.59389 1.000 88.09315 232 ASN B CA 1
ATOM 4653 C C . ASN B 1 231 ? 16.56544 194.52616 114.73456 1.000 101.57202 232 ASN B C 1
ATOM 4654 O O . ASN B 1 231 ? 15.56246 195.08215 115.18944 1.000 107.09285 232 ASN B O 1
ATOM 4659 N N . PRO B 1 232 ? 16.95340 194.72691 113.47203 1.000 113.37145 233 PRO B N 1
ATOM 4660 C CA . PRO B 1 232 ? 16.16928 195.62643 112.60554 1.000 104.54026 233 PRO B CA 1
ATOM 4661 C C . PRO B 1 232 ? 14.74381 195.15684 112.39702 1.000 121.46247 233 PRO B C 1
ATOM 4662 O O . PRO B 1 232 ? 13.88840 195.96354 112.00996 1.000 117.62465 233 PRO B O 1
ATOM 4666 N N . ALA B 1 233 ? 14.46414 193.87467 112.64882 1.000 122.07119 234 ALA B N 1
ATOM 4667 C CA . ALA B 1 233 ? 13.08524 193.40724 112.69383 1.000 137.59217 234 ALA B CA 1
ATOM 4668 C C . ALA B 1 233 ? 12.27590 194.17697 113.72596 1.000 133.89195 234 ALA B C 1
ATOM 4669 O O . ALA B 1 233 ? 11.05728 194.32287 113.57932 1.000 148.54025 234 ALA B O 1
ATOM 4671 N N . ILE B 1 234 ? 12.93393 194.69771 114.75975 1.000 126.58299 235 ILE B N 1
ATOM 4672 C CA . ILE B 1 234 ? 12.22953 195.30831 115.87775 1.000 127.39086 235 ILE B CA 1
ATOM 4673 C C . ILE B 1 234 ? 11.70044 196.67882 115.47097 1.000 131.67081 235 ILE B C 1
ATOM 4674 O O . ILE B 1 234 ? 11.00591 197.32085 116.25929 1.000 140.65316 235 ILE B O 1
ATOM 4687 N N . GLU B 1 236 ? 9.22597 197.85062 113.67007 1.000 142.23491 237 GLU B N 1
ATOM 4688 C CA . GLU B 1 236 ? 7.82410 198.01743 113.99759 1.000 145.35837 237 GLU B CA 1
ATOM 4689 C C . GLU B 1 236 ? 7.65517 198.02662 115.51548 1.000 153.63097 237 GLU B C 1
ATOM 4690 O O . GLU B 1 236 ? 8.49143 197.52163 116.26133 1.000 149.44206 237 GLU B O 1
ATOM 4696 N N . PHE B 1 237 ? 6.58444 198.67893 115.96180 1.000 148.62524 238 PHE B N 1
ATOM 4697 C CA . PHE B 1 237 ? 6.21757 198.91891 117.35794 1.000 141.61760 238 PHE B CA 1
ATOM 4698 C C . PHE B 1 237 ? 7.11796 199.98931 117.97180 1.000 139.40109 238 PHE B C 1
ATOM 4699 O O . PHE B 1 237 ? 6.79619 200.53577 119.03165 1.000 137.41470 238 PHE B O 1
ATOM 4707 N N . ILE B 1 238 ? 8.22573 200.32735 117.30588 1.000 128.40487 239 ILE B N 1
ATOM 4708 C CA . ILE B 1 238 ? 9.11454 201.35574 117.84029 1.000 125.60514 239 ILE B CA 1
ATOM 4709 C C . ILE B 1 238 ? 8.55198 202.72740 117.54549 1.000 133.94982 239 ILE B C 1
ATOM 4710 O O . ILE B 1 238 ? 8.69047 203.65108 118.35182 1.000 127.21788 239 ILE B O 1
ATOM 4723 N N . LYS B 1 240 ? 5.88943 204.17999 117.40276 1.000 120.56281 241 LYS B N 1
ATOM 4724 C CA . LYS B 1 240 ? 5.03379 204.83178 118.37897 1.000 130.10327 241 LYS B CA 1
ATOM 4725 C C . LYS B 1 240 ? 5.86982 205.53417 119.44138 1.000 109.62606 241 LYS B C 1
ATOM 4726 O O . LYS B 1 240 ? 5.35399 206.39555 120.16176 1.000 96.04874 241 LYS B O 1
ATOM 4732 N N . VAL B 1 241 ? 7.15387 205.18498 119.53781 1.000 107.20334 242 VAL B N 1
ATOM 4733 C CA . VAL B 1 241 ? 8.12420 205.92610 120.33120 1.000 114.06348 242 VAL B CA 1
ATOM 4734 C C . VAL B 1 241 ? 8.98700 206.82524 119.44192 1.000 126.11295 242 VAL B C 1
ATOM 4735 O O . VAL B 1 241 ? 9.98809 207.37944 119.90171 1.000 115.40209 242 VAL B O 1
ATOM 4739 N N . SER B 1 242 ? 8.61881 206.97672 118.16277 1.000 157.64179 243 SER B N 1
ATOM 4740 C CA . SER B 1 242 ? 9.33276 207.91220 117.29724 1.000 146.25063 243 SER B CA 1
ATOM 4741 C C . SER B 1 242 ? 9.07788 209.35505 117.71358 1.000 141.65504 243 SER B C 1
ATOM 4742 O O . SER B 1 242 ? 9.91306 210.22876 117.45683 1.000 152.47802 243 SER B O 1
ATOM 4745 N N . ASP B 1 243 ? 7.93517 209.62981 118.33896 1.000 133.55177 244 ASP B N 1
ATOM 4746 C CA . ASP B 1 243 ? 7.80954 210.86125 119.09994 1.000 133.89002 244 ASP B CA 1
ATOM 4747 C C . ASP B 1 243 ? 8.84919 210.86035 120.21073 1.000 119.68896 244 ASP B C 1
ATOM 4748 O O . ASP B 1 243 ? 9.29155 209.80381 120.67018 1.000 100.61726 244 ASP B O 1
ATOM 4753 N N . ASP B 1 244 ? 9.27273 212.05653 120.61854 1.000 115.57553 245 ASP B N 1
ATOM 4754 C CA . ASP B 1 244 ? 10.20334 212.26243 121.72484 1.000 122.48840 245 ASP B CA 1
ATOM 4755 C C . ASP B 1 244 ? 11.61998 211.82839 121.34201 1.000 108.32241 245 ASP B C 1
ATOM 4756 O O . ASP B 1 244 ? 12.54715 212.00400 122.14012 1.000 78.76716 245 ASP B O 1
ATOM 4761 N N . PHE B 1 245 ? 11.81329 211.25976 120.14713 1.000 98.27459 246 PHE B N 1
ATOM 4762 C CA . PHE B 1 245 ? 13.13201 211.01452 119.56328 1.000 86.07823 246 PHE B CA 1
ATOM 4763 C C . PHE B 1 245 ? 13.11737 211.49504 118.11867 1.000 81.29528 246 PHE B C 1
ATOM 4764 O O . PHE B 1 245 ? 12.78984 210.74051 117.19090 1.000 69.97381 246 PHE B O 1
ATOM 4772 N N . PRO B 1 246 ? 13.47730 212.74548 117.89524 1.000 80.45518 247 PRO B N 1
ATOM 4773 C CA . PRO B 1 246 ? 13.29991 213.36719 116.57559 1.000 80.10110 247 PRO B CA 1
ATOM 4774 C C . PRO B 1 246 ? 14.18891 212.79112 115.48666 1.000 86.23407 247 PRO B C 1
ATOM 4775 O O . PRO B 1 246 ? 13.71026 212.50581 114.38221 1.000 85.67999 247 PRO B O 1
ATOM 4779 N N . THR B 1 247 ? 15.48567 212.63514 115.78023 1.000 87.66360 248 THR B N 1
ATOM 4780 C CA . THR B 1 247 ? 16.39309 212.07272 114.78733 1.000 77.61649 248 THR B CA 1
ATOM 4781 C C . THR B 1 247 ? 15.93471 210.68788 114.36179 1.000 65.10768 248 THR B C 1
ATOM 4782 O O . THR B 1 247 ? 16.15144 210.28740 113.21365 1.000 65.40792 248 THR B O 1
ATOM 4786 N N . LEU B 1 248 ? 15.27328 209.95755 115.26099 1.000 65.56505 249 LEU B N 1
ATOM 4787 C CA . LEU B 1 248 ? 14.71026 208.66788 114.88481 1.000 74.03673 249 LEU B CA 1
ATOM 4788 C C . LEU B 1 248 ? 13.51264 208.81342 113.94245 1.000 79.11041 249 LEU B C 1
ATOM 4789 O O . LEU B 1 248 ? 13.50783 208.20262 112.86294 1.000 80.58360 249 LEU B O 1
ATOM 4794 N N . LYS B 1 249 ? 12.49834 209.62834 114.31128 1.000 82.67408 250 LYS B N 1
ATOM 4795 C CA . LYS B 1 249 ? 11.40025 209.87349 113.37440 1.000 90.31228 250 LYS B CA 1
ATOM 4796 C C . LYS B 1 249 ? 11.87823 210.41699 112.03189 1.000 80.59553 250 LYS B C 1
ATOM 4797 O O . LYS B 1 249 ? 11.32902 210.03773 110.98740 1.000 87.27862 250 LYS B O 1
ATOM 4803 N N . SER B 1 250 ? 12.92881 211.22543 112.00490 1.000 87.68030 251 SER B N 1
ATOM 4804 C CA . SER B 1 250 ? 13.38134 211.70278 110.69780 1.000 61.95647 251 SER B CA 1
ATOM 4805 C C . SER B 1 250 ? 13.88936 210.54477 109.83688 1.000 74.41715 251 SER B C 1
ATOM 4806 O O . SER B 1 250 ? 13.48761 210.38451 108.67313 1.000 61.76347 251 SER B O 1
ATOM 4809 N N . GLU B 1 251 ? 14.71451 209.67796 110.42813 1.000 71.12897 252 GLU B N 1
ATOM 4810 C CA . GLU B 1 251 ? 15.26008 208.54585 109.68760 1.000 61.50213 252 GLU B CA 1
ATOM 4811 C C . GLU B 1 251 ? 14.16557 207.57456 109.26604 1.000 71.98951 252 GLU B C 1
ATOM 4812 O O . GLU B 1 251 ? 14.23325 206.99956 108.17449 1.000 76.22993 252 GLU B O 1
ATOM 4818 N N . PHE B 1 252 ? 13.15272 207.36959 110.11484 1.000 70.47125 253 PHE B N 1
ATOM 4819 C CA . PHE B 1 252 ? 12.02060 206.54074 109.70828 1.000 70.16566 253 PHE B CA 1
ATOM 4820 C C . PHE B 1 252 ? 11.31215 207.12933 108.49624 1.000 78.60670 253 PHE B C 1
ATOM 4821 O O . PHE B 1 252 ? 10.98630 206.40830 107.54598 1.000 84.55640 253 PHE B O 1
ATOM 4829 N N . GLN B 1 253 ? 11.05351 208.44012 108.51686 1.000 74.24540 254 GLN B N 1
ATOM 4830 C CA . GLN B 1 253 ? 10.42614 209.08745 107.36962 1.000 71.57683 254 GLN B CA 1
ATOM 4831 C C . GLN B 1 253 ? 11.23583 208.83988 106.10609 1.000 70.53393 254 GLN B C 1
ATOM 4832 O O . GLN B 1 253 ? 10.69495 208.43635 105.07214 1.000 79.91875 254 GLN B O 1
ATOM 4838 N N . GLU B 1 254 ? 12.54954 209.04123 106.18791 1.000 72.54198 255 GLU B N 1
ATOM 4839 C CA . GLU B 1 254 ? 13.39062 208.92458 105.00520 1.000 78.77308 255 GLU B CA 1
ATOM 4840 C C . GLU B 1 254 ? 13.49269 207.48309 104.51366 1.000 73.55729 255 GLU B C 1
ATOM 4841 O O . GLU B 1 254 ? 13.63735 207.25547 103.30768 1.000 75.41800 255 GLU B O 1
ATOM 4847 N N . ILE B 1 255 ? 13.40620 206.49901 105.41231 1.000 70.44926 256 ILE B N 1
ATOM 4848 C CA . ILE B 1 255 ? 13.47057 205.10377 104.97938 1.000 75.69926 256 ILE B CA 1
ATOM 4849 C C . ILE B 1 255 ? 12.21779 204.72593 104.20049 1.000 81.46516 256 ILE B C 1
ATOM 4850 O O . ILE B 1 255 ? 12.29472 204.18454 103.09119 1.000 86.04344 256 ILE B O 1
ATOM 4863 N N . GLU B 1 257 ? 9.94175 206.56193 102.73951 1.000 75.42724 258 GLU B N 1
ATOM 4864 C CA . GLU B 1 257 ? 9.85045 207.29454 101.48340 1.000 71.32326 258 GLU B CA 1
ATOM 4865 C C . GLU B 1 257 ? 10.80076 206.71654 100.44356 1.000 81.38214 258 GLU B C 1
ATOM 4866 O O . GLU B 1 257 ? 10.46292 206.64552 99.25643 1.000 78.58722 258 GLU B O 1
ATOM 4872 N N . LYS B 1 258 ? 11.99755 206.30116 100.86598 1.000 82.63281 259 LYS B N 1
ATOM 4873 C CA . LYS B 1 258 ? 12.89913 205.64334 99.92876 1.000 81.82653 259 LY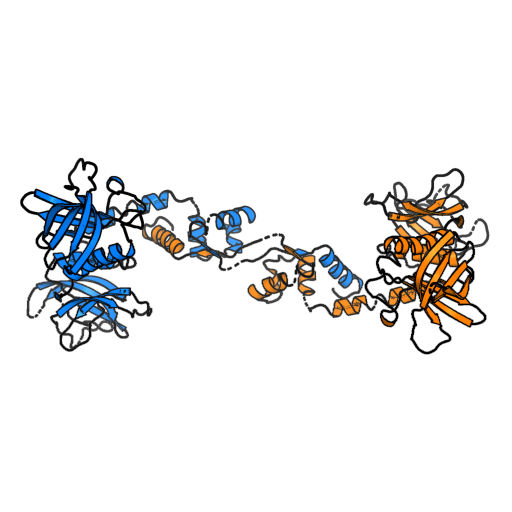S B CA 1
ATOM 4874 C C . LYS B 1 258 ? 12.38719 204.25686 99.55943 1.000 83.56274 259 LYS B C 1
ATOM 4875 O O . LYS B 1 258 ? 12.63713 203.78616 98.44371 1.000 79.10779 259 LYS B O 1
ATOM 4881 N N . GLU B 1 259 ? 11.65747 203.59854 100.46884 1.000 90.41342 260 GLU B N 1
ATOM 4882 C CA . GLU B 1 259 ? 11.03168 202.32197 100.13180 1.000 80.03903 260 GLU B CA 1
ATOM 4883 C C . GLU B 1 259 ? 9.88033 202.49710 99.14810 1.000 81.21879 260 GLU B C 1
ATOM 4884 O O . GLU B 1 259 ? 9.76088 201.72826 98.18657 1.000 87.89805 260 GLU B O 1
ATOM 4890 N N . ILE B 1 260 ? 9.00897 203.48703 99.37031 1.000 66.61294 261 ILE B N 1
ATOM 4891 C CA . ILE B 1 260 ? 7.86417 203.62012 98.47332 1.000 68.06999 261 ILE B CA 1
ATOM 4892 C C . ILE B 1 260 ? 8.33637 203.96070 97.06467 1.000 84.81527 261 ILE B C 1
ATOM 4893 O O . ILE B 1 260 ? 7.76371 203.48751 96.07646 1.000 95.70538 261 ILE B O 1
ATOM 4898 N N . LYS B 1 261 ? 9.39277 204.77041 96.94451 1.000 82.76190 262 LYS B N 1
ATOM 4899 C CA . LYS B 1 261 ? 9.94747 205.05396 95.62463 1.000 90.11052 262 LYS B CA 1
ATOM 4900 C C . LYS B 1 261 ? 10.48864 203.78491 94.97827 1.000 88.24500 262 LYS B C 1
ATOM 4901 O O . LYS B 1 261 ? 10.25222 203.52964 93.79144 1.000 91.45853 262 LYS B O 1
ATOM 4907 N N . GLU B 1 262 ? 11.21913 202.97243 95.74844 1.000 85.16673 263 GLU B N 1
ATOM 4908 C CA . GLU B 1 262 ? 11.73788 201.71871 95.20872 1.000 86.65518 263 GLU B CA 1
ATOM 4909 C C . GLU B 1 262 ? 10.60919 200.82514 94.71463 1.000 95.13913 263 GLU B C 1
ATOM 4910 O O . GLU B 1 262 ? 10.69720 200.24842 93.62450 1.000 90.36484 263 GLU B O 1
ATOM 4916 N N . LEU B 1 263 ? 9.53402 200.71158 95.49968 1.000 88.28618 264 LEU B N 1
ATOM 4917 C CA . LEU B 1 263 ? 8.39889 199.88827 95.09729 1.000 78.44295 264 LEU B CA 1
ATOM 4918 C C . LEU B 1 263 ? 7.76354 200.40563 93.81480 1.000 83.91765 264 LEU B C 1
ATOM 4919 O O . LEU B 1 263 ? 7.41316 199.62001 92.92657 1.000 96.80151 264 LEU B O 1
ATOM 4924 N N . GLU B 1 264 ? 7.60001 201.72386 93.70042 1.000 80.33380 265 GLU B N 1
ATOM 4925 C CA . GLU B 1 264 ? 7.03524 202.29310 92.48334 1.000 81.39517 265 GLU B CA 1
ATOM 4926 C C . GLU B 1 264 ? 7.95439 202.09588 91.28358 1.000 84.12776 265 GLU B C 1
ATOM 4927 O O . GLU B 1 264 ? 7.48375 202.12950 90.14035 1.000 89.02860 265 GLU B O 1
ATOM 4933 N N . ALA B 1 265 ? 9.25328 201.88492 91.52202 1.000 86.97766 266 ALA B N 1
ATOM 4934 C CA . ALA B 1 265 ? 10.19772 201.67955 90.42897 1.000 80.88165 266 ALA B CA 1
ATOM 4935 C C . ALA B 1 265 ? 10.07209 200.29027 89.81848 1.000 84.27758 266 ALA B C 1
ATOM 4936 O O . ALA B 1 265 ? 10.37588 200.11082 88.63304 1.000 81.30000 266 ALA B O 1
ATOM 4938 N N . LEU B 1 266 ? 9.63492 199.30491 90.60281 1.000 92.14545 267 LEU B N 1
ATOM 4939 C CA . LEU B 1 266 ? 9.52026 197.93842 90.10950 1.000 76.00261 267 LEU B CA 1
ATOM 4940 C C . LEU B 1 266 ? 8.57883 197.86472 88.91558 1.000 88.03955 267 LEU B C 1
ATOM 4941 O O . LEU B 1 266 ? 7.68712 198.70092 88.74577 1.000 100.21979 267 LEU B O 1
ATOM 4946 N N . ASP B 1 267 ? 8.79824 196.85155 88.07824 1.000 88.44189 268 ASP B N 1
ATOM 4947 C CA . ASP B 1 267 ? 7.96270 196.64567 86.90450 1.000 92.80664 268 ASP B CA 1
ATOM 4948 C C . ASP B 1 267 ? 6.49994 196.55712 87.30874 1.000 107.26417 268 ASP B C 1
ATOM 4949 O O . ASP B 1 267 ? 6.15050 195.87381 88.27477 1.000 123.46124 268 ASP B O 1
ATOM 4954 N N . GLU B 1 268 ? 5.64646 197.26632 86.56790 1.000 105.81712 269 GLU B N 1
ATOM 4955 C CA . GLU B 1 268 ? 4.21771 197.20702 86.84900 1.000 104.70314 269 GLU B CA 1
ATOM 4956 C C . GLU B 1 268 ? 3.69438 195.78555 86.69266 1.000 107.34377 269 GLU B C 1
ATOM 4957 O O . GLU B 1 268 ? 2.87174 195.32606 87.49377 1.000 107.83955 269 GLU B O 1
ATOM 4971 N N . GLU B 1 270 ? 5.40604 192.83982 87.02450 1.000 89.49343 271 GLU B N 1
ATOM 4972 C CA . GLU B 1 270 ? 5.87490 191.91895 88.05506 1.000 79.77809 271 GLU B CA 1
ATOM 4973 C C . GLU B 1 270 ? 5.10875 192.11231 89.35611 1.000 83.45235 271 GLU B C 1
ATOM 4974 O O . GLU B 1 270 ? 4.80336 191.13865 90.05444 1.000 74.73479 271 GLU B O 1
ATOM 4980 N N . LYS B 1 271 ? 4.79019 193.36259 89.69952 1.000 87.21864 272 LYS B N 1
ATOM 4981 C CA . LYS B 1 271 ? 4.05842 193.62506 90.93456 1.000 77.31641 272 LYS B CA 1
ATOM 4982 C C . LYS B 1 271 ? 2.68960 192.95995 90.91813 1.000 75.52747 272 LYS B C 1
ATOM 4983 O O . LYS B 1 271 ? 2.26267 192.37942 91.92389 1.000 70.86334 272 LYS B O 1
ATOM 4989 N N . GLN B 1 272 ? 1.98853 193.02598 89.78288 1.000 83.98683 273 GLN B N 1
ATOM 4990 C CA . GLN B 1 272 ? 0.67791 192.39063 89.69859 1.000 80.80679 273 GLN B CA 1
ATOM 4991 C C . GLN B 1 272 ? 0.77573 190.87234 89.76044 1.000 79.14114 273 GLN B C 1
ATOM 4992 O O . GLN B 1 272 ? -0.11041 190.22162 90.32670 1.000 85.14354 273 GLN B O 1
ATOM 4998 N N . ILE B 1 273 ? 1.83037 190.28882 89.18732 1.000 81.05831 274 ILE B N 1
ATOM 4999 C CA . ILE B 1 273 ? 2.03842 188.85041 89.33181 1.000 68.17067 274 ILE B CA 1
ATOM 5000 C C . ILE B 1 273 ? 2.27891 188.49249 90.79212 1.000 68.16690 274 ILE B C 1
ATOM 5001 O O . ILE B 1 273 ? 1.73113 187.50769 91.30288 1.000 81.74028 274 ILE B O 1
ATOM 5006 N N . LEU B 1 274 ? 3.09414 189.28880 91.48941 1.000 64.56977 275 LEU B N 1
ATOM 5007 C CA . LEU B 1 274 ? 3.34799 189.03536 92.90570 1.000 63.71718 275 LEU B CA 1
ATOM 5008 C C . LEU B 1 274 ? 2.06109 189.08796 93.71522 1.000 72.06031 275 LEU B C 1
ATOM 5009 O O . LEU B 1 274 ? 1.80911 188.21882 94.55727 1.000 77.21026 275 LEU B O 1
ATOM 5014 N N . VAL B 1 275 ? 1.23114 190.10495 93.47259 1.000 75.31857 276 VAL B N 1
ATOM 5015 C CA . VAL B 1 275 ? -0.00280 190.24800 94.23853 1.000 63.45404 276 VAL B CA 1
ATOM 5016 C C . VAL B 1 275 ? -0.97854 189.13023 93.89810 1.000 57.97908 276 VAL B C 1
ATOM 5017 O O . VAL B 1 275 ? -1.61261 188.55310 94.78400 1.000 66.61568 276 VAL B O 1
ATOM 5021 N N . ALA B 1 276 ? -1.11601 188.80337 92.61470 1.000 57.55021 277 ALA B N 1
ATOM 5022 C CA . ALA B 1 276 ? -2.06653 187.76934 92.21376 1.000 66.33977 277 ALA B CA 1
ATOM 5023 C C . ALA B 1 276 ? -1.69000 186.41164 92.78998 1.000 72.89519 277 ALA B C 1
ATOM 5024 O O . ALA B 1 276 ? -2.55765 185.67420 93.27046 1.000 67.20832 277 ALA B O 1
ATOM 5026 N N . LEU B 1 277 ? -0.40239 186.06222 92.74985 1.000 64.01772 278 LEU B N 1
ATOM 5027 C CA . LEU B 1 277 ? 0.03668 184.81924 93.37326 1.000 70.14199 278 LEU B CA 1
ATOM 5028 C C . LEU B 1 277 ? -0.14634 184.87468 94.88391 1.000 71.87210 278 LEU B C 1
ATOM 5029 O O . LEU B 1 277 ? -0.55618 183.88685 95.50515 1.000 67.43770 278 LEU B O 1
ATOM 5034 N N . TYR B 1 278 ? 0.14738 186.02706 95.49053 1.000 72.53547 279 TYR B N 1
ATOM 5035 C CA . TYR B 1 278 ? -0.09625 186.20116 96.91837 1.000 77.45529 279 TYR B CA 1
ATOM 5036 C C . TYR B 1 278 ? -1.56617 185.97627 97.24765 1.000 78.15883 279 TYR B C 1
ATOM 5037 O O . TYR B 1 278 ? -1.89741 185.38150 98.27975 1.000 82.89130 279 TYR B O 1
ATOM 5046 N N . SER B 1 279 ? -2.46194 186.45295 96.37976 1.000 82.77960 280 SER B N 1
ATOM 5047 C CA . SER B 1 279 ? -3.88947 186.24401 96.59018 1.000 78.29092 280 SER B CA 1
ATOM 5048 C C . SER B 1 279 ? -4.25965 184.77073 96.47334 1.000 79.43869 280 SER B C 1
ATOM 5049 O O . SER B 1 279 ? -5.07726 184.26899 97.25362 1.000 88.07662 280 SER B O 1
ATOM 5052 N N . GLY B 1 280 ? -3.67319 184.06168 95.51114 1.000 73.99946 281 GLY B N 1
ATOM 5053 C CA . GLY B 1 280 ? -3.94474 182.64353 95.36980 1.000 59.26554 281 GLY B CA 1
ATOM 5054 C C . GLY B 1 280 ? -4.30535 182.19834 93.96608 1.000 61.71564 281 GLY B C 1
ATOM 5055 O O . GLY B 1 280 ? -4.76607 181.06632 93.77590 1.000 63.31091 281 GLY B O 1
ATOM 5056 N N . ILE B 1 281 ? -4.10402 183.07181 92.97578 1.000 56.94129 282 ILE B N 1
ATOM 5057 C CA . ILE B 1 281 ? -4.37532 182.70499 91.59094 1.000 59.58585 282 ILE B CA 1
ATOM 5058 C C . ILE B 1 281 ? -3.41383 181.61703 91.12897 1.000 54.56115 282 ILE B C 1
ATOM 5059 O O . ILE B 1 281 ? -2.21089 181.65539 91.41177 1.000 72.14389 282 ILE B O 1
ATOM 5064 N N . ASN B 1 282 ? -3.95594 180.63085 90.42909 1.000 58.35986 283 ASN B N 1
ATOM 5065 C CA . ASN B 1 282 ? -3.16578 179.53039 89.89606 1.000 61.83592 283 ASN B CA 1
ATOM 5066 C C . ASN B 1 282 ? -2.09838 180.06508 88.94383 1.000 64.11705 283 ASN B C 1
ATOM 5067 O O . ASN B 1 282 ? -2.42338 180.82115 88.01553 1.000 66.85935 283 ASN B O 1
ATOM 5072 N N . PRO B 1 283 ? -0.82423 179.71443 89.14441 1.000 66.76473 284 PRO B N 1
ATOM 5073 C CA . PRO B 1 283 ? 0.22704 180.20198 88.23461 1.000 55.05522 284 PRO B CA 1
ATOM 5074 C C . PRO B 1 283 ? 0.03198 179.77681 86.79264 1.000 60.33886 284 PRO B C 1
ATOM 5075 O O . PRO B 1 283 ? 0.43339 180.51007 85.88055 1.000 77.48970 284 PRO B O 1
ATOM 5079 N N . LEU B 1 284 ? -0.55969 178.60403 86.55794 1.000 66.67492 285 LEU B N 1
ATOM 5080 C CA . LEU B 1 284 ? -0.81054 178.14413 85.19767 1.000 74.01411 285 LEU B CA 1
ATOM 5081 C C . LEU B 1 284 ? -1.90986 178.94064 84.50900 1.000 68.46536 285 LEU B C 1
ATOM 5082 O O . LEU B 1 284 ? -1.96007 178.96845 83.27475 1.000 71.43882 285 LEU B O 1
ATOM 5087 N N . GLU B 1 285 ? -2.78376 179.58602 85.27598 1.000 64.90127 286 GLU B N 1
ATOM 5088 C CA . GLU B 1 285 ? -3.87398 180.38120 84.73244 1.000 68.56557 286 GLU B CA 1
ATOM 5089 C C . GLU B 1 285 ? -3.62577 181.88079 84.83428 1.000 76.26904 286 GLU B C 1
ATOM 5090 O O . GLU B 1 285 ? -4.42911 182.66206 84.31318 1.000 69.02390 286 GLU B O 1
ATOM 5096 N N . LEU B 1 286 ? -2.53334 182.29607 85.48214 1.000 80.96854 287 LEU B N 1
ATOM 5097 C CA . LEU B 1 286 ? -2.30513 183.71536 85.73972 1.000 70.74198 287 LEU B CA 1
ATOM 5098 C C . LEU B 1 286 ? -2.13372 184.50653 84.45089 1.000 75.15245 287 LEU B C 1
ATOM 5099 O O . LEU B 1 286 ? -2.59271 185.65163 84.35489 1.000 73.46894 287 LEU B O 1
ATOM 5104 N N . HIS B 1 287 ? -1.46242 183.92390 83.45394 1.000 80.13709 288 HIS B N 1
ATOM 5105 C CA . HIS B 1 287 ? -1.31031 184.62068 82.18272 1.000 78.01418 288 HIS B CA 1
ATOM 5106 C C . HIS B 1 287 ? -2.66649 184.96092 81.58460 1.000 71.38284 288 HIS B C 1
ATOM 5107 O O . HIS B 1 287 ? -2.81496 185.99165 80.92110 1.000 73.05723 288 HIS B O 1
ATOM 5114 N N . GLN B 1 288 ? -3.66776 184.11217 81.81922 1.000 79.12061 289 GLN B N 1
ATOM 5115 C CA . GLN B 1 288 ? -5.00621 184.38683 81.31342 1.000 72.06069 289 GLN B CA 1
ATOM 5116 C C . GLN B 1 288 ? -5.60287 185.62867 81.96282 1.000 66.77559 289 GLN B C 1
ATOM 5117 O O . GLN B 1 288 ? -6.16296 186.48088 81.26767 1.000 89.67898 289 GLN B O 1
ATOM 5123 N N . PHE B 1 289 ? -5.47843 185.76769 83.28951 1.000 71.24149 290 PHE B N 1
ATOM 5124 C CA . PHE B 1 289 ? -6.12443 186.90537 83.94241 1.000 68.86762 290 PHE B CA 1
ATOM 5125 C C . PHE B 1 289 ? -5.48760 188.21616 83.50810 1.000 80.62568 290 PHE B C 1
ATOM 5126 O O . PHE B 1 289 ? -6.18257 189.22238 83.32499 1.000 85.95564 290 PHE B O 1
ATOM 5134 N N . LEU B 1 290 ? -4.16759 188.22716 83.35585 1.000 78.69098 291 LEU B N 1
ATOM 5135 C CA . LEU B 1 290 ? -3.45221 189.43012 82.96134 1.000 81.52523 291 LEU B CA 1
ATOM 5136 C C . LEU B 1 290 ? -3.49651 189.67132 81.45817 1.000 85.09370 291 LEU B C 1
ATOM 5137 O O . LEU B 1 290 ? -2.96872 190.68849 80.99484 1.000 78.38288 291 LEU B O 1
ATOM 5142 N N . GLY B 1 291 ? -4.11750 188.77297 80.69363 1.000 87.49141 292 GLY B N 1
ATOM 5143 C CA . GLY B 1 291 ? -4.19913 188.92061 79.25350 1.000 88.79772 292 GLY B CA 1
ATOM 5144 C C . GLY B 1 291 ? -2.83918 188.87679 78.58895 1.000 93.93669 292 GLY B C 1
ATOM 5145 O O . GLY B 1 291 ? -2.49084 189.76947 77.81013 1.000 94.12987 292 GLY B O 1
ATOM 5146 N N . VAL B 1 292 ? -2.04939 187.85202 78.91158 1.000 86.77467 293 VAL B N 1
ATOM 5147 C CA . VAL B 1 292 ? -0.67867 187.72808 78.43225 1.000 75.17149 293 VAL B CA 1
ATOM 5148 C C . VAL B 1 292 ? -0.47627 186.30543 77.92352 1.000 75.40149 293 VAL B C 1
ATOM 5149 O O . VAL B 1 292 ? -1.10319 185.35866 78.40882 1.000 88.44643 293 VAL B O 1
ATOM 5153 N N . SER B 1 293 ? 0.39958 186.15980 76.93023 1.000 70.50855 294 SER B N 1
ATOM 5154 C CA . SER B 1 293 ? 0.65083 184.85971 76.32686 1.000 78.56173 294 SER B CA 1
ATOM 5155 C C . SER B 1 293 ? 1.44276 183.95734 77.27189 1.000 92.03088 294 SER B C 1
ATOM 5156 O O . SER B 1 293 ? 2.14182 184.41812 78.17932 1.000 93.17866 294 SER B O 1
ATOM 5159 N N . GLU B 1 294 ? 1.31830 182.64472 77.04121 1.000 100.28030 295 GLU B N 1
ATOM 5160 C CA . GLU B 1 294 ? 2.05278 181.66344 77.83792 1.000 91.22129 295 GLU B CA 1
ATOM 5161 C C . GLU B 1 294 ? 3.55915 181.81199 77.67511 1.000 94.97188 295 GLU B C 1
ATOM 5162 O O . GLU B 1 294 ? 4.31418 181.61607 78.63442 1.000 108.22897 295 GLU B O 1
ATOM 5168 N N . LYS B 1 295 ? 4.02258 182.11953 76.46306 1.000 104.13641 296 LYS B N 1
ATOM 5169 C CA . LYS B 1 295 ? 5.45723 182.28830 76.26436 1.000 109.96183 296 LYS B CA 1
ATOM 5170 C C . LYS B 1 295 ? 5.98786 183.44264 77.10526 1.000 108.86385 296 LYS B C 1
ATOM 5171 O O . LYS B 1 295 ? 7.03413 183.31916 77.75285 1.000 105.21391 296 LYS B O 1
ATOM 5177 N N . GLU B 1 296 ? 5.25882 184.56245 77.13479 1.000 110.32000 297 GLU B N 1
ATOM 5178 C CA . GLU B 1 296 ? 5.73743 185.73569 77.85839 1.000 114.32621 297 GLU B CA 1
ATOM 5179 C C . GLU B 1 296 ? 5.67145 185.53148 79.36915 1.000 106.90982 297 GLU B C 1
ATOM 5180 O O . GLU B 1 296 ? 6.57247 185.96875 80.09537 1.000 109.38001 297 GLU B O 1
ATOM 5186 N N . ILE B 1 297 ? 4.61576 184.87731 79.86553 1.000 94.93629 298 ILE B N 1
ATOM 5187 C CA . ILE B 1 297 ? 4.48998 184.67992 81.30905 1.000 90.06948 298 ILE B CA 1
ATOM 5188 C C . ILE B 1 297 ? 5.63365 183.81537 81.82472 1.000 92.94638 298 ILE B C 1
ATOM 5189 O O . ILE B 1 297 ? 6.21301 184.09287 82.88189 1.000 98.78243 298 ILE B O 1
ATOM 5194 N N . GLU B 1 298 ? 5.99566 182.77057 81.07694 1.000 91.14960 299 GLU B N 1
ATOM 5195 C CA . GLU B 1 298 ? 7.09748 181.91733 81.49985 1.000 86.71651 299 GLU B CA 1
ATOM 5196 C C . GLU B 1 298 ? 8.42879 182.64370 81.38050 1.000 91.77499 299 GLU B C 1
ATOM 5197 O O . GLU B 1 298 ? 9.35426 182.37272 82.15413 1.000 97.15157 299 GLU B O 1
ATOM 5203 N N . GLU B 1 299 ? 8.54205 183.55997 80.41550 1.000 103.17520 300 GLU B N 1
ATOM 5204 C CA . GLU B 1 299 ? 9.71574 184.42363 80.33117 1.000 99.84027 300 GLU B CA 1
ATOM 5205 C C . GLU B 1 299 ? 9.81244 185.33442 81.54892 1.000 85.68691 300 GLU B C 1
ATOM 5206 O O . GLU B 1 299 ? 10.87940 185.46594 82.15982 1.000 85.07996 300 GLU B O 1
ATOM 5212 N N . ILE B 1 300 ? 8.69842 185.96748 81.92151 1.000 88.47866 301 ILE B N 1
ATOM 5213 C CA . ILE B 1 300 ? 8.70191 186.85164 83.08125 1.000 91.04778 301 ILE B CA 1
ATOM 5214 C C . ILE B 1 300 ? 8.95148 186.05549 84.35652 1.000 89.06193 301 ILE B C 1
ATOM 5215 O O . ILE B 1 300 ? 9.64527 186.52119 85.26813 1.000 84.44251 301 ILE B O 1
ATOM 5220 N N . TYR B 1 301 ? 8.40071 184.84166 84.44138 1.000 83.91504 302 TYR B N 1
ATOM 5221 C CA . TYR B 1 301 ? 8.72203 183.97006 85.56777 1.000 87.91292 302 TYR B CA 1
ATOM 5222 C C . TYR B 1 301 ? 10.22592 183.75428 85.68380 1.000 94.58410 302 TYR B C 1
ATOM 5223 O O . TYR B 1 301 ? 10.76794 183.70654 86.79316 1.000 88.85709 302 TYR B O 1
ATOM 5232 N N . ASP B 1 302 ? 10.91962 183.62903 84.54849 1.000 88.31797 303 ASP B N 1
ATOM 5233 C CA . ASP B 1 302 ? 12.35594 183.37540 84.59543 1.000 79.98411 303 ASP B CA 1
ATOM 5234 C C . ASP B 1 302 ? 13.14408 184.61701 84.99202 1.000 92.47256 303 ASP B C 1
ATOM 5235 O O . ASP B 1 302 ? 14.20789 184.49440 85.60748 1.000 105.59623 303 ASP B O 1
ATOM 5240 N N . ARG B 1 303 ? 12.66446 185.81231 84.63371 1.000 91.61510 304 ARG B N 1
ATOM 5241 C CA . ARG B 1 303 ? 13.32152 187.02990 85.10372 1.000 79.08667 304 ARG B CA 1
ATOM 5242 C C . ARG B 1 303 ? 13.08868 187.23570 86.59411 1.000 83.43820 304 ARG B C 1
ATOM 5243 O O . ARG B 1 303 ? 14.00307 187.63820 87.32360 1.000 98.24992 304 ARG B O 1
ATOM 5259 N N . ILE B 1 305 ? 12.31760 184.88374 89.99662 1.000 82.64202 306 ILE B N 1
ATOM 5260 C CA . ILE B 1 305 ? 13.11024 183.70219 90.35330 1.000 90.02803 306 ILE B CA 1
ATOM 5261 C C . ILE B 1 305 ? 14.58545 184.08732 90.37888 1.000 97.07213 306 ILE B C 1
ATOM 5262 O O . ILE B 1 305 ? 15.25700 183.92434 91.40340 1.000 98.80067 306 ILE B O 1
ATOM 5267 N N . ASP B 1 306 ? 15.10754 184.58096 89.24909 1.000 95.26077 307 ASP B N 1
ATOM 5268 C CA . ASP B 1 306 ? 16.46928 185.11071 89.23491 1.000 98.76018 307 ASP B CA 1
ATOM 5269 C C . ASP B 1 306 ? 16.61464 186.23729 90.24498 1.000 90.06082 307 ASP B C 1
ATOM 5270 O O . ASP B 1 306 ? 17.56266 186.26357 91.03724 1.000 101.59532 307 ASP B O 1
ATOM 5275 N N . LYS B 1 307 ? 15.66473 187.17105 90.24019 1.000 97.32948 308 LYS B N 1
ATOM 5276 C CA . LYS B 1 307 ? 15.64541 188.25191 91.21225 1.000 94.31306 308 LYS B CA 1
ATOM 5277 C C . LYS B 1 307 ? 15.29540 187.75655 92.60896 1.000 96.76390 308 LYS B C 1
ATOM 5278 O O . LYS B 1 307 ? 15.35845 188.54057 93.56201 1.000 118.98474 308 LYS B O 1
ATOM 5284 N N . GLY B 1 308 ? 14.92448 186.48430 92.74616 1.000 85.85007 309 GLY B N 1
ATOM 5285 C CA . GLY B 1 308 ? 14.70268 185.86594 94.03618 1.000 82.98690 309 GLY B CA 1
ATOM 5286 C C . GLY B 1 308 ? 13.28321 185.92617 94.54477 1.000 87.86638 309 GLY B C 1
ATOM 5287 O O . GLY B 1 308 ? 13.03614 185.53153 95.69041 1.000 78.17647 309 GLY B O 1
ATOM 5288 N N . LEU B 1 309 ? 12.34090 186.38953 93.72878 1.000 83.62687 310 LEU B N 1
ATOM 5289 C CA . LEU B 1 309 ? 10.98452 186.64898 94.18850 1.000 76.52520 310 LEU B CA 1
ATOM 5290 C C . LEU B 1 309 ? 10.09100 185.42035 94.12091 1.000 77.52124 310 LEU B C 1
ATOM 5291 O O . LEU B 1 309 ? 9.18091 185.27533 94.94574 1.000 74.95006 310 LEU B O 1
ATOM 5296 N N . LEU B 1 310 ? 10.33269 184.54026 93.15630 1.000 76.10056 311 LEU B N 1
ATOM 5297 C CA . LEU B 1 310 ? 9.51190 183.36864 92.90383 1.000 72.48748 311 LEU B CA 1
ATOM 5298 C C . LEU B 1 310 ? 10.38376 182.12314 92.95798 1.000 73.00859 311 LEU B C 1
ATOM 5299 O O . LEU B 1 310 ? 11.61147 182.19963 92.88493 1.000 89.57036 311 LEU B O 1
ATOM 5304 N N . LYS B 1 311 ? 9.73961 180.96917 93.10092 1.000 73.42205 312 LYS B N 1
ATOM 5305 C CA . LYS B 1 311 ? 10.46167 179.70777 93.14583 1.000 70.05489 312 LYS B CA 1
ATOM 5306 C C . LYS B 1 311 ? 9.61174 178.63970 92.47385 1.000 83.62105 312 LYS B C 1
ATOM 5307 O O . LYS B 1 311 ? 8.39272 178.60490 92.66036 1.000 75.54638 312 LYS B O 1
ATOM 5313 N N . ILE B 1 312 ? 10.25387 177.78854 91.67024 1.000 78.59259 313 ILE B N 1
ATOM 5314 C CA . ILE B 1 312 ? 9.51614 176.75351 90.95563 1.000 69.70872 313 ILE B CA 1
ATOM 5315 C C . ILE B 1 312 ? 9.05240 175.69854 91.95036 1.000 76.96092 313 ILE B C 1
ATOM 5316 O O . ILE B 1 312 ? 9.84157 175.17470 92.74748 1.000 83.16182 313 ILE B O 1
ATOM 5321 N N . VAL B 1 313 ? 7.75289 175.42805 91.95106 1.000 67.66923 314 VAL B N 1
ATOM 5322 C CA . VAL B 1 313 ? 7.20300 174.37227 92.79113 1.000 70.91146 314 VAL B CA 1
ATOM 5323 C C . VAL B 1 313 ? 7.09520 173.06991 92.01518 1.000 78.86884 314 VAL B C 1
ATOM 5324 O O . VAL B 1 313 ? 7.36764 171.99280 92.55134 1.000 82.00418 314 VAL B O 1
ATOM 5336 N N . ILE B 1 315 ? 7.27300 171.43778 87.62341 1.000 96.91922 316 ILE B N 1
ATOM 5337 C CA . ILE B 1 315 ? 7.45937 171.60978 86.18950 1.000 91.03971 316 ILE B CA 1
ATOM 5338 C C . ILE B 1 315 ? 6.33995 170.85574 85.47710 1.000 90.90497 316 ILE B C 1
ATOM 5339 O O . ILE B 1 315 ? 6.23351 169.62896 85.57577 1.000 93.64663 316 ILE B O 1
ATOM 5344 N N . ARG B 1 316 ? 5.47284 171.59435 84.79225 1.000 85.35988 317 ARG B N 1
ATOM 5345 C CA . ARG B 1 316 ? 4.44104 171.02143 83.94041 1.000 85.66167 317 ARG B CA 1
ATOM 5346 C C . ARG B 1 316 ? 4.83354 171.23143 82.48605 1.000 90.65025 317 ARG B C 1
ATOM 5347 O O . ARG B 1 316 ? 5.26567 172.32200 82.10116 1.000 91.31155 317 ARG B O 1
ATOM 5355 N N . LYS B 1 317 ? 4.68502 170.19865 81.66863 1.000 81.77330 318 LYS B N 1
ATOM 5356 C CA . LYS B 1 317 ? 5.11082 170.29078 80.27967 1.000 87.59507 318 LYS B CA 1
ATOM 5357 C C . LYS B 1 317 ? 3.93233 170.02980 79.35581 1.000 85.74241 318 LYS B C 1
ATOM 5358 O O . LYS B 1 317 ? 3.26158 168.99695 79.46659 1.000 81.11219 318 LYS B O 1
ATOM 5364 N N . ILE B 1 318 ? 3.66799 170.99339 78.47326 1.000 68.81781 319 ILE B N 1
ATOM 5365 C CA . ILE B 1 318 ? 2.65401 170.82891 77.44405 1.000 78.64212 319 ILE B CA 1
ATOM 5366 C C . ILE B 1 318 ? 3.20158 169.89431 76.37760 1.000 82.33021 319 ILE B C 1
ATOM 5367 O O . ILE B 1 318 ? 4.30025 170.10610 75.84941 1.000 78.45646 319 ILE B O 1
ATOM 5372 N N . VAL B 1 319 ? 2.45303 168.84325 76.06690 1.000 96.08724 320 VAL B N 1
ATOM 5373 C CA . VAL B 1 319 ? 3.01063 167.73707 75.30679 1.000 93.10228 320 VAL B CA 1
ATOM 5374 C C . VAL B 1 319 ? 2.09353 167.42765 74.13157 1.000 87.56631 320 VAL B C 1
ATOM 5375 O O . VAL B 1 319 ? 0.87654 167.62772 74.19336 1.000 96.98563 320 VAL B O 1
ATOM 5379 N N . ASP B 1 320 ? 2.69299 166.94755 73.04595 1.000 88.76778 321 ASP B N 1
ATOM 5380 C CA . ASP B 1 320 ? 1.98999 166.74952 71.78781 1.000 85.25383 321 ASP B CA 1
ATOM 5381 C C . ASP B 1 320 ? 2.40505 165.41289 71.18962 1.000 87.88756 321 ASP B C 1
ATOM 5382 O O . ASP B 1 320 ? 3.48229 164.88740 71.48193 1.000 85.41454 321 ASP B O 1
ATOM 5387 N N . LEU B 1 321 ? 1.53403 164.86367 70.34589 1.000 86.35254 322 LEU B N 1
ATOM 5388 C CA . LEU B 1 321 ? 1.83509 163.59792 69.69374 1.000 74.56877 322 LEU B CA 1
ATOM 5389 C C . LEU B 1 321 ? 2.96388 163.77081 68.68961 1.000 91.22128 322 LEU B C 1
ATOM 5390 O O . LEU B 1 321 ? 3.06923 164.80203 68.02010 1.000 92.67313 322 LEU B O 1
ATOM 5395 N N . THR B 1 322 ? 3.81042 162.75335 68.58810 1.000 93.80852 323 THR B N 1
ATOM 5396 C CA . THR B 1 322 ? 4.77437 162.67842 67.50460 1.000 89.64395 323 THR B CA 1
ATOM 5397 C C . THR B 1 322 ? 4.13019 162.02398 66.28718 1.000 91.84502 323 THR B C 1
ATOM 5398 O O . THR B 1 322 ? 2.99346 161.54691 66.33177 1.000 84.75131 323 THR B O 1
ATOM 5402 N N . ASN B 1 323 ? 4.87942 162.00343 65.18382 1.000 90.58578 324 ASN B N 1
ATOM 5403 C CA . ASN B 1 323 ? 4.42590 161.26989 64.00902 1.000 102.19892 324 ASN B CA 1
ATOM 5404 C C . ASN B 1 323 ? 4.22094 159.79767 64.33792 1.000 102.75103 324 ASN B C 1
ATOM 5405 O O . ASN B 1 323 ? 3.29907 159.15872 63.81834 1.000 94.97191 324 ASN B O 1
ATOM 5410 N N . GLU B 1 324 ? 5.06442 159.24597 65.21348 1.000 101.94284 325 GLU B N 1
ATOM 5411 C CA . GLU B 1 324 ? 4.87362 157.86965 65.65167 1.000 108.11256 325 GLU B CA 1
ATOM 5412 C C . GLU B 1 324 ? 3.66733 157.73735 66.57206 1.000 111.49282 325 GLU B C 1
ATOM 5413 O O . GLU B 1 324 ? 2.97919 156.70874 66.54499 1.000 111.37498 325 GLU B O 1
ATOM 5419 N N . GLY B 1 325 ? 3.40171 158.75330 67.39679 1.000 97.13444 326 GLY B N 1
ATOM 5420 C CA . GLY B 1 325 ? 2.18581 158.74008 68.19341 1.000 76.91034 326 GLY B CA 1
ATOM 5421 C C . GLY B 1 325 ? 0.93643 158.69802 67.33416 1.000 97.17011 326 GLY B C 1
ATOM 5422 O O . GLY B 1 325 ? -0.01647 157.97555 67.63784 1.000 97.93457 326 GLY B O 1
ATOM 5423 N N . ARG B 1 326 ? 0.92679 159.46722 66.24325 1.000 92.22826 327 ARG B N 1
ATOM 5424 C CA . ARG B 1 326 ? -0.21643 159.44758 65.33831 1.000 83.74547 327 ARG B CA 1
ATOM 5425 C C . ARG B 1 326 ? -0.36483 158.08707 64.66953 1.000 93.59296 327 ARG B C 1
ATOM 5426 O O . ARG B 1 326 ? -1.48354 157.58064 64.52726 1.000 95.21662 327 ARG B O 1
ATOM 5434 N N . LYS B 1 327 ? 0.75278 157.48043 64.25202 1.000 102.47145 328 LYS B N 1
ATOM 5435 C CA . LYS B 1 327 ? 0.69705 156.16203 63.62529 1.000 114.62573 328 LYS B CA 1
ATOM 5436 C C . LYS B 1 327 ? -0.06476 155.17989 64.50124 1.000 102.47535 328 LYS B C 1
ATOM 5437 O O . LYS B 1 327 ? -0.96228 154.47462 64.03059 1.000 104.50512 328 LYS B O 1
ATOM 5443 N N . ILE B 1 328 ? 0.27413 155.13522 65.79008 1.000 95.87637 329 ILE B N 1
ATOM 5444 C CA . ILE B 1 328 ? -0.39888 154.21872 66.70460 1.000 91.26816 329 ILE B CA 1
ATOM 5445 C C . ILE B 1 328 ? -1.86921 154.58563 66.84052 1.000 89.99213 329 ILE B C 1
ATOM 5446 O O . ILE B 1 328 ? -2.75436 153.72983 66.72358 1.000 88.56896 329 ILE B O 1
ATOM 5451 N N . VAL B 1 329 ? -2.15481 155.86422 67.09074 1.000 95.36915 330 VAL B N 1
ATOM 5452 C CA . VAL B 1 329 ? -3.54178 156.23878 67.32732 1.000 88.68376 330 VAL B CA 1
ATOM 5453 C C . VAL B 1 329 ? -4.34797 156.07989 66.04486 1.000 89.48516 330 VAL B C 1
ATOM 5454 O O . VAL B 1 329 ? -5.53335 155.73571 66.09159 1.000 93.97420 330 VAL B O 1
ATOM 5458 N N . ASN B 1 330 ? -3.72225 156.30358 64.88296 1.000 97.46767 331 ASN B N 1
ATOM 5459 C CA . ASN B 1 330 ? -4.40013 156.04717 63.61584 1.000 96.10123 331 ASN B CA 1
ATOM 5460 C C . ASN B 1 330 ? -4.66029 154.56014 63.41896 1.000 93.52237 331 ASN B C 1
ATOM 5461 O O . ASN B 1 330 ? -5.72804 154.17230 62.93526 1.000 90.76031 331 ASN B O 1
ATOM 5466 N N . LYS B 1 331 ? -3.69870 153.71270 63.78834 1.000 93.22781 332 LYS B N 1
ATOM 5467 C CA . LYS B 1 331 ? -3.89358 152.27364 63.64948 1.000 89.45144 332 LYS B CA 1
ATOM 5468 C C . LYS B 1 331 ? -4.99855 151.77070 64.57105 1.000 86.76042 332 LYS B C 1
ATOM 5469 O O . LYS B 1 331 ? -5.77335 150.88836 64.18809 1.000 97.39806 332 LYS B O 1
ATOM 5475 N N . LEU B 1 332 ? -5.09238 152.31989 65.78566 1.000 97.24271 333 LEU B N 1
ATOM 5476 C CA . LEU B 1 332 ? -6.09649 151.84797 66.73750 1.000 95.97171 333 LEU B CA 1
ATOM 5477 C C . LEU B 1 332 ? -7.50478 151.97920 66.17082 1.000 97.52818 333 LEU B C 1
ATOM 5478 O O . LEU B 1 332 ? -8.28261 151.01829 66.18550 1.000 98.34633 333 LEU B O 1
ATOM 5483 N N . LEU B 1 333 ? -7.85558 153.16337 65.66469 1.000 97.47752 334 LEU B N 1
ATOM 5484 C CA . LEU B 1 333 ? -9.19343 153.33530 65.11538 1.000 95.49508 334 LEU B CA 1
ATOM 5485 C C . LEU B 1 333 ? -9.29520 152.81478 63.68663 1.000 105.81958 334 LEU B C 1
ATOM 5486 O O . LEU B 1 333 ? -10.40401 152.51842 63.22778 1.000 108.73442 334 LEU B O 1
ATOM 5491 N N . LYS B 1 334 ? -8.16402 152.67249 62.98747 1.000 101.86683 335 LYS B N 1
ATOM 5492 C CA . LYS B 1 334 ? -8.16452 151.96435 61.70985 1.000 97.25486 335 LYS B CA 1
ATOM 5493 C C . LYS B 1 334 ? -8.62381 150.52442 61.88641 1.000 86.27312 335 LYS B C 1
ATOM 5494 O O . LYS B 1 334 ? -9.36470 149.99375 61.05231 1.000 95.75631 335 LYS B O 1
ATOM 5500 N N . TYR B 1 335 ? -8.19665 149.87398 62.96369 1.000 102.57732 336 TYR B N 1
ATOM 5501 C CA . TYR B 1 335 ? -8.66661 148.53413 63.27928 1.000 99.88852 336 TYR B CA 1
ATOM 5502 C C . TYR B 1 335 ? -9.85910 148.54828 64.22846 1.000 94.07866 336 TYR B C 1
ATOM 5503 O O . TYR B 1 335 ? -10.27351 147.48468 64.70081 1.000 84.82673 336 TYR B O 1
ATOM 5512 N N . GLY B 1 336 ? -10.40146 149.72621 64.53333 1.000 94.89185 337 GLY B N 1
ATOM 5513 C CA . GLY B 1 336 ? -11.57729 149.81954 65.37579 1.000 95.25707 337 GLY B CA 1
ATOM 5514 C C . GLY B 1 336 ? -11.36446 149.46926 66.82994 1.000 102.62469 337 GLY B C 1
ATOM 5515 O O . GLY B 1 336 ? -12.32418 149.10043 67.51218 1.000 101.54782 337 GLY B O 1
ATOM 5516 N N . LEU B 1 337 ? -10.13219 149.56940 67.33037 1.000 97.11284 338 LEU B N 1
ATOM 5517 C CA . LEU B 1 337 ? -9.85668 149.25496 68.72767 1.000 85.35689 338 LEU B CA 1
ATOM 5518 C C . LEU B 1 337 ? -10.15036 150.41012 69.67468 1.000 85.63799 338 LEU B C 1
ATOM 5519 O O . LEU B 1 337 ? -10.13409 150.20576 70.89313 1.000 85.19890 338 LEU B O 1
ATOM 5524 N N . VAL B 1 338 ? -10.40680 151.60818 69.15682 1.000 95.46656 339 VAL B N 1
ATOM 5525 C CA . VAL B 1 338 ? -10.73296 152.77159 69.97225 1.000 102.18619 339 VAL B CA 1
ATOM 5526 C C . VAL B 1 338 ? -11.92966 153.47094 69.34696 1.000 111.51562 339 VAL B C 1
ATOM 5527 O O . VAL B 1 338 ? -12.00875 153.60754 68.12161 1.000 118.78484 339 VAL B O 1
ATOM 5531 N N . SER B 1 339 ? -12.86044 153.91412 70.18808 1.000 152.68539 340 SER B N 1
ATOM 5532 C CA . SER B 1 339 ? -14.13332 154.46440 69.73657 1.000 172.11393 340 SER B CA 1
ATOM 5533 C C . SER B 1 339 ? -14.07001 155.99014 69.70723 1.000 166.10526 340 SER B C 1
ATOM 5534 O O . SER B 1 339 ? -14.05582 156.64085 70.75780 1.000 166.23405 340 SER B O 1
#

Sequence (658 aa):
PIFEARVKVGISSSWVTSRKVSWRDAIAQIESDRIVVKYLKGEVVGEDSFPFSALIDLGVRIPDELKLNPEKDHFGIKFYIPGRGELLVIFTIEENLLIYDEKKFSEFVHKVFEVLINGKTVLQLARIIGGAVNESKWEEGWLRVIKVKSARTQKTERSIVVIIKDKRPVSIFSDLEDIEIEEVDNGKRVRAWKIRHFHIDQSVTSYLYIPDKQTQLYVLRYLLKYNPAIEFIKVSDDFPTLKSEFQEIEKEIKELEALDEEKQILVALYSGINPLELHQFLGVSEKEIEEIYDRIDKGLLKIVIRKIVDLTNEGRKIVNKLLKYGLVSPIFEARVKVGISSSWVTSRKVSWRDAIAQIESDRIVVKYLKGEVVGEDSFPFSALIDLGVRIPDELKLNPEKDHFGIKFYIPGRGELLVIFTIEENLLIYDEKKFSEFVHKVFEVLINGKTVLQLARIIGGAVNESKWEEGWLRVIKVKSARTQKTERSIVVIIKDKRPVSIFSDLEDIEIEEVDNGKRVRAWKIRHFHIDQSVTSYLYIPDKQTQLYVLRYLLKYNPAIEFIKVSDDFPTLKSEFQEIEKEIKELEALDEEKQILVALYSGINPLELHQFLGVSEKEIEEIYDRIDKGLLKIVIRKIVDLTNEGRKIVNKLLKYGLVS

Nearest PDB structures (foldseek):
  7ovp-assembly1_B  TM=1.002E+00  e=1.593E-58  Pyrococcus horikoshii OT3
  3u12-assembly1_A  TM=5.204E-01  e=3.812E-03  Homo sapiens
  7yis-assembly1_A  TM=6.340E-01  e=4.244E-02  Homo sapiens
  4xuu-assembly1_D  TM=5.556E-01  e=3.804E-02  Homo sapiens
  2lul-assembly1_A  TM=5.979E-01  e=5.896E-02  Homo sapiens

Solvent-accessible surface area: 36610 Å² total

Secondary structure (DSSP, 8-state):
--EEEEEEEEE----SS-PPPEEEEEEEEE-SSEEEEEEE---EEEEEEEEGGGEEEES-PPPGGG-SSTTS-EEEEEEEETTTEEEEEEEE--S-TTT--HHHHHHHHHHHHHHHHTT-B--EEEEEETTEE----B--EEEEEEEE---SS---EEEEEEEETTEEEE-TTSS--EEEEEEE----EEEEEEEEEE-SSSEEEEEE--S-HHHHHHHHHHHHHT-TT-------TT-HHHHHHHHH--HHHHHHHHS---HHHHHHHHHT--HHHHHHHHT--HHHHHHHHH---SSSEEE--B--EEE-HHHHHHHHHHHHTT---/--EEEEEEEEEEESS--S----EEEEEEEE-SSEEEEEEE---EEEEEEEESTTEEEEEEPPPGGG-SSTTS--EEEEEEETTTEEEEEEEE----TTT--SHHHHHHHHHHHHHHHTT-B--EEEEEETTEE----B---EEEEEEE--STT---EEEEEEEETTEEEE-TTSSEEEEE-------S----EEEEE-TTTS-EEEEE--S-HHHHHHHHHHHHHH-TT-------TT-HHHHHHHHH--HHHHHHHHS---HHHHHHHHHT--HHHHHHHTT--HHHHHHHHH--TTSSEEE--B--EEE-HHHHHHHHHHHHTT---

Organism: Pyrococcus horikoshii (strain ATCC 700860 / DSM 12428 / JCM 9974 / NBRC 100139 / OT-3) (NCBI:txid70601)

Foldseek 3Di:
DQAKFWWWKWKFLPDPVGDATDIFTWMWDDDLFWIKTFTDPVDTDDIDTGGPVFWQAWQADDDPSHDDPVVWDKIWTWGQDPPRGIMIMITTHDDDPVHHDRVSVVVVVVVVLQSLFFFAKKWFPFQDDPRRGDVTADFIFGKGWDWDQDDVVSHIFTAIWTDTPPDDTFRQPGAWAWAWDWDAHVGDTARWIWIQGQGDDGTGIIIMGRPDPRSVNSRVSVCCPRPVVCVRVNVCPVPVSVVVVVVVVVVVVVVVVPDDVVVVVLVCVVVPDDLVCVCVVVVHDPVVSVVVVVCVVVVSDDDPDDDDDDADPVSVVVVVVCVVVVNDD/DLDKFWFFKWKDFPPDPDPDTDTFTFMWDDDLFWIKTQTPPVHGPDIDTGGPVQFQAKQFDDPPVHDDDVVWDKIWTWGQDPVGGIMIMITTHPPPVPRHHRPVVVVVSVVVLQSLFWPAKKWQWQQAFPNDGDVGDDFIFGKGWDWDQDDPVSHIFTAMWTDGPPDDTFRQQHAWAKAWDQQDAVHHRGTWIFIFGQGDHGGGTMIMHRPDVSSVNSRVSVCCVRPVVRVNVNVCPVVVSSVVVVVVVVVVVVVVVPDDVVVVVLVCVVVPDDLVCVCVVVVHDPVVSVVVVVCVVVVRDDDPDDDDDDADPVSCVVVVVCVVVPVDD

B-factor: mean 102.23, std 32.8, range [35.6, 263.16]